Protein AF-0000000086678248 (afdb_homodimer)

Foldseek 3Di:
DKEKEAEFFAFPCVVVPADAFPDQTARDPRRLVLLLLLLVLLLPVQAPAAEEEPRHRGCSSCVSNCVSNVHDYHYDNLQTGWFQAPRGSHDLVPDPPVLSVVCLQFVQVSRHPPIDRLVSSLVSVQVVVLVVCVVCVPGYYYYYHHWLSVLQLVCQLVVNPSRCSCVVVVTAHHRFIWIKRDHRGSNPDIDTPDGRFGSHPPRHD/DKEKEAEFFAFPCVVVPADAFPDQTARDPRRLVLLLLLLVLLLPVQAPAAEEEPRHRGCSSCVSNCVSNVHDYHYDNLQTGWFQAPRGSHDLVPDPPVLSVVCLQFVQVSRHPPIDRLVSSLVSVQVVVLVVCVVCVPGYYYYYHHWLSVLQLVCQLVVNPSRCSCVVVVTAHHRFIWIKRDHRGSNPDIDTPDGNFGSDPPSHD

pLDDT: mean 95.47, std 6.14, range [60.5, 98.94]

Sequence (410 aa):
MIVHLARHGQTVWHRPNRYAGRSDIDLDDVGRAQAGQLARWAATARLDALVSSDLRRAVDTAAPAARATGLTAVVDARLREVDFGTAEGRTLAELGTDVAERFVADPVTHHFPGGEPPGAAAARARAALDDLAATYPDGRVLVVAHSTLIRLVVCAALGVPLSDYRRRLPALAPASRTVLRLEGDLTGDAALLAYNVGVDPGCDAMIVHLARHGQTVWHRPNRYAGRSDIDLDDVGRAQAGQLARWAATARLDALVSSDLRRAVDTAAPAARATGLTAVVDARLREVDFGTAEGRTLAELGTDVAERFVADPVTHHFPGGEPPGAAAARARAALDDLAATYPDGRVLVVAHSTLIRLVVCAALGVPLSDYRRRLPALAPASRTVLRLEGDLTGDAALLAYNVGVDPGCDA

Structure (mmCIF, N/CA/C/O backbone):
data_AF-0000000086678248-model_v1
#
loop_
_entity.id
_entity.type
_entity.pdbx_description
1 polymer 'Phosphoglycerate mutase'
#
loop_
_atom_site.group_PDB
_atom_site.id
_atom_site.type_symbol
_atom_site.label_atom_id
_atom_site.label_alt_id
_atom_site.label_comp_id
_atom_site.label_asym_id
_atom_site.label_entity_id
_atom_site.label_seq_id
_atom_site.pdbx_PDB_ins_code
_atom_site.Cartn_x
_atom_site.Cartn_y
_atom_site.Cartn_z
_atom_site.occupancy
_atom_site.B_iso_or_equiv
_atom_site.auth_seq_id
_atom_site.auth_comp_id
_atom_site.auth_asym_id
_atom_site.auth_atom_id
_atom_site.pdbx_PDB_model_num
ATOM 1 N N . MET A 1 1 ? 17.344 5.215 -0.787 1 96.12 1 MET A N 1
ATOM 2 C CA . MET A 1 1 ? 16.766 5.465 0.532 1 96.12 1 MET A CA 1
ATOM 3 C C . MET A 1 1 ? 15.469 4.695 0.712 1 96.12 1 MET A C 1
ATOM 5 O O . MET A 1 1 ? 14.648 4.621 -0.209 1 96.12 1 MET A O 1
ATOM 9 N N . ILE A 1 2 ? 15.344 4.055 1.847 1 97.19 2 ILE A N 1
ATOM 10 C CA . ILE A 1 2 ? 14.031 3.596 2.287 1 97.19 2 ILE A CA 1
ATOM 11 C C . ILE A 1 2 ? 13.422 4.621 3.238 1 97.19 2 ILE A C 1
ATOM 13 O O . ILE A 1 2 ? 14.023 4.973 4.254 1 97.19 2 ILE A O 1
ATOM 17 N N . VAL A 1 3 ? 12.281 5.125 2.91 1 97.88 3 VAL A N 1
ATOM 18 C CA . VAL A 1 3 ? 11.625 6.105 3.775 1 97.88 3 VAL A CA 1
ATOM 19 C C . VAL A 1 3 ? 10.297 5.547 4.277 1 97.88 3 VAL A C 1
ATOM 21 O O . VAL A 1 3 ? 9.5 5.02 3.494 1 97.88 3 VAL A O 1
ATOM 24 N N . HIS A 1 4 ? 10.172 5.547 5.57 1 98.06 4 HIS A N 1
ATOM 25 C CA . HIS A 1 4 ? 8.906 5.277 6.238 1 98.06 4 HIS A CA 1
ATOM 26 C C . HIS A 1 4 ? 8.133 6.57 6.5 1 98.06 4 HIS A C 1
ATOM 28 O O . HIS A 1 4 ? 8.523 7.359 7.363 1 98.06 4 HIS A O 1
ATOM 34 N N . LEU A 1 5 ? 7.086 6.793 5.723 1 98.69 5 LEU A N 1
ATOM 35 C CA . LEU A 1 5 ? 6.184 7.914 5.957 1 98.69 5 LEU A CA 1
ATOM 36 C C . LEU A 1 5 ? 5.078 7.527 6.938 1 98.69 5 LEU A C 1
ATOM 38 O O . LEU A 1 5 ? 4.188 6.75 6.598 1 98.69 5 LEU A O 1
ATOM 42 N N . ALA A 1 6 ? 5.148 8.102 8.125 1 98.62 6 ALA A N 1
ATOM 43 C CA . ALA A 1 6 ? 4.133 7.816 9.133 1 98.62 6 ALA A CA 1
ATOM 44 C C . ALA A 1 6 ? 3.156 8.977 9.273 1 98.62 6 ALA A C 1
ATOM 46 O O . ALA A 1 6 ? 3.57 10.133 9.375 1 98.62 6 ALA A O 1
ATOM 47 N N . ARG A 1 7 ? 1.884 8.664 9.242 1 98.75 7 ARG A N 1
ATOM 48 C CA . ARG A 1 7 ? 0.922 9.672 9.672 1 98.75 7 ARG A CA 1
ATOM 49 C C . ARG A 1 7 ? 1.041 9.945 11.172 1 98.75 7 ARG A C 1
ATOM 51 O O . ARG A 1 7 ? 1.264 9.023 11.953 1 98.75 7 ARG A O 1
ATOM 58 N N . HIS A 1 8 ? 0.866 11.117 11.508 1 98.69 8 HIS A N 1
ATOM 59 C CA . HIS A 1 8 ? 0.84 11.43 12.938 1 98.69 8 HIS A CA 1
ATOM 60 C C . HIS A 1 8 ? -0.25 10.641 13.656 1 98.69 8 HIS A C 1
ATOM 62 O O . HIS A 1 8 ? -1.141 10.078 13.016 1 98.69 8 HIS A O 1
ATOM 68 N N . GLY A 1 9 ? -0.118 10.633 15.023 1 98.19 9 GLY A N 1
ATOM 69 C CA . GLY A 1 9 ? -1.13 9.984 15.836 1 98.19 9 GLY A CA 1
ATOM 70 C C . GLY A 1 9 ? -2.465 10.703 15.82 1 98.19 9 GLY A C 1
ATOM 71 O O . GLY A 1 9 ? -2.566 11.82 15.312 1 98.19 9 GLY A O 1
ATOM 72 N N . GLN A 1 10 ? -3.43 10.055 16.391 1 98 10 GLN A N 1
ATOM 73 C CA . GLN A 1 10 ? -4.781 10.594 16.453 1 98 10 GLN A CA 1
ATOM 74 C C . GLN A 1 10 ? -4.812 11.914 17.219 1 98 10 GLN A C 1
ATOM 76 O O . GLN A 1 10 ? -4.145 12.062 18.234 1 98 10 GLN A O 1
ATOM 81 N N . THR A 1 11 ? -5.633 12.82 16.672 1 98 11 THR A N 1
ATOM 82 C CA . THR A 1 11 ? -5.742 14.133 17.281 1 98 11 THR A CA 1
ATOM 83 C C . THR A 1 11 ? -7.125 14.328 17.906 1 98 11 THR A C 1
ATOM 85 O O . THR A 1 11 ? -8.016 13.5 17.703 1 98 11 THR A O 1
ATOM 88 N N . VAL A 1 12 ? -7.316 15.422 18.562 1 96.62 12 VAL A N 1
ATOM 89 C CA . VAL A 1 12 ? -8.578 15.758 19.219 1 96.62 12 VAL A CA 1
ATOM 90 C C . VAL A 1 12 ? -9.633 16.094 18.156 1 96.62 12 VAL A C 1
ATOM 92 O O . VAL A 1 12 ? -10.828 16.172 18.469 1 96.62 12 VAL A O 1
ATOM 95 N N . TRP A 1 13 ? -9.273 16.234 16.875 1 94.62 13 TRP A N 1
ATOM 96 C CA . TRP A 1 13 ? -10.211 16.531 15.789 1 94.62 13 TRP A CA 1
ATOM 97 C C . TRP A 1 13 ? -10.547 15.289 14.984 1 94.62 13 TRP A C 1
ATOM 99 O O . TRP A 1 13 ? -11.164 15.375 13.93 1 94.62 13 TRP A O 1
ATOM 109 N N . HIS A 1 14 ? -10.125 14.102 15.484 1 91.06 14 HIS A N 1
ATOM 110 C CA . HIS A 1 14 ? -10.25 12.859 14.727 1 91.06 14 HIS A CA 1
ATOM 111 C C . HIS A 1 14 ? -11.695 12.391 14.688 1 91.06 14 HIS A C 1
ATOM 113 O O . HIS A 1 14 ? -12.117 11.758 13.711 1 91.06 14 HIS A O 1
ATOM 119 N N . ARG A 1 15 ? -12.438 12.695 15.789 1 87.06 15 ARG A N 1
ATOM 120 C CA . ARG A 1 15 ? -13.836 12.289 15.852 1 87.06 15 ARG A CA 1
ATOM 121 C C . ARG A 1 15 ? -14.711 13.422 16.391 1 87.06 15 ARG A C 1
ATOM 123 O O . ARG A 1 15 ? -14.664 13.734 17.578 1 87.06 15 ARG A O 1
ATOM 130 N N . PRO A 1 16 ? -15.547 14 15.516 1 87.88 16 PRO A N 1
ATOM 131 C CA . PRO A 1 16 ? -15.625 13.719 14.086 1 87.88 16 PRO A CA 1
ATOM 132 C C . PRO A 1 16 ? -14.359 14.141 13.328 1 87.88 16 PRO A C 1
ATOM 134 O O . PRO A 1 16 ? -13.555 14.914 13.852 1 87.88 16 PRO A O 1
ATOM 137 N N . ASN A 1 17 ? -14.211 13.555 12.133 1 88.88 17 ASN A N 1
ATOM 138 C CA . ASN A 1 17 ? -13.039 13.859 11.312 1 88.88 17 ASN A CA 1
ATOM 139 C C . ASN A 1 17 ? -13.094 15.281 10.758 1 88.88 17 ASN A C 1
ATOM 141 O O . ASN A 1 17 ? -13.883 15.562 9.852 1 88.88 17 ASN A O 1
ATOM 145 N N . ARG A 1 18 ? -12.352 16.109 11.367 1 95.12 18 ARG A N 1
ATOM 146 C CA . ARG A 1 18 ? -12.25 17.5 10.914 1 95.12 18 ARG A CA 1
ATOM 147 C C . ARG A 1 18 ? -10.969 17.734 10.125 1 95.12 18 ARG A C 1
ATOM 149 O O . ARG A 1 18 ? -9.922 17.156 10.445 1 95.12 18 ARG A O 1
ATOM 156 N N . TYR A 1 19 ? -11.148 18.562 9.109 1 96.06 19 TYR A N 1
ATOM 157 C CA . TYR A 1 19 ? -9.961 18.938 8.352 1 96.06 19 TYR A CA 1
ATOM 158 C C . TYR A 1 19 ? -8.977 19.719 9.211 1 96.06 19 TYR A C 1
ATOM 160 O O . TYR A 1 19 ? -9.32 20.75 9.781 1 96.06 19 TYR A O 1
ATOM 168 N N . ALA A 1 20 ? -7.832 19.141 9.336 1 95.44 20 ALA A N 1
ATOM 169 C CA . ALA A 1 20 ? -6.727 19.766 10.062 1 95.44 20 ALA A CA 1
ATOM 170 C C . ALA A 1 20 ? -5.504 19.938 9.164 1 95.44 20 ALA A C 1
ATOM 172 O O . ALA A 1 20 ? -4.672 19.031 9.055 1 95.44 20 ALA A O 1
ATOM 173 N N . GLY A 1 21 ? -5.43 21.078 8.539 1 96.5 21 GLY A N 1
ATOM 174 C CA . GLY A 1 21 ? -4.289 21.391 7.695 1 96.5 21 GLY A CA 1
ATOM 175 C C . GLY A 1 21 ? -3.166 22.094 8.445 1 96.5 21 GLY A C 1
ATOM 176 O O . GLY A 1 21 ? -2.279 21.438 8.992 1 96.5 21 GLY A O 1
ATOM 177 N N . ARG A 1 22 ? -3.354 23.344 8.688 1 95 22 ARG A N 1
ATOM 178 C CA . ARG A 1 22 ? -2.299 24.125 9.312 1 95 22 ARG A CA 1
ATOM 179 C C . ARG A 1 22 ? -2.604 24.375 10.789 1 95 22 ARG A C 1
ATOM 181 O O . ARG A 1 22 ? -1.745 24.844 11.539 1 95 22 ARG A O 1
ATOM 188 N N . SER A 1 23 ? -3.822 24.047 11.18 1 94.94 23 SER A N 1
ATOM 189 C CA . SER A 1 23 ? -4.152 24.203 12.594 1 94.94 23 SER A CA 1
ATOM 190 C C . SER A 1 23 ? -3.25 23.344 13.469 1 94.94 23 SER A C 1
ATOM 192 O O . SER A 1 23 ? -3.01 22.172 13.156 1 94.94 23 SER A O 1
ATOM 194 N N . ASP A 1 24 ? -2.795 23.953 14.484 1 96.06 24 ASP A N 1
ATOM 195 C CA . ASP A 1 24 ? -1.855 23.25 15.359 1 96.06 24 ASP A CA 1
ATOM 196 C C . ASP A 1 24 ? -2.584 22.578 16.516 1 96.06 24 ASP A C 1
ATOM 198 O O . ASP A 1 24 ? -2.533 23.062 17.656 1 96.06 24 ASP A O 1
ATOM 202 N N . ILE A 1 25 ? -3.141 21.5 16.281 1 96.25 25 ILE A N 1
ATOM 203 C CA . ILE A 1 25 ? -3.998 20.781 17.219 1 96.25 25 ILE A CA 1
ATOM 204 C C . ILE A 1 25 ? -3.205 19.656 17.891 1 96.25 25 ILE A C 1
ATOM 206 O O . ILE A 1 25 ? -2.219 19.172 17.344 1 96.25 25 ILE A O 1
ATOM 210 N N . ASP A 1 26 ? -3.686 19.219 19.047 1 97.5 26 ASP A N 1
ATOM 211 C CA . ASP A 1 26 ? -2.959 18.266 19.875 1 97.5 26 ASP A CA 1
ATOM 212 C C . ASP A 1 26 ? -3.373 16.828 19.547 1 97.5 26 ASP A C 1
ATOM 214 O O . ASP A 1 26 ? -4.492 16.594 19.078 1 97.5 26 ASP A O 1
ATOM 218 N N . LEU A 1 27 ? -2.395 15.914 19.828 1 98.38 27 LEU A N 1
ATOM 219 C CA . LEU A 1 27 ? -2.775 14.508 19.922 1 98.38 27 LEU A CA 1
ATOM 220 C C . LEU A 1 27 ? -3.773 14.289 21.062 1 98.38 27 LEU A C 1
ATOM 222 O O . LEU A 1 27 ? -3.734 14.992 22.078 1 98.38 27 LEU A O 1
ATOM 226 N N . ASP A 1 28 ? -4.613 13.375 20.906 1 98.19 28 ASP A N 1
ATOM 227 C CA . ASP A 1 28 ? -5.379 12.906 22.062 1 98.19 28 ASP A CA 1
ATOM 228 C C . ASP A 1 28 ? -4.684 11.727 22.734 1 98.19 28 ASP A C 1
ATOM 230 O O . ASP A 1 28 ? -3.533 11.414 22.422 1 98.19 28 ASP A O 1
ATOM 234 N N . ASP A 1 29 ? -5.328 11.102 23.688 1 98.12 29 ASP A N 1
ATOM 235 C CA . ASP A 1 29 ? -4.688 10.031 24.453 1 98.12 29 ASP A CA 1
ATOM 236 C C . ASP A 1 29 ? -4.371 8.836 23.547 1 98.12 29 ASP A C 1
ATOM 238 O O . ASP A 1 29 ? -3.324 8.203 23.703 1 98.12 29 ASP A O 1
ATOM 242 N N . VAL A 1 30 ? -5.203 8.57 22.703 1 97.69 30 VAL A N 1
ATOM 243 C CA . VAL A 1 30 ? -4.984 7.48 21.75 1 97.69 30 VAL A CA 1
ATOM 244 C C . VAL A 1 30 ? -3.762 7.785 20.891 1 97.69 30 VAL A C 1
ATOM 246 O O . VAL A 1 30 ? -2.908 6.922 20.672 1 97.69 30 VAL A O 1
ATOM 249 N N . GLY A 1 31 ? -3.699 9 20.391 1 98.12 31 GLY A N 1
ATOM 250 C CA . GLY A 1 31 ? -2.572 9.43 19.578 1 98.12 31 GLY A CA 1
ATOM 251 C C . GLY A 1 31 ? -1.243 9.336 20.297 1 98.12 31 GLY A C 1
ATOM 252 O O . GLY A 1 31 ? -0.232 8.953 19.703 1 98.12 31 GLY A O 1
ATOM 253 N N . ARG A 1 32 ? -1.258 9.68 21.547 1 98.5 32 ARG A N 1
ATOM 254 C CA . ARG A 1 32 ? -0.034 9.578 22.328 1 98.5 32 ARG A CA 1
ATOM 255 C C . ARG A 1 32 ? 0.384 8.125 22.516 1 98.5 32 ARG A C 1
ATOM 257 O O . ARG A 1 32 ? 1.575 7.809 22.484 1 98.5 32 ARG A O 1
ATOM 264 N N . ALA A 1 33 ? -0.592 7.309 22.734 1 97.56 33 ALA A N 1
ATOM 265 C CA . ALA A 1 33 ? -0.293 5.883 22.828 1 97.56 33 ALA A CA 1
ATOM 266 C C . ALA A 1 33 ? 0.265 5.355 21.516 1 97.56 33 ALA A C 1
ATOM 268 O O . ALA A 1 33 ? 1.21 4.562 21.5 1 97.56 33 ALA A O 1
ATOM 269 N N . GLN A 1 34 ? -0.265 5.781 20.438 1 96.75 34 GLN A N 1
ATOM 270 C CA . GLN A 1 34 ? 0.194 5.398 19.109 1 96.75 34 GLN A CA 1
ATOM 271 C C . GLN A 1 34 ? 1.629 5.859 18.859 1 96.75 34 GLN A C 1
ATOM 273 O O . GLN A 1 34 ? 2.43 5.133 18.281 1 96.75 34 GLN A O 1
ATOM 278 N N . ALA A 1 35 ? 1.905 7.027 19.312 1 98.12 35 ALA A N 1
ATOM 279 C CA . ALA A 1 35 ? 3.271 7.535 19.219 1 98.12 35 ALA A CA 1
ATOM 280 C C . ALA A 1 35 ? 4.246 6.617 19.953 1 98.12 35 ALA A C 1
ATOM 282 O O . ALA A 1 35 ? 5.363 6.387 19.484 1 98.12 35 ALA A O 1
ATOM 283 N N . GLY A 1 36 ? 3.787 6.191 21.078 1 97.62 36 GLY A N 1
ATOM 284 C CA . GLY A 1 36 ? 4.598 5.234 21.812 1 97.62 36 GLY A CA 1
ATOM 285 C C . GLY A 1 36 ? 4.832 3.941 21.062 1 97.62 36 GLY A C 1
ATOM 286 O O . GLY A 1 36 ? 5.934 3.391 21.078 1 97.62 36 GLY A O 1
ATOM 287 N N . GLN A 1 37 ? 3.82 3.434 20.422 1 95.56 37 GLN A N 1
ATOM 288 C CA . GLN A 1 37 ? 3.953 2.232 19.609 1 95.56 37 GLN A CA 1
ATOM 289 C C . GLN A 1 37 ? 4.93 2.455 18.453 1 95.56 37 GLN A C 1
ATOM 291 O O . GLN A 1 37 ? 5.746 1.586 18.141 1 95.56 37 GLN A O 1
ATOM 296 N N . LEU A 1 38 ? 4.824 3.598 17.828 1 96.56 38 LEU A N 1
ATOM 297 C CA . LEU A 1 38 ? 5.758 3.949 16.766 1 96.56 38 LEU A CA 1
ATOM 298 C C . LEU A 1 38 ? 7.191 3.963 17.281 1 96.56 38 LEU A C 1
ATOM 300 O O . LEU A 1 38 ? 8.117 3.535 16.578 1 96.56 38 LEU A O 1
ATOM 304 N N . ALA A 1 39 ? 7.355 4.449 18.469 1 97.88 39 ALA A N 1
ATOM 305 C CA . ALA A 1 39 ? 8.672 4.496 19.094 1 97.88 39 ALA A CA 1
ATOM 306 C C . ALA A 1 39 ? 9.242 3.094 19.281 1 97.88 39 ALA A C 1
ATOM 308 O O . ALA A 1 39 ? 10.43 2.859 19.047 1 97.88 39 ALA A O 1
ATOM 309 N N . ARG A 1 40 ? 8.438 2.201 19.734 1 96.25 40 ARG A N 1
ATOM 310 C CA . ARG A 1 40 ? 8.875 0.821 19.922 1 96.25 40 ARG A CA 1
ATOM 311 C C . ARG A 1 40 ? 9.336 0.218 18.594 1 96.25 40 ARG A C 1
ATOM 313 O O . ARG A 1 40 ? 10.367 -0.457 18.531 1 96.25 40 ARG A O 1
ATOM 320 N N . TRP A 1 41 ? 8.57 0.432 17.562 1 95.56 41 TRP A N 1
ATOM 321 C CA . TRP A 1 41 ? 8.977 -0.015 16.234 1 95.56 41 TRP A CA 1
ATOM 322 C C . TRP A 1 41 ? 10.297 0.636 15.82 1 95.56 41 TRP A C 1
ATOM 324 O O . TRP A 1 41 ? 11.211 -0.045 15.352 1 95.56 41 TRP A O 1
ATOM 334 N N . ALA A 1 42 ? 10.398 1.93 16 1 97.12 42 ALA A N 1
ATOM 335 C CA . ALA A 1 42 ? 11.562 2.703 15.57 1 97.12 42 ALA A CA 1
ATOM 336 C C . ALA A 1 42 ? 12.836 2.203 16.25 1 97.12 42 ALA A C 1
ATOM 338 O O . ALA A 1 42 ? 13.906 2.199 15.641 1 97.12 42 ALA A O 1
ATOM 339 N N . ALA A 1 43 ? 12.695 1.794 17.469 1 96.69 43 ALA A N 1
ATOM 340 C CA . ALA A 1 43 ? 13.844 1.36 18.25 1 96.69 43 ALA A CA 1
ATOM 341 C C . ALA A 1 43 ? 14.547 0.179 17.594 1 96.69 43 ALA A C 1
ATOM 343 O O . ALA A 1 43 ? 15.742 -0.036 17.812 1 96.69 43 ALA A O 1
ATOM 344 N N . THR A 1 44 ? 13.836 -0.548 16.797 1 94.81 44 THR A N 1
ATOM 345 C CA . THR A 1 44 ? 14.422 -1.743 16.203 1 94.81 44 THR A CA 1
ATOM 346 C C . THR A 1 44 ? 14.539 -1.584 14.688 1 94.81 44 THR A C 1
ATOM 348 O O . THR A 1 44 ? 14.977 -2.506 13.992 1 94.81 44 THR A O 1
ATOM 351 N N . ALA A 1 45 ? 14.203 -0.429 14.117 1 95.69 45 ALA A N 1
ATOM 352 C CA . ALA A 1 45 ? 14.086 -0.237 12.68 1 95.69 45 ALA A CA 1
ATOM 353 C C . ALA A 1 45 ? 15.43 0.169 12.07 1 95.69 45 ALA A C 1
ATOM 355 O O . ALA A 1 45 ? 15.562 0.247 10.844 1 95.69 45 ALA A O 1
ATOM 356 N N . ARG A 1 46 ? 16.5 0.388 12.844 1 96.69 46 ARG A N 1
ATOM 357 C CA . ARG A 1 46 ? 17.828 0.774 12.383 1 96.69 46 ARG A CA 1
ATOM 358 C C . ARG A 1 46 ? 17.766 2.027 11.516 1 96.69 46 ARG A C 1
ATOM 360 O O . ARG A 1 46 ? 18.297 2.047 10.406 1 96.69 46 ARG A O 1
ATOM 367 N N . LEU A 1 47 ? 17.125 3.061 12.047 1 98.5 47 LEU A N 1
ATOM 368 C CA . LEU A 1 47 ? 16.938 4.32 11.336 1 98.5 47 LEU A CA 1
ATOM 369 C C . LEU A 1 47 ? 18.219 5.125 11.297 1 98.5 47 LEU A C 1
ATOM 371 O O . LEU A 1 47 ? 18.969 5.164 12.273 1 98.5 47 LEU A O 1
ATOM 375 N N . ASP A 1 48 ? 18.422 5.762 10.148 1 98.69 48 ASP A N 1
ATOM 376 C CA . ASP A 1 48 ? 19.547 6.668 9.992 1 98.69 48 ASP A CA 1
ATOM 377 C C . ASP A 1 48 ? 19.141 8.117 10.266 1 98.69 48 ASP A C 1
ATOM 379 O O . ASP A 1 48 ? 19.984 8.961 10.562 1 98.69 48 ASP A O 1
ATOM 383 N N . ALA A 1 49 ? 17.875 8.414 10.148 1 98.81 49 ALA A N 1
ATOM 384 C CA . ALA A 1 49 ? 17.359 9.766 10.383 1 98.81 49 ALA A CA 1
ATOM 385 C C . ALA A 1 49 ? 15.883 9.742 10.75 1 98.81 49 ALA A C 1
ATOM 387 O O . ALA A 1 49 ? 15.172 8.789 10.43 1 98.81 49 ALA A O 1
ATOM 388 N N . LEU A 1 50 ? 15.516 10.711 11.445 1 98.88 50 LEU A N 1
ATOM 389 C CA . LEU A 1 50 ? 14.148 10.969 11.867 1 98.88 50 LEU A CA 1
ATOM 390 C C . LEU A 1 50 ? 13.75 12.414 11.562 1 98.88 50 LEU A C 1
ATOM 392 O O . LEU A 1 50 ? 14.438 13.352 11.977 1 98.88 50 LEU A O 1
ATOM 396 N N . VAL A 1 51 ? 12.68 12.555 10.766 1 98.94 51 VAL A N 1
ATOM 397 C CA . VAL A 1 51 ? 12.211 13.875 10.344 1 98.94 51 VAL A CA 1
ATOM 398 C C . VAL A 1 51 ? 10.719 14.008 10.641 1 98.94 51 VAL A C 1
ATOM 400 O O . VAL A 1 51 ? 9.984 13.023 10.602 1 98.94 51 VAL A O 1
ATOM 403 N N . SER A 1 52 ? 10.289 15.188 10.977 1 98.81 52 SER A N 1
ATOM 404 C CA . SER A 1 52 ? 8.875 15.43 11.219 1 98.81 52 SER A CA 1
ATOM 405 C C . SER A 1 52 ? 8.422 16.734 10.578 1 98.81 52 SER A C 1
ATOM 407 O O . SER A 1 52 ? 9.227 17.641 10.352 1 98.81 52 SER A O 1
ATOM 409 N N . SER A 1 53 ? 7.133 16.75 10.211 1 98.69 53 SER A N 1
ATOM 410 C CA . SER A 1 53 ? 6.5 18.047 9.969 1 98.69 53 SER A CA 1
ATOM 411 C C . SER A 1 53 ? 6.617 18.953 11.188 1 98.69 53 SER A C 1
ATOM 413 O O . SER A 1 53 ? 6.883 18.484 12.297 1 98.69 53 SER A O 1
ATOM 415 N N . ASP A 1 54 ? 6.379 20.266 10.961 1 98.38 54 ASP A N 1
ATOM 416 C CA . ASP A 1 54 ? 6.578 21.188 12.062 1 98.38 54 ASP A CA 1
ATOM 417 C C . ASP A 1 54 ? 5.293 21.375 12.867 1 98.38 54 ASP A C 1
ATOM 419 O O . ASP A 1 54 ? 5.266 22.125 13.844 1 98.38 54 ASP A O 1
ATOM 423 N N . LEU A 1 55 ? 4.234 20.781 12.539 1 98.56 55 LEU A N 1
ATOM 424 C CA . LEU A 1 55 ? 3.006 20.875 13.32 1 98.56 55 LEU A CA 1
ATOM 425 C C . LEU A 1 55 ? 3.096 20.031 14.586 1 98.56 55 LEU A C 1
ATOM 427 O O . LEU A 1 55 ? 3.645 18.922 14.555 1 98.56 55 LEU A O 1
ATOM 431 N N . ARG A 1 56 ? 2.49 20.438 15.625 1 98.19 56 ARG A N 1
ATOM 432 C CA . ARG A 1 56 ? 2.635 19.844 16.953 1 98.19 56 ARG A CA 1
ATOM 433 C C . ARG A 1 56 ? 2.24 18.375 16.953 1 98.19 56 ARG A C 1
ATOM 435 O O . ARG A 1 56 ? 2.885 17.547 17.594 1 98.19 56 ARG A O 1
ATOM 442 N N . ARG A 1 57 ? 1.202 18.047 16.281 1 98.44 57 ARG A N 1
ATOM 443 C CA . ARG A 1 57 ? 0.74 16.656 16.266 1 98.44 57 ARG A CA 1
ATOM 444 C C . ARG A 1 57 ? 1.803 15.734 15.68 1 98.44 57 ARG A C 1
ATOM 446 O O . ARG A 1 57 ? 1.957 14.594 16.125 1 98.44 57 ARG A O 1
ATOM 453 N N . ALA A 1 58 ? 2.557 16.172 14.664 1 98.75 58 ALA A N 1
ATOM 454 C CA . ALA A 1 58 ? 3.627 15.367 14.07 1 98.75 58 ALA A CA 1
ATOM 455 C C . ALA A 1 58 ? 4.863 15.359 14.961 1 98.75 58 ALA A C 1
ATOM 457 O O . ALA A 1 58 ? 5.469 14.305 15.18 1 98.75 58 ALA A O 1
ATOM 458 N N . VAL A 1 59 ? 5.219 16.531 15.531 1 98.81 59 VAL A N 1
ATOM 459 C CA . VAL A 1 59 ? 6.371 16.641 16.422 1 98.81 59 VAL A CA 1
ATOM 460 C C . VAL A 1 59 ? 6.172 15.742 17.641 1 98.81 59 VAL A C 1
ATOM 462 O O . VAL A 1 59 ? 7.07 14.984 18.016 1 98.81 59 VAL A O 1
ATOM 465 N N . ASP A 1 60 ? 4.996 15.828 18.203 1 98.81 60 ASP A N 1
ATOM 466 C CA . ASP A 1 60 ? 4.688 15.047 19.391 1 98.81 60 ASP A CA 1
ATOM 467 C C . ASP A 1 60 ? 4.664 13.555 19.078 1 98.81 60 ASP A C 1
ATOM 469 O O . ASP A 1 60 ? 4.977 12.727 19.938 1 98.81 60 ASP A O 1
ATOM 473 N N . THR A 1 61 ? 4.277 13.211 17.875 1 98.81 61 THR A N 1
ATOM 474 C CA . THR A 1 61 ? 4.289 11.812 17.469 1 98.81 61 THR A CA 1
ATOM 475 C C . THR A 1 61 ? 5.723 11.312 17.297 1 98.81 61 THR A C 1
ATOM 477 O O . THR A 1 61 ? 6.016 10.156 17.594 1 98.81 61 THR A O 1
ATOM 480 N N . ALA A 1 62 ? 6.613 12.164 16.859 1 98.81 62 ALA A N 1
ATOM 481 C CA . ALA A 1 62 ? 7.992 11.781 16.562 1 98.81 62 ALA A CA 1
ATOM 482 C C . ALA A 1 62 ? 8.828 11.734 17.844 1 98.81 62 ALA A C 1
ATOM 484 O O . ALA A 1 62 ? 9.852 11.047 17.891 1 98.81 62 ALA A O 1
ATOM 485 N N . ALA A 1 63 ? 8.414 12.422 18.828 1 98.81 63 ALA A N 1
ATOM 486 C CA . ALA A 1 63 ? 9.242 12.68 20 1 98.81 63 ALA A CA 1
ATOM 487 C C . ALA A 1 63 ? 9.617 11.383 20.703 1 98.81 63 ALA A C 1
ATOM 489 O O . ALA A 1 63 ? 10.789 11.148 21.016 1 98.81 63 ALA A O 1
ATOM 490 N N . PRO A 1 64 ? 8.617 10.453 21.016 1 98.75 64 PRO A N 1
ATOM 491 C CA . PRO A 1 64 ? 9.008 9.203 21.656 1 98.75 64 PRO A CA 1
ATOM 492 C C . PRO A 1 64 ? 9.984 8.391 20.812 1 98.75 64 PRO A C 1
ATOM 494 O O . PRO A 1 64 ? 10.867 7.715 21.344 1 98.75 64 PRO A O 1
ATOM 497 N N . ALA A 1 65 ? 9.852 8.406 19.484 1 98.56 65 ALA A N 1
ATOM 498 C CA . ALA A 1 65 ? 10.766 7.695 18.594 1 98.56 65 ALA A CA 1
ATOM 499 C C . ALA A 1 65 ? 12.18 8.281 18.672 1 98.56 65 ALA A C 1
ATOM 501 O O . ALA A 1 65 ? 13.164 7.543 18.625 1 98.56 65 ALA A O 1
ATOM 502 N N . ALA A 1 66 ? 12.203 9.609 18.75 1 98.81 66 ALA A N 1
ATOM 503 C CA . ALA A 1 66 ? 13.5 10.258 18.906 1 98.81 66 ALA A CA 1
ATOM 504 C C . ALA A 1 66 ? 14.203 9.773 20.172 1 98.81 66 ALA A C 1
ATOM 506 O O . ALA A 1 66 ? 15.383 9.43 20.141 1 98.81 66 ALA A O 1
ATOM 507 N N . ARG A 1 67 ? 13.484 9.742 21.234 1 98.56 67 ARG A N 1
ATOM 508 C CA . ARG A 1 67 ? 14.047 9.289 22.5 1 98.56 67 ARG A CA 1
ATOM 509 C C . ARG A 1 67 ? 14.484 7.828 22.406 1 98.56 67 ARG A C 1
ATOM 511 O O . ARG A 1 67 ? 15.578 7.477 22.859 1 98.56 67 ARG A O 1
ATOM 518 N N . ALA A 1 68 ? 13.695 7 21.844 1 98.31 68 ALA A N 1
ATOM 519 C CA . ALA A 1 68 ? 13.953 5.566 21.766 1 98.31 68 ALA A CA 1
ATOM 520 C C . ALA A 1 68 ? 15.164 5.262 20.891 1 98.31 68 ALA A C 1
ATOM 522 O O . ALA A 1 68 ? 15.898 4.305 21.156 1 98.31 68 ALA A O 1
ATOM 523 N N . THR A 1 69 ? 15.398 6.035 19.844 1 98.25 69 THR A N 1
ATOM 524 C CA . THR A 1 69 ? 16.453 5.762 18.875 1 98.25 69 THR A CA 1
ATOM 525 C C . THR A 1 69 ? 17.719 6.539 19.219 1 98.25 69 THR A C 1
ATOM 527 O O . THR A 1 69 ? 18.812 6.223 18.734 1 98.25 69 THR A O 1
ATOM 530 N N . GLY A 1 70 ? 17.531 7.637 19.969 1 98.44 70 GLY A N 1
ATOM 531 C CA . GLY A 1 70 ? 18.625 8.547 20.25 1 98.44 70 GLY A CA 1
ATOM 532 C C . GLY A 1 70 ? 18.891 9.523 19.125 1 98.44 70 GLY A C 1
ATOM 533 O O . GLY A 1 70 ? 19.844 10.297 19.172 1 98.44 70 GLY A O 1
ATOM 534 N N . LEU A 1 71 ? 18.078 9.5 18.125 1 98.44 71 LEU A N 1
ATOM 535 C CA . LEU A 1 71 ? 18.188 10.43 17.016 1 98.44 71 LEU A CA 1
ATOM 536 C C . LEU A 1 71 ? 17.531 11.766 17.359 1 98.44 71 LEU A C 1
ATOM 538 O O . LEU A 1 71 ? 16.578 11.805 18.141 1 98.44 71 LEU A O 1
ATOM 542 N N . THR A 1 72 ? 18.062 12.836 16.75 1 98 72 THR A N 1
ATOM 543 C CA . THR A 1 72 ? 17.375 14.117 16.781 1 98 72 THR A CA 1
ATOM 544 C C . THR A 1 72 ? 16.312 14.195 15.688 1 98 72 THR A C 1
ATOM 546 O O . THR A 1 72 ? 16.609 13.977 14.516 1 98 72 THR A O 1
ATOM 549 N N . ALA A 1 73 ? 15.125 14.43 16.109 1 97.81 73 ALA A N 1
ATOM 550 C CA . ALA A 1 73 ? 14.078 14.641 15.117 1 97.81 73 ALA A CA 1
ATOM 551 C C . ALA A 1 73 ? 14.227 16 14.453 1 97.81 73 ALA A C 1
ATOM 553 O O . ALA A 1 73 ? 14.07 17.047 15.102 1 97.81 73 ALA A O 1
ATOM 554 N N . VAL A 1 74 ? 14.516 16.031 13.211 1 98.44 74 VAL A N 1
ATOM 555 C CA . VAL A 1 74 ? 14.641 17.266 12.461 1 98.44 74 VAL A CA 1
ATOM 556 C C . VAL A 1 74 ? 13.273 17.719 11.961 1 98.44 74 VAL A C 1
ATOM 558 O O . VAL A 1 74 ? 12.516 16.906 11.406 1 98.44 74 VAL A O 1
ATOM 561 N N . VAL A 1 75 ? 12.977 18.969 12.156 1 98.62 75 VAL A N 1
ATOM 562 C CA . VAL A 1 75 ? 11.695 19.484 11.711 1 98.62 75 VAL A CA 1
ATOM 563 C C . VAL A 1 75 ? 11.852 20.109 10.32 1 98.62 75 VAL A C 1
ATOM 565 O O . VAL A 1 75 ? 12.805 20.844 10.07 1 98.62 75 VAL A O 1
ATOM 568 N N . ASP A 1 76 ? 10.938 19.812 9.43 1 98.81 76 ASP A N 1
ATOM 569 C CA . ASP A 1 76 ? 10.938 20.344 8.062 1 98.81 76 ASP A CA 1
ATOM 570 C C . ASP A 1 76 ? 9.547 20.828 7.66 1 98.81 76 ASP A C 1
ATOM 572 O O . ASP A 1 76 ? 8.641 20.016 7.461 1 98.81 76 ASP A O 1
ATOM 576 N N . ALA A 1 77 ? 9.344 22.109 7.449 1 98.56 77 ALA A N 1
ATOM 577 C CA . ALA A 1 77 ? 8.047 22.719 7.176 1 98.56 77 ALA A CA 1
ATOM 578 C C . ALA A 1 77 ? 7.508 22.281 5.82 1 98.56 77 ALA A C 1
ATOM 580 O 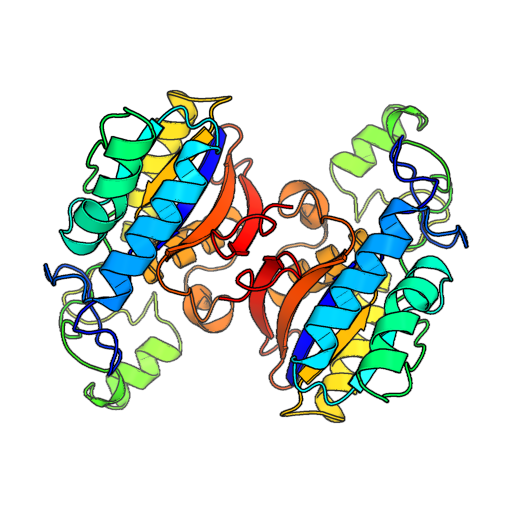O . ALA A 1 77 ? 6.309 22.406 5.551 1 98.56 77 ALA A O 1
ATOM 581 N N . ARG A 1 78 ? 8.344 21.766 4.93 1 98.75 78 ARG A N 1
ATOM 582 C CA . ARG A 1 78 ? 7.906 21.281 3.627 1 98.75 78 ARG A CA 1
ATOM 583 C C . ARG A 1 78 ? 7.031 20.047 3.773 1 98.75 78 ARG A C 1
ATOM 585 O O . ARG A 1 78 ? 6.34 19.641 2.832 1 98.75 78 ARG A O 1
ATOM 592 N N . LEU A 1 79 ? 6.996 19.438 5.012 1 98.75 79 LEU A N 1
ATOM 593 C CA . LEU A 1 79 ? 6.266 18.188 5.262 1 98.75 79 LEU A CA 1
ATOM 594 C C . LEU A 1 79 ? 4.957 18.469 5.992 1 98.75 79 LEU A C 1
ATOM 596 O O . LEU A 1 79 ? 4.258 17.547 6.402 1 98.75 79 LEU A O 1
ATOM 600 N N . ARG A 1 80 ? 4.582 19.719 6.035 1 98.31 80 ARG A N 1
ATOM 601 C CA . ARG A 1 80 ? 3.318 20.125 6.645 1 98.31 80 ARG A CA 1
ATOM 602 C C . ARG A 1 80 ? 2.133 19.562 5.863 1 98.31 80 ARG A C 1
ATOM 604 O O . ARG A 1 80 ? 2.223 19.375 4.648 1 98.31 80 ARG A O 1
ATOM 611 N N . GLU A 1 81 ? 1.048 19.391 6.617 1 98.69 81 GLU A N 1
ATOM 612 C CA . GLU A 1 81 ? -0.195 19.031 5.941 1 98.69 81 GLU A CA 1
ATOM 613 C C . GLU A 1 81 ? -0.638 20.125 4.977 1 98.69 81 GLU A C 1
ATOM 615 O O . GLU A 1 81 ? -0.239 21.281 5.117 1 98.69 81 GLU A O 1
ATOM 620 N N . VAL A 1 82 ? -1.436 19.719 4.023 1 98.5 82 VAL A N 1
ATOM 621 C CA . VAL A 1 82 ? -2.031 20.641 3.066 1 98.5 82 VAL A CA 1
ATOM 622 C C . VAL A 1 82 ? -2.863 21.688 3.811 1 98.5 82 VAL A C 1
ATOM 624 O O . VAL A 1 82 ? -3.602 21.359 4.738 1 98.5 82 VAL A O 1
ATOM 627 N N . ASP A 1 83 ? -2.682 22.953 3.422 1 98.19 83 ASP A N 1
ATOM 628 C CA . ASP A 1 83 ? -3.578 23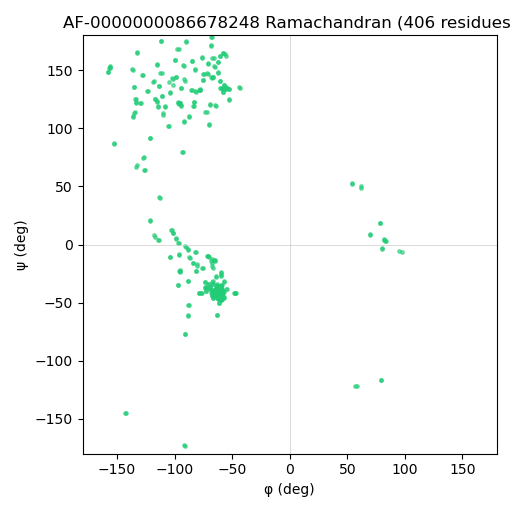.984 3.934 1 98.19 83 ASP A CA 1
ATOM 629 C C . ASP A 1 83 ? -4.988 23.828 3.371 1 98.19 83 ASP A C 1
ATOM 631 O O . ASP A 1 83 ? -5.195 23.922 2.162 1 98.19 83 ASP A O 1
ATOM 635 N N . PHE A 1 84 ? -5.977 23.641 4.25 1 97.88 84 PHE A N 1
ATOM 636 C CA . PHE A 1 84 ? -7.32 23.328 3.771 1 97.88 84 PHE A CA 1
ATOM 637 C C . PHE A 1 84 ? -8.172 24.594 3.699 1 97.88 84 PHE A C 1
ATOM 639 O O . PHE A 1 84 ? -9.375 24.516 3.43 1 97.88 84 PHE A O 1
ATOM 646 N N . GLY A 1 85 ? -7.559 25.75 4.039 1 97 85 GLY A N 1
ATOM 647 C CA . GLY A 1 85 ? -8.258 27.016 3.889 1 97 85 GLY A CA 1
ATOM 648 C C . GLY A 1 85 ? -9.57 27.062 4.648 1 97 85 GLY A C 1
ATOM 649 O O . GLY A 1 85 ? -9.609 26.797 5.848 1 97 85 GLY A O 1
ATOM 650 N N . THR A 1 86 ? -10.641 27.297 3.973 1 95.94 86 THR A N 1
ATOM 651 C CA . THR A 1 86 ? -11.953 27.531 4.57 1 95.94 86 THR A CA 1
ATOM 652 C C . THR A 1 86 ? -12.477 26.25 5.211 1 95.94 86 THR A C 1
ATOM 654 O O . THR A 1 86 ? -13.43 26.281 5.992 1 95.94 86 THR A O 1
ATOM 657 N N . ALA A 1 87 ? -11.898 25.125 4.914 1 97.06 87 ALA A N 1
ATOM 658 C CA . ALA A 1 87 ? -12.383 23.859 5.445 1 97.06 87 ALA A CA 1
ATOM 659 C C . ALA A 1 87 ? -11.766 23.562 6.809 1 97.06 87 ALA A C 1
ATOM 661 O O . ALA A 1 87 ? -12.203 22.641 7.512 1 97.06 87 ALA A O 1
ATOM 662 N N . GLU A 1 88 ? -10.742 24.359 7.164 1 96.31 88 GLU A N 1
ATOM 663 C CA . GLU A 1 88 ? -10.031 24.109 8.414 1 96.31 88 GLU A CA 1
ATOM 664 C C . GLU A 1 88 ? -11 24.031 9.594 1 96.31 88 GLU A C 1
ATOM 666 O O . GLU A 1 88 ? -11.82 24.938 9.781 1 96.31 88 GLU A O 1
ATOM 671 N N . GLY A 1 89 ? -10.914 22.891 10.305 1 96.56 89 GLY A N 1
ATOM 672 C CA . GLY A 1 89 ? -11.695 22.734 11.523 1 96.56 89 GLY A CA 1
ATOM 673 C C . GLY A 1 89 ? -13.117 22.281 11.258 1 96.56 89 GLY A C 1
ATOM 674 O O . GLY A 1 89 ? -13.906 22.125 12.195 1 96.56 89 GLY A O 1
ATOM 675 N N . ARG A 1 90 ? -13.391 22.047 10.008 1 96.25 90 ARG A N 1
ATOM 676 C CA . ARG A 1 90 ? -14.75 21.656 9.633 1 96.25 90 ARG A CA 1
ATOM 677 C C . ARG A 1 90 ? -14.781 20.234 9.078 1 96.25 90 ARG A C 1
ATOM 679 O O . ARG A 1 90 ? -13.758 19.719 8.633 1 96.25 90 ARG A O 1
ATOM 686 N N . THR A 1 91 ? -15.969 19.625 9.211 1 95.06 91 THR A N 1
ATOM 687 C CA . THR A 1 91 ? -16.219 18.375 8.484 1 95.06 91 THR A CA 1
ATOM 688 C C . THR A 1 91 ? -16.688 18.672 7.066 1 95.06 91 THR A C 1
ATOM 690 O O . THR A 1 91 ? -17.156 19.781 6.777 1 95.06 91 THR A O 1
ATOM 693 N N . LEU A 1 92 ? -16.5 17.688 6.262 1 93.38 92 LEU A N 1
ATOM 694 C CA . LEU A 1 92 ? -16.969 17.844 4.891 1 93.38 92 LEU A CA 1
ATOM 695 C C . LEU A 1 92 ? -18.453 18.203 4.863 1 93.38 92 LEU A C 1
ATOM 697 O O . LEU A 1 92 ? -18.891 19.031 4.059 1 93.38 92 LEU A O 1
ATOM 701 N N . ALA A 1 93 ? -19.203 17.609 5.738 1 91.62 93 ALA A N 1
ATOM 702 C CA . ALA A 1 93 ? -20.656 17.828 5.82 1 91.62 93 ALA A CA 1
ATOM 703 C C . ALA A 1 93 ? -20.969 19.281 6.195 1 91.62 93 ALA A C 1
ATOM 705 O O . ALA A 1 93 ? -22.031 19.797 5.871 1 91.62 93 ALA A O 1
ATOM 706 N N . GLU A 1 94 ? -20.078 19.875 6.887 1 94.44 94 GLU A N 1
ATOM 707 C CA . GLU A 1 94 ? -20.266 21.25 7.344 1 94.44 94 GLU A CA 1
ATOM 708 C C . GLU A 1 94 ? -19.922 22.25 6.242 1 94.44 94 GLU A C 1
ATOM 710 O O . GLU A 1 94 ? -20.203 23.438 6.367 1 94.44 94 GLU A O 1
ATOM 715 N N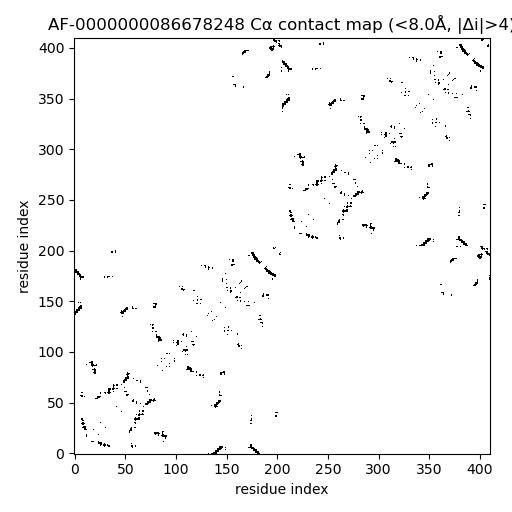 . LEU A 1 95 ? -19.406 21.531 5.219 1 92 95 LEU A N 1
ATOM 716 C CA . LEU A 1 95 ? -19.094 22.391 4.082 1 92 95 LEU A CA 1
ATOM 717 C C . LEU A 1 95 ? -20.281 22.484 3.125 1 92 95 LEU A C 1
ATOM 719 O O . LEU A 1 95 ? -21.156 21.625 3.133 1 92 95 LEU A O 1
ATOM 723 N N . GLY A 1 96 ? -20.609 23.656 2.521 1 91.44 96 GLY A N 1
ATOM 724 C CA . GLY A 1 96 ? -21.688 23.75 1.54 1 91.44 96 GLY A CA 1
ATOM 725 C C . GLY A 1 96 ? -21.688 22.609 0.546 1 91.44 96 GLY A C 1
ATOM 726 O O . GLY A 1 96 ? -20.625 22.125 0.147 1 91.44 96 GLY A O 1
ATOM 727 N N . THR A 1 97 ? -22.828 22.016 0.251 1 92.62 97 THR A N 1
ATOM 728 C CA . THR A 1 97 ? -23 20.859 -0.611 1 92.62 97 THR A CA 1
ATOM 729 C C . THR A 1 97 ? -22.234 21.047 -1.922 1 92.62 97 THR A C 1
ATOM 731 O O . THR A 1 97 ? -21.531 20.125 -2.369 1 92.62 97 THR A O 1
ATOM 734 N N . ASP A 1 98 ? -22.281 22.188 -2.457 1 93.56 98 ASP A N 1
ATOM 735 C CA . ASP A 1 98 ? -21.625 22.453 -3.73 1 93.56 98 ASP A CA 1
ATOM 736 C C . ASP A 1 98 ? -20.109 22.359 -3.594 1 93.56 98 ASP A C 1
ATOM 738 O O . ASP A 1 98 ? -19.453 21.703 -4.402 1 93.56 98 ASP A O 1
ATOM 742 N N . VAL A 1 99 ? -19.625 22.969 -2.566 1 93.69 99 VAL A N 1
ATOM 743 C CA . VAL A 1 99 ? -18.188 22.953 -2.309 1 93.69 99 VAL A CA 1
ATOM 744 C C . VAL A 1 99 ? -17.719 21.531 -2.068 1 93.69 99 VAL A C 1
ATOM 746 O O . VAL A 1 99 ? -16.75 21.078 -2.668 1 93.69 99 VAL A O 1
ATOM 749 N N . ALA A 1 100 ? -18.453 20.812 -1.25 1 94.19 100 ALA A N 1
ATOM 750 C CA . ALA A 1 100 ? -18.109 19.438 -0.902 1 94.19 100 ALA A CA 1
ATOM 751 C C . ALA A 1 100 ? -18.125 18.547 -2.135 1 94.19 100 ALA A C 1
ATOM 753 O O . ALA A 1 100 ? -17.203 17.75 -2.35 1 94.19 100 ALA A O 1
ATOM 754 N N . GLU A 1 101 ? -19.125 18.703 -2.932 1 94.88 101 GLU A N 1
ATOM 755 C CA . GLU A 1 101 ? -19.281 17.859 -4.113 1 94.88 101 GLU A CA 1
ATOM 756 C C . GLU A 1 101 ? -18.172 18.125 -5.133 1 94.88 101 GLU A C 1
ATOM 758 O O . GLU A 1 101 ? -17.625 17.188 -5.727 1 94.88 101 GLU A O 1
ATOM 763 N N . ARG A 1 102 ? -17.859 19.359 -5.371 1 95.06 102 ARG A N 1
ATOM 764 C CA . ARG A 1 102 ? -16.797 19.719 -6.312 1 95.06 102 ARG A CA 1
ATOM 765 C C . ARG A 1 102 ? -15.453 19.203 -5.84 1 95.06 102 ARG A C 1
ATOM 767 O O . ARG A 1 102 ? -14.656 18.703 -6.633 1 95.06 102 ARG A O 1
ATOM 774 N N . PHE A 1 103 ? -15.273 19.391 -4.559 1 96.5 103 PHE A N 1
ATOM 775 C CA . PHE A 1 103 ? -14.031 18.922 -3.965 1 96.5 103 PHE A CA 1
ATOM 776 C C . PHE A 1 103 ? -13.906 17.406 -4.109 1 96.5 103 PHE A C 1
ATOM 778 O O . PHE A 1 103 ? -12.852 16.906 -4.492 1 96.5 103 PHE A O 1
ATOM 785 N N . VAL A 1 104 ? -14.945 16.688 -3.807 1 94.62 104 VAL A N 1
ATOM 786 C CA . VAL A 1 104 ? -14.938 15.234 -3.873 1 94.62 104 VAL A CA 1
ATOM 787 C C . VAL A 1 104 ? -14.688 14.781 -5.312 1 94.62 104 VAL A C 1
ATOM 789 O O . VAL A 1 104 ? -13.938 13.836 -5.551 1 94.62 104 VAL A O 1
ATOM 792 N N . ALA A 1 105 ? -15.211 15.484 -6.234 1 94.06 105 ALA A N 1
ATOM 793 C CA . ALA A 1 105 ? -15.094 15.125 -7.645 1 94.06 105 ALA A CA 1
ATOM 794 C C . ALA A 1 105 ? -13.672 15.383 -8.156 1 94.06 105 ALA A C 1
ATOM 796 O O . ALA A 1 105 ? -13.141 14.594 -8.938 1 94.06 105 ALA A O 1
ATOM 797 N N . ASP A 1 106 ? -13.078 16.422 -7.77 1 97.19 106 ASP A N 1
ATOM 798 C CA . ASP A 1 106 ? -11.727 16.812 -8.18 1 97.19 106 ASP A CA 1
ATOM 799 C C . ASP A 1 106 ? -11.055 17.672 -7.109 1 97.19 106 ASP A C 1
ATOM 801 O O . ASP A 1 106 ? -11.062 18.906 -7.195 1 97.19 106 ASP A O 1
ATOM 805 N N . PRO A 1 107 ? -10.422 17 -6.188 1 97.19 107 PRO A N 1
ATOM 806 C CA . PRO A 1 107 ? -9.883 17.719 -5.031 1 97.19 107 PRO A CA 1
ATOM 807 C C . PRO A 1 107 ? -8.68 18.594 -5.387 1 97.19 107 PRO A C 1
ATOM 809 O O . PRO A 1 107 ? -8.211 19.375 -4.555 1 97.19 107 PRO A O 1
ATOM 812 N N . VAL A 1 108 ? -8.148 18.453 -6.613 1 97.81 108 VAL A N 1
ATOM 813 C CA . VAL A 1 108 ? -7.023 19.281 -7.023 1 97.81 108 VAL A CA 1
ATOM 814 C C . VAL A 1 108 ? -7.531 20.594 -7.645 1 97.81 108 VAL A C 1
ATOM 816 O O . VAL A 1 108 ? -7.191 21.672 -7.184 1 97.81 108 VAL A O 1
ATOM 819 N N . THR A 1 109 ? -8.422 20.484 -8.617 1 97.06 109 THR A N 1
ATOM 820 C CA . THR A 1 109 ? -8.977 21.656 -9.281 1 97.06 109 THR A CA 1
ATOM 821 C C . THR A 1 109 ? -9.891 22.438 -8.336 1 97.06 109 THR A C 1
ATOM 823 O O . THR A 1 109 ? -9.938 23.672 -8.375 1 97.06 109 THR A O 1
ATOM 826 N N . HIS A 1 110 ? -10.617 21.703 -7.512 1 97.19 110 HIS A N 1
ATOM 827 C CA . HIS A 1 110 ? -11.602 22.312 -6.617 1 97.19 110 HIS A CA 1
ATOM 828 C C . HIS A 1 110 ? -11.18 22.172 -5.16 1 97.19 110 HIS A C 1
ATOM 830 O O . HIS A 1 110 ? -11.992 21.781 -4.312 1 97.19 110 HIS A O 1
ATOM 836 N N . HIS A 1 111 ? -9.852 22.359 -4.988 1 97.12 111 HIS A N 1
ATOM 837 C CA . HIS A 1 111 ? -9.422 22.406 -3.596 1 97.12 111 HIS A CA 1
ATOM 838 C C . HIS A 1 111 ? -10.094 23.562 -2.852 1 97.12 111 HIS A C 1
ATOM 840 O O . HIS A 1 111 ? -10.617 24.484 -3.473 1 97.12 111 HIS A O 1
ATOM 846 N N . PHE A 1 112 ? -10.094 23.516 -1.541 1 96.88 112 PHE A N 1
ATOM 847 C CA . PHE A 1 112 ? -10.891 24.453 -0.744 1 96.88 112 PHE A CA 1
ATOM 848 C C . PHE A 1 112 ? -10.375 25.875 -0.885 1 96.88 112 PHE A C 1
ATOM 850 O O . PHE A 1 112 ? -9.164 26.094 -0.911 1 96.88 112 PHE A O 1
ATOM 857 N N . PRO A 1 113 ? -11.305 26.891 -0.897 1 94.69 113 PRO A N 1
ATOM 858 C CA . PRO A 1 113 ? -10.883 28.281 -0.982 1 94.69 113 PRO A CA 1
ATOM 859 C C . PRO A 1 113 ? -9.93 28.688 0.145 1 94.69 113 PRO A C 1
ATOM 861 O O . PRO A 1 113 ? -10.109 28.25 1.288 1 94.69 113 PRO A O 1
ATOM 864 N N . GLY A 1 114 ? -8.922 29.438 -0.301 1 96.06 114 GLY A N 1
ATOM 865 C CA . GLY A 1 114 ? -7.953 29.891 0.683 1 96.06 114 GLY A CA 1
ATOM 866 C C . GLY A 1 114 ? -6.93 28.828 1.053 1 96.06 114 GLY A C 1
ATOM 867 O O . GLY A 1 114 ? -6.027 29.094 1.854 1 96.06 114 GLY A O 1
ATOM 868 N N . GLY A 1 115 ? -7.121 27.625 0.475 1 97.38 115 GLY A N 1
ATOM 869 C CA . GLY A 1 115 ? -6.203 26.531 0.756 1 97.38 115 GLY A CA 1
ATOM 870 C C . GLY A 1 115 ? -5.031 26.484 -0.204 1 97.38 115 GLY A C 1
ATOM 871 O O . GLY A 1 115 ? -4.953 27.281 -1.144 1 97.38 115 GLY A O 1
ATOM 872 N N . GLU A 1 116 ? -4.18 25.594 0.1 1 98 116 GLU A N 1
ATOM 873 C CA . GLU A 1 116 ? -3.016 25.328 -0.741 1 98 116 GLU A CA 1
ATOM 874 C C . GLU A 1 116 ? -3.371 24.406 -1.9 1 98 116 GLU A C 1
ATOM 876 O O . GLU A 1 116 ? -4.09 23.422 -1.717 1 98 116 GLU A O 1
ATOM 881 N N . PRO A 1 117 ? -2.938 24.797 -3.098 1 98.25 117 PRO A N 1
ATOM 882 C CA . PRO A 1 117 ? -3.111 23.812 -4.172 1 98.25 117 PRO A CA 1
ATOM 883 C C . PRO A 1 117 ? -2.41 22.5 -3.883 1 98.25 117 PRO A C 1
ATOM 885 O O . PRO A 1 117 ? -1.219 22.484 -3.559 1 98.25 117 PRO A O 1
ATOM 888 N N . PRO A 1 118 ? -3.078 21.391 -4.047 1 98.5 118 PRO A N 1
ATOM 889 C CA . PRO A 1 118 ? -2.469 20.109 -3.711 1 98.5 118 PRO A CA 1
ATOM 890 C C . PRO A 1 118 ? -1.198 19.828 -4.508 1 98.5 118 PRO A C 1
ATOM 892 O O . PRO A 1 118 ? -0.271 19.188 -4 1 98.5 118 PRO A O 1
ATOM 895 N N . GLY A 1 119 ? -1.166 20.266 -5.738 1 98.44 119 GLY A N 1
ATOM 896 C CA . GLY A 1 119 ? 0.053 20.125 -6.52 1 98.44 119 GLY A CA 1
ATOM 897 C C . GLY A 1 119 ? 1.257 20.781 -5.867 1 98.44 119 GLY A C 1
ATOM 898 O O . GLY A 1 119 ? 2.367 20.25 -5.922 1 98.44 119 GLY A O 1
ATOM 899 N N . ALA A 1 120 ? 1.065 21.938 -5.309 1 98.5 120 ALA A N 1
ATOM 900 C CA . ALA A 1 120 ? 2.137 22.656 -4.609 1 98.5 120 ALA A CA 1
ATOM 901 C C . ALA A 1 120 ? 2.57 21.891 -3.359 1 98.5 120 ALA A C 1
ATOM 903 O O . ALA A 1 120 ? 3.764 21.828 -3.053 1 98.5 120 ALA A O 1
ATOM 904 N N . ALA A 1 121 ? 1.607 21.359 -2.664 1 98.5 121 ALA A N 1
ATOM 905 C CA . ALA A 1 121 ? 1.907 20.562 -1.485 1 98.5 121 ALA A CA 1
ATOM 906 C C . ALA A 1 121 ? 2.744 19.344 -1.856 1 98.5 121 ALA A C 1
ATOM 908 O O . ALA A 1 121 ? 3.736 19.031 -1.192 1 98.5 121 ALA A O 1
ATOM 909 N N . ALA A 1 122 ? 2.332 18.688 -2.9 1 97.94 122 ALA A N 1
ATOM 910 C CA . ALA A 1 122 ? 3.074 17.531 -3.375 1 97.94 122 ALA A CA 1
ATOM 911 C C . ALA A 1 122 ? 4.496 17.906 -3.775 1 97.94 122 ALA A C 1
ATOM 913 O O . ALA A 1 122 ? 5.445 17.172 -3.49 1 97.94 122 ALA A O 1
ATOM 914 N N . ALA A 1 123 ? 4.609 19.047 -4.367 1 97.62 123 ALA A N 1
ATOM 915 C CA . ALA A 1 123 ? 5.91 19.5 -4.848 1 97.62 123 ALA A CA 1
ATOM 916 C C . ALA A 1 123 ? 6.855 19.797 -3.684 1 97.62 123 ALA A C 1
ATOM 918 O O . ALA A 1 123 ? 8.031 19.438 -3.729 1 97.62 123 ALA A O 1
ATOM 919 N N . ARG A 1 124 ? 6.379 20.453 -2.686 1 98.12 124 ARG A N 1
ATOM 920 C CA . ARG A 1 124 ? 7.258 20.75 -1.56 1 98.12 124 ARG A CA 1
ATOM 921 C C . ARG A 1 124 ? 7.633 19.469 -0.806 1 98.12 124 ARG A C 1
ATOM 923 O O . ARG A 1 124 ? 8.766 19.328 -0.342 1 98.12 124 ARG A O 1
ATOM 930 N N . ALA A 1 125 ? 6.688 18.594 -0.617 1 98 125 ALA A N 1
ATOM 931 C CA . ALA A 1 125 ? 7.004 17.312 0.017 1 98 125 ALA A CA 1
ATOM 932 C C . ALA A 1 125 ? 8.047 16.547 -0.79 1 98 125 ALA A C 1
ATOM 934 O O . ALA A 1 125 ? 8.977 15.961 -0.222 1 98 125 ALA A O 1
ATOM 935 N N . ARG A 1 126 ? 7.844 16.547 -2.107 1 96.94 126 ARG A N 1
ATOM 936 C CA . ARG A 1 126 ? 8.797 15.883 -2.994 1 96.94 126 ARG A CA 1
ATOM 937 C C . ARG A 1 126 ? 10.195 16.469 -2.83 1 96.94 126 ARG A C 1
ATOM 939 O O . ARG A 1 126 ? 11.18 15.727 -2.744 1 96.94 126 ARG A O 1
ATOM 946 N N . ALA A 1 127 ? 10.25 17.75 -2.77 1 97.19 127 ALA A N 1
ATOM 947 C CA . ALA A 1 127 ? 11.539 18.406 -2.604 1 97.19 127 ALA A CA 1
ATOM 948 C C . ALA A 1 127 ? 12.211 17.984 -1.301 1 97.19 127 ALA A C 1
ATOM 950 O O . ALA A 1 127 ? 13.414 17.719 -1.275 1 97.19 127 ALA A O 1
ATOM 951 N N . ALA A 1 128 ? 11.469 17.891 -0.252 1 97.75 128 ALA A N 1
ATOM 952 C CA . ALA A 1 128 ? 11.992 17.453 1.038 1 97.75 128 ALA A CA 1
ATOM 953 C C . ALA A 1 128 ? 12.508 16.031 0.963 1 97.75 128 ALA A C 1
ATOM 955 O O . ALA A 1 128 ? 13.609 15.727 1.44 1 97.75 128 ALA A O 1
ATOM 956 N N . LEU A 1 129 ? 11.766 15.188 0.343 1 97.56 129 LEU A N 1
ATOM 957 C CA . LEU A 1 129 ? 12.125 13.781 0.247 1 97.56 129 LEU A CA 1
ATOM 958 C C . LEU A 1 129 ? 13.336 13.586 -0.66 1 97.56 129 LEU A C 1
ATOM 960 O O . LEU A 1 129 ? 14.188 12.734 -0.396 1 97.56 129 LEU A O 1
ATOM 964 N N . ASP A 1 130 ? 13.383 14.367 -1.741 1 96.62 130 ASP A N 1
ATOM 965 C CA . ASP A 1 130 ? 14.539 14.312 -2.625 1 96.62 130 ASP A CA 1
ATOM 966 C C . ASP A 1 130 ? 15.82 14.711 -1.883 1 96.62 130 ASP A C 1
ATOM 968 O O . ASP A 1 130 ? 16.859 14.086 -2.059 1 96.62 130 ASP A O 1
ATOM 972 N N . ASP A 1 131 ? 15.695 15.742 -1.075 1 96.94 131 ASP A N 1
ATOM 973 C CA . ASP A 1 131 ? 16.844 16.156 -0.273 1 96.94 131 ASP A CA 1
ATOM 974 C C . ASP A 1 131 ? 17.266 15.062 0.693 1 96.94 131 ASP A C 1
ATOM 976 O O . ASP A 1 131 ? 18.469 14.82 0.871 1 96.94 131 ASP A O 1
ATOM 980 N N . LEU A 1 132 ? 16.312 14.43 1.333 1 96.88 132 LEU A N 1
ATOM 981 C CA . LEU A 1 132 ? 16.609 13.328 2.242 1 96.88 132 LEU A CA 1
ATOM 982 C C . LEU A 1 132 ? 17.281 12.18 1.499 1 96.88 132 LEU A C 1
ATOM 984 O O . LEU A 1 132 ? 18.25 11.594 1.996 1 96.88 132 LEU A O 1
ATOM 988 N N . ALA A 1 133 ? 16.812 11.867 0.329 1 96.25 133 ALA A N 1
ATOM 989 C CA . ALA A 1 133 ? 17.375 10.781 -0.466 1 96.25 133 ALA A CA 1
ATOM 990 C C . ALA A 1 133 ? 18.812 11.086 -0.862 1 96.25 133 ALA A C 1
ATOM 992 O O . ALA A 1 133 ? 19.641 10.18 -0.944 1 96.25 133 ALA A O 1
ATOM 993 N N . ALA A 1 134 ? 19.062 12.336 -1.151 1 95.31 134 ALA A N 1
ATOM 994 C CA . ALA A 1 134 ? 20.422 12.75 -1.484 1 95.31 134 ALA A CA 1
ATOM 995 C C . ALA A 1 134 ? 21.344 12.625 -0.275 1 95.31 134 ALA A C 1
ATOM 997 O O . ALA A 1 134 ? 22.5 12.234 -0.411 1 95.31 134 ALA A O 1
ATOM 998 N N . THR A 1 135 ? 20.844 12.969 0.858 1 96.12 135 THR A N 1
ATOM 999 C CA . THR A 1 135 ? 21.625 12.945 2.09 1 96.12 135 THR A CA 1
ATOM 1000 C C . THR A 1 135 ? 21.844 11.508 2.568 1 96.12 135 THR A C 1
ATOM 1002 O O . THR A 1 135 ? 22.906 11.18 3.096 1 96.12 135 THR A O 1
ATOM 1005 N N . TYR A 1 136 ? 20.828 10.641 2.4 1 95.88 136 TYR A N 1
ATOM 1006 C CA . TYR A 1 136 ? 20.859 9.266 2.873 1 95.88 136 TYR A CA 1
ATOM 1007 C C . TYR A 1 136 ? 20.547 8.289 1.738 1 95.88 136 TYR A C 1
ATOM 1009 O O . TYR A 1 136 ? 19.594 7.52 1.814 1 95.88 136 TYR A O 1
ATOM 1017 N N . PRO A 1 137 ? 21.344 8.18 0.706 1 93.5 137 PRO A N 1
ATOM 1018 C CA . PRO A 1 137 ? 21.016 7.387 -0.478 1 93.5 137 PRO A 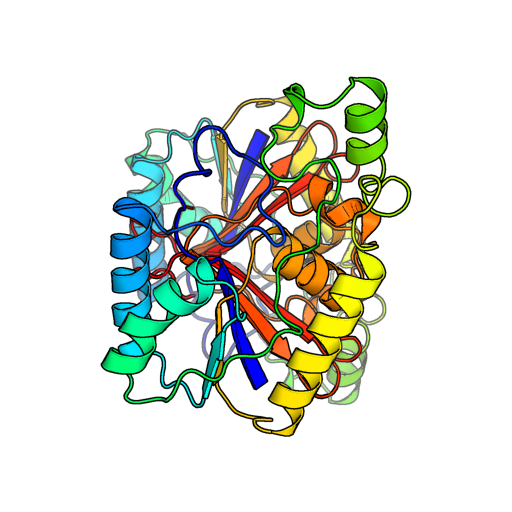CA 1
ATOM 1019 C C . PRO A 1 137 ? 20.797 5.91 -0.153 1 93.5 137 PRO A C 1
ATOM 1021 O O . PRO A 1 137 ? 20 5.242 -0.807 1 93.5 137 PRO A O 1
ATOM 1024 N N . ASP A 1 138 ? 21.391 5.344 0.92 1 94.31 138 ASP A N 1
ATOM 1025 C CA . ASP A 1 138 ? 21.203 3.943 1.295 1 94.31 138 ASP A CA 1
ATOM 1026 C C . ASP A 1 138 ? 20.641 3.824 2.707 1 94.31 138 ASP A C 1
ATOM 1028 O O . ASP A 1 138 ? 20.75 2.77 3.338 1 94.31 138 ASP A O 1
ATOM 1032 N N . GLY A 1 139 ? 20.047 4.938 3.111 1 97.12 139 GLY A N 1
ATOM 1033 C CA . GLY A 1 139 ? 19.641 4.98 4.504 1 97.12 139 GLY A CA 1
ATOM 1034 C C . GLY A 1 139 ? 18.172 4.633 4.695 1 97.12 139 GLY A C 1
ATOM 1035 O O . GLY A 1 139 ? 17.438 4.453 3.719 1 97.12 139 GLY A O 1
ATOM 1036 N N . ARG A 1 140 ? 17.812 4.426 5.941 1 98.25 140 ARG A N 1
ATOM 1037 C CA . ARG A 1 140 ? 16.453 4.25 6.414 1 98.25 140 ARG A CA 1
ATOM 1038 C C . ARG A 1 140 ? 15.984 5.469 7.207 1 98.25 140 ARG A C 1
ATOM 1040 O O . ARG A 1 140 ? 16.594 5.832 8.211 1 98.25 140 ARG A O 1
ATOM 1047 N N . VAL A 1 141 ? 14.93 6.109 6.715 1 98.62 141 VAL A N 1
ATOM 1048 C CA . VAL A 1 141 ? 14.484 7.367 7.301 1 98.62 141 VAL A CA 1
ATOM 1049 C C . VAL A 1 141 ? 13.023 7.254 7.723 1 98.62 141 VAL A C 1
ATOM 1051 O O . VAL A 1 141 ? 12.203 6.703 6.992 1 98.62 141 VAL A O 1
ATOM 1054 N N . LEU A 1 142 ? 12.742 7.676 8.938 1 98.81 142 LEU A N 1
ATOM 1055 C CA . LEU A 1 142 ? 11.367 7.852 9.375 1 98.81 142 LEU A CA 1
ATOM 1056 C C . LEU A 1 142 ? 10.93 9.305 9.234 1 98.81 142 LEU A C 1
ATOM 1058 O O . LEU A 1 142 ? 11.609 10.211 9.734 1 98.81 142 LEU A O 1
ATOM 1062 N N . VAL A 1 143 ? 9.883 9.523 8.492 1 98.94 143 VAL A N 1
ATOM 1063 C CA . VAL A 1 143 ? 9.258 10.844 8.344 1 98.94 143 VAL A CA 1
ATOM 1064 C C . VAL A 1 143 ? 7.852 10.82 8.938 1 98.94 143 VAL A C 1
ATOM 1066 O O . VAL A 1 143 ? 7.008 10.023 8.516 1 98.94 143 VAL A O 1
ATOM 1069 N N . VAL A 1 144 ? 7.613 11.633 9.945 1 98.94 144 VAL A N 1
ATOM 1070 C CA . VAL A 1 144 ? 6.266 11.773 10.484 1 98.94 144 VAL A CA 1
ATOM 1071 C C . VAL A 1 144 ? 5.562 12.953 9.828 1 98.94 144 VAL A C 1
ATOM 1073 O O . VAL A 1 144 ? 6.039 14.094 9.906 1 98.94 144 VAL A O 1
ATOM 1076 N N . ALA A 1 145 ? 4.465 12.656 9.188 1 98.88 145 ALA A N 1
ATOM 1077 C CA . ALA A 1 145 ? 3.74 13.656 8.406 1 98.88 145 ALA A CA 1
ATOM 1078 C C . ALA A 1 145 ? 2.232 13.453 8.523 1 98.88 145 ALA A C 1
ATOM 1080 O O . ALA A 1 145 ? 1.715 13.18 9.609 1 98.88 145 ALA A O 1
ATOM 1081 N N . HIS A 1 146 ? 1.541 13.734 7.422 1 98.75 146 HIS A N 1
ATOM 1082 C CA . HIS A 1 146 ? 0.091 13.859 7.527 1 98.75 146 HIS A CA 1
ATOM 1083 C C . HIS A 1 146 ? -0.607 13.078 6.418 1 98.75 146 HIS A C 1
ATOM 1085 O O . HIS A 1 146 ? 0.027 12.68 5.438 1 98.75 146 HIS A O 1
ATOM 1091 N N . SER A 1 147 ? -1.919 12.883 6.633 1 98.19 147 SER A N 1
ATOM 1092 C CA . SER A 1 147 ? -2.707 11.961 5.82 1 98.19 147 SER A CA 1
ATOM 1093 C C . SER A 1 147 ? -2.746 12.406 4.363 1 98.19 147 SER A C 1
ATOM 1095 O O . SER A 1 147 ? -2.27 11.688 3.479 1 98.19 147 SER A O 1
ATOM 1097 N N . THR A 1 148 ? -3.281 13.617 4.086 1 98.38 148 THR A N 1
ATOM 1098 C CA . THR A 1 148 ? -3.439 14.055 2.701 1 98.38 148 THR A CA 1
ATOM 1099 C C . THR A 1 148 ? -2.082 14.195 2.02 1 98.38 148 THR A C 1
ATOM 1101 O O . THR A 1 148 ? -1.906 13.773 0.876 1 98.38 148 THR A O 1
ATOM 1104 N N . LEU A 1 149 ? -1.098 14.742 2.693 1 98.75 149 LEU A N 1
ATOM 1105 C CA . LEU A 1 149 ? 0.23 14.945 2.125 1 98.75 149 LEU A CA 1
ATOM 1106 C C . LEU A 1 149 ? 0.845 13.617 1.697 1 98.75 149 LEU A C 1
ATOM 1108 O O . LEU A 1 149 ? 1.367 13.5 0.586 1 98.75 149 LEU A O 1
ATOM 1112 N N . ILE A 1 150 ? 0.802 12.602 2.539 1 98.88 150 ILE A N 1
ATOM 1113 C CA . ILE A 1 150 ? 1.396 11.297 2.248 1 98.88 150 ILE A CA 1
ATOM 1114 C C . ILE A 1 150 ? 0.69 10.664 1.052 1 98.88 150 ILE A C 1
ATOM 1116 O O . ILE A 1 150 ? 1.338 10.094 0.172 1 98.88 150 ILE A O 1
ATOM 1120 N N . ARG A 1 151 ? -0.621 10.789 1.013 1 98.81 151 ARG A N 1
ATOM 1121 C CA . ARG A 1 151 ? -1.383 10.227 -0.098 1 98.81 151 ARG A CA 1
ATOM 1122 C C . ARG A 1 151 ? -1.006 10.898 -1.415 1 98.81 151 ARG A C 1
ATOM 1124 O O . ARG A 1 151 ? -0.89 10.234 -2.445 1 98.81 151 ARG A O 1
ATOM 1131 N N . LEU A 1 152 ? -0.791 12.219 -1.399 1 98.62 152 LEU A N 1
ATOM 1132 C CA . LEU A 1 152 ? -0.342 12.938 -2.586 1 98.62 152 LEU A CA 1
ATOM 1133 C C . LEU A 1 152 ? 1.051 12.477 -3.006 1 98.62 152 LEU A C 1
ATOM 1135 O O . LEU A 1 152 ? 1.319 12.305 -4.195 1 98.62 152 LEU A O 1
ATOM 1139 N N . VAL A 1 153 ? 1.909 12.281 -2.057 1 98.19 153 VAL A N 1
ATOM 1140 C CA . VAL A 1 153 ? 3.268 11.82 -2.32 1 98.19 153 VAL A CA 1
ATOM 1141 C C . VAL A 1 153 ? 3.229 10.438 -2.977 1 98.19 153 VAL A C 1
ATOM 1143 O O . VAL A 1 153 ? 3.949 10.188 -3.945 1 98.19 153 VAL A O 1
ATOM 1146 N N . VAL A 1 154 ? 2.402 9.555 -2.463 1 98.31 154 VAL A N 1
ATOM 1147 C CA . VAL A 1 154 ? 2.285 8.211 -3.012 1 98.31 154 VAL A CA 1
ATOM 1148 C C . VAL A 1 154 ? 1.759 8.273 -4.441 1 98.31 154 VAL A C 1
ATOM 1150 O O . VAL A 1 154 ? 2.268 7.59 -5.332 1 98.31 154 VAL A O 1
ATOM 1153 N N . CYS A 1 155 ? 0.73 9.133 -4.68 1 97.88 155 CYS A N 1
ATOM 1154 C CA . CYS A 1 155 ? 0.23 9.312 -6.039 1 97.88 155 CYS A CA 1
ATOM 1155 C C . CYS A 1 155 ? 1.347 9.766 -6.973 1 97.88 155 CYS A C 1
ATOM 1157 O O . CYS A 1 155 ? 1.507 9.219 -8.062 1 97.88 155 CYS A O 1
ATOM 1159 N N . ALA A 1 156 ? 2.109 10.719 -6.52 1 96.62 156 ALA A N 1
ATOM 1160 C CA . ALA A 1 156 ? 3.211 11.234 -7.328 1 96.62 156 ALA A CA 1
ATOM 1161 C C . ALA A 1 156 ? 4.238 10.141 -7.613 1 96.62 156 ALA A C 1
ATOM 1163 O O . ALA A 1 156 ? 4.703 9.992 -8.742 1 96.62 156 ALA A O 1
ATOM 1164 N N . ALA A 1 157 ? 4.566 9.391 -6.633 1 95.94 157 ALA A N 1
ATOM 1165 C CA . ALA A 1 157 ? 5.57 8.336 -6.746 1 95.94 157 ALA A CA 1
ATOM 1166 C C . ALA A 1 157 ? 5.133 7.262 -7.742 1 95.94 157 ALA A C 1
ATOM 1168 O O . ALA A 1 157 ? 5.961 6.699 -8.461 1 95.94 157 ALA A O 1
ATOM 1169 N N . LEU A 1 158 ? 3.836 7.008 -7.789 1 96.5 158 LEU A N 1
ATOM 1170 C CA . LEU A 1 158 ? 3.32 5.906 -8.586 1 96.5 158 LEU A CA 1
ATOM 1171 C C . LEU A 1 158 ? 2.852 6.395 -9.953 1 96.5 158 LEU A C 1
ATOM 1173 O O . LEU A 1 158 ? 2.484 5.594 -10.812 1 96.5 158 LEU A O 1
ATOM 1177 N N . GLY A 1 159 ? 2.797 7.668 -10.164 1 95.25 159 GLY A N 1
ATOM 1178 C CA . GLY A 1 159 ? 2.297 8.242 -11.406 1 95.25 159 GLY A CA 1
ATOM 1179 C C . GLY A 1 159 ? 0.783 8.258 -11.484 1 95.25 159 GLY A C 1
ATOM 1180 O O . GLY A 1 159 ? 0.215 8.266 -12.586 1 95.25 159 GLY A O 1
ATOM 1181 N N . VAL A 1 160 ? 0.145 8.141 -10.383 1 96.69 160 VAL A N 1
ATOM 1182 C CA . VAL A 1 160 ? -1.304 8.289 -10.281 1 96.69 160 VAL A CA 1
ATOM 1183 C C . VAL A 1 160 ? -1.666 9.773 -10.297 1 96.69 160 VAL A C 1
ATOM 1185 O O . VAL A 1 160 ? -1.021 10.586 -9.617 1 96.69 160 VAL A O 1
ATOM 1188 N N . PRO A 1 161 ? -2.699 10.172 -11.148 1 97.38 161 PRO A N 1
ATOM 1189 C CA . PRO A 1 161 ? -3.094 11.586 -11.094 1 97.38 161 PRO A CA 1
ATOM 1190 C C . PRO A 1 161 ? -3.416 12.055 -9.68 1 97.38 161 PRO A C 1
ATOM 1192 O O . PRO A 1 161 ? -4.129 11.375 -8.945 1 97.38 161 PRO A O 1
ATOM 1195 N N . LEU A 1 162 ? -2.895 13.211 -9.297 1 98.12 162 LEU A N 1
ATOM 1196 C CA . LEU A 1 162 ? -3.111 13.742 -7.957 1 98.12 162 LEU A CA 1
ATOM 1197 C C . LEU A 1 162 ? -4.602 13.898 -7.668 1 98.12 162 LEU A C 1
ATOM 1199 O O . LEU A 1 162 ? -5.039 13.734 -6.527 1 98.12 162 LEU A O 1
ATOM 1203 N N . SER A 1 163 ? -5.359 14.18 -8.688 1 97.81 163 SER A N 1
ATOM 1204 C CA . SER A 1 163 ? -6.793 14.391 -8.523 1 97.81 163 SER A CA 1
ATOM 1205 C C . SER A 1 163 ? -7.496 13.117 -8.055 1 97.81 163 SER A C 1
ATOM 1207 O O . SER A 1 163 ? -8.648 13.164 -7.617 1 97.81 163 SER A O 1
ATOM 1209 N N . ASP A 1 164 ? -6.82 11.992 -8.133 1 96.69 164 ASP A N 1
ATOM 1210 C CA . ASP A 1 164 ? -7.43 10.719 -7.789 1 96.69 164 ASP A CA 1
ATOM 1211 C C . ASP A 1 164 ? -7.051 10.297 -6.371 1 96.69 164 ASP A C 1
ATOM 1213 O O . ASP A 1 164 ? -7.445 9.219 -5.91 1 96.69 164 ASP A O 1
ATOM 1217 N N . TYR A 1 165 ? -6.332 11.125 -5.59 1 97.62 165 TYR A N 1
ATOM 1218 C CA . TYR A 1 165 ? -5.773 10.656 -4.328 1 97.62 165 TYR A CA 1
ATOM 1219 C C . TYR A 1 165 ? -6.875 10.25 -3.359 1 97.62 165 TYR A C 1
ATOM 1221 O O . TYR A 1 165 ? -6.73 9.266 -2.621 1 97.62 165 TYR A O 1
ATOM 1229 N N . ARG A 1 166 ? -8.008 10.961 -3.379 1 96.19 166 ARG A N 1
ATOM 1230 C CA . ARG A 1 166 ? -9.086 10.625 -2.451 1 96.19 166 ARG A CA 1
ATOM 1231 C C . ARG A 1 166 ? -9.789 9.336 -2.863 1 96.19 166 ARG A C 1
ATOM 1233 O O . ARG A 1 166 ? -10.172 8.531 -2.01 1 96.19 166 ARG A O 1
ATOM 1240 N N . ARG A 1 167 ? -9.914 9.172 -4.141 1 94.81 167 ARG A N 1
ATOM 1241 C CA . ARG A 1 167 ? -10.648 8.023 -4.648 1 94.81 167 ARG A CA 1
ATOM 1242 C C . ARG A 1 167 ? -9.797 6.758 -4.594 1 94.81 167 ARG A C 1
ATOM 1244 O O . ARG A 1 167 ? -10.289 5.688 -4.238 1 94.81 167 ARG A O 1
ATOM 1251 N N . ARG A 1 168 ? -8.516 6.844 -4.945 1 96.81 168 ARG A N 1
ATOM 1252 C CA . ARG A 1 168 ? -7.648 5.68 -5.09 1 96.81 168 ARG A CA 1
ATOM 1253 C C . ARG A 1 168 ? -6.984 5.324 -3.766 1 96.81 168 ARG A C 1
ATOM 1255 O O . ARG A 1 168 ? -6.648 4.16 -3.523 1 96.81 168 ARG A O 1
ATOM 1262 N N . LEU A 1 169 ? -6.727 6.289 -2.945 1 97.81 169 LEU A N 1
ATOM 1263 C CA . LEU A 1 169 ? -6.133 6.148 -1.62 1 97.81 169 LEU A CA 1
ATOM 1264 C C . LEU A 1 169 ? -6.988 6.836 -0.563 1 97.81 169 LEU A C 1
ATOM 1266 O O . LEU A 1 169 ? -6.594 7.867 -0.014 1 97.81 169 LEU A O 1
ATOM 1270 N N . PRO A 1 170 ? -8.102 6.27 -0.188 1 95.62 170 PRO A N 1
ATOM 1271 C CA . PRO A 1 170 ? -9.164 7.012 0.501 1 95.62 170 PRO A CA 1
ATOM 1272 C C . PRO A 1 170 ? -8.828 7.289 1.966 1 95.62 170 PRO A C 1
ATOM 1274 O O . PRO A 1 170 ? -9.438 8.164 2.584 1 95.62 170 PRO A O 1
ATOM 1277 N N . ALA A 1 171 ? -7.918 6.523 2.502 1 92.44 171 ALA A N 1
ATOM 1278 C CA . ALA A 1 171 ? -7.68 6.742 3.926 1 92.44 171 ALA A CA 1
ATOM 1279 C C . ALA A 1 171 ? -6.285 6.266 4.328 1 92.44 171 ALA A C 1
ATOM 1281 O O . ALA A 1 171 ? -5.711 5.395 3.672 1 92.44 171 ALA A O 1
ATOM 1282 N N . LEU A 1 172 ? -5.797 6.863 5.293 1 96.62 172 LEU A N 1
ATOM 1283 C CA . LEU A 1 172 ? -4.566 6.496 5.988 1 96.62 172 LEU A CA 1
ATOM 1284 C C . LEU A 1 172 ? -4.766 6.531 7.5 1 96.62 172 LEU A C 1
ATOM 1286 O O . LEU A 1 172 ? -5.168 7.559 8.055 1 96.62 172 LEU A O 1
ATOM 1290 N N . ALA A 1 173 ? -4.516 5.402 8.148 1 96.31 173 ALA A N 1
ATOM 1291 C CA . ALA A 1 173 ? -4.773 5.312 9.578 1 96.31 173 ALA A CA 1
ATOM 1292 C C . ALA A 1 173 ? -3.748 6.117 10.375 1 96.31 173 ALA A C 1
ATOM 1294 O O . ALA A 1 173 ? -2.59 6.23 9.969 1 96.31 173 ALA A O 1
ATOM 1295 N N . PRO A 1 174 ? -4.172 6.703 11.539 1 96.62 174 PRO A N 1
ATOM 1296 C CA . PRO A 1 174 ? -3.189 7.363 12.406 1 96.62 174 PRO A CA 1
ATOM 1297 C C . PRO A 1 174 ? -2.047 6.434 12.82 1 96.62 174 PRO A C 1
ATOM 1299 O O . PRO A 1 174 ? -2.273 5.25 13.078 1 96.62 174 PRO A O 1
ATOM 1302 N N . ALA A 1 175 ? -0.836 6.93 12.727 1 96.19 175 ALA A N 1
ATOM 1303 C CA . ALA A 1 175 ? 0.399 6.273 13.148 1 96.19 175 ALA A CA 1
ATOM 1304 C C . ALA A 1 175 ? 0.727 5.09 12.242 1 96.19 175 ALA A C 1
ATOM 1306 O O . ALA A 1 175 ? 1.597 4.277 12.562 1 96.19 175 ALA A O 1
ATOM 1307 N N . SER A 1 176 ? -0.003 4.918 11.133 1 96.44 176 SER A N 1
ATOM 1308 C CA . SER A 1 176 ? 0.363 3.9 10.156 1 96.44 176 SER A CA 1
ATOM 1309 C C . SER A 1 176 ? 1.56 4.34 9.32 1 96.44 176 SER A C 1
ATOM 1311 O O . SER A 1 176 ? 1.883 5.527 9.266 1 96.44 176 SER A O 1
ATOM 1313 N N . ARG A 1 177 ? 2.207 3.359 8.695 1 96.62 177 ARG A N 1
ATOM 1314 C CA . ARG A 1 177 ? 3.391 3.635 7.891 1 96.62 177 ARG A CA 1
ATOM 1315 C C . ARG A 1 177 ? 3.127 3.346 6.418 1 96.62 177 ARG A C 1
ATOM 1317 O O . ARG A 1 177 ? 2.449 2.371 6.082 1 96.62 177 ARG A O 1
ATOM 1324 N N . THR A 1 178 ? 3.543 4.188 5.602 1 97.62 178 THR A N 1
ATOM 1325 C CA . THR A 1 178 ? 3.727 3.984 4.168 1 97.62 178 THR A CA 1
ATOM 1326 C C . THR A 1 178 ? 5.207 3.975 3.807 1 97.62 178 THR A C 1
ATOM 1328 O O . THR A 1 178 ? 5.949 4.887 4.176 1 97.62 178 THR A O 1
ATOM 1331 N N . VAL A 1 179 ? 5.664 2.945 3.094 1 97.31 179 VAL A N 1
ATOM 1332 C CA . VAL A 1 179 ? 7.094 2.754 2.881 1 97.31 179 VAL A CA 1
ATOM 1333 C C . VAL A 1 179 ? 7.422 2.896 1.396 1 97.31 179 VAL A C 1
ATOM 1335 O O . VAL A 1 179 ? 6.852 2.189 0.56 1 97.31 179 VAL A O 1
ATOM 1338 N N . LEU A 1 180 ? 8.312 3.811 1.109 1 97.62 180 LEU A N 1
ATOM 1339 C CA . LEU A 1 180 ? 8.789 4.023 -0.253 1 97.62 180 LEU A CA 1
ATOM 1340 C C . LEU A 1 180 ? 10.289 3.76 -0.352 1 97.62 180 LEU A C 1
ATOM 1342 O O . LEU A 1 180 ? 11.031 4.047 0.585 1 97.62 180 LEU A O 1
ATOM 1346 N N . ARG A 1 181 ? 10.719 3.162 -1.406 1 97.38 181 ARG A N 1
ATOM 1347 C CA . ARG A 1 181 ? 12.117 3.186 -1.815 1 97.38 181 ARG A CA 1
ATOM 1348 C C . ARG A 1 181 ? 12.367 4.281 -2.848 1 97.38 181 ARG A C 1
ATOM 1350 O O . ARG A 1 181 ? 11.672 4.355 -3.859 1 97.38 181 ARG A O 1
ATOM 1357 N N . LEU A 1 182 ? 13.203 5.137 -2.549 1 95.62 182 LEU A N 1
ATOM 1358 C CA . LEU A 1 182 ? 13.578 6.219 -3.457 1 95.62 182 LEU A CA 1
ATOM 1359 C C . LEU A 1 182 ? 15 6.023 -3.977 1 95.62 182 LEU A C 1
ATOM 1361 O O . LEU A 1 182 ? 15.945 5.926 -3.189 1 95.62 182 LEU A O 1
ATOM 1365 N N . GLU A 1 183 ? 15.109 5.762 -5.262 1 88.69 183 GLU A N 1
ATOM 1366 C CA . GLU A 1 183 ? 16.406 5.727 -5.93 1 88.69 183 GLU A CA 1
ATOM 1367 C C . GLU A 1 183 ? 16.609 6.961 -6.801 1 88.69 183 GLU A C 1
ATOM 1369 O O . GLU A 1 183 ? 16.078 7.047 -7.906 1 88.69 183 GLU A O 1
ATOM 1374 N N . GLY A 1 184 ? 17.344 7.941 -6.41 1 74.38 184 GLY A N 1
ATOM 1375 C CA . GLY A 1 184 ? 17.453 9.234 -7.066 1 74.38 184 GLY A CA 1
ATOM 1376 C C . GLY A 1 184 ? 16.297 10.156 -6.766 1 74.38 184 GLY A C 1
ATOM 1377 O O . GLY A 1 184 ? 16.016 10.453 -5.598 1 74.38 184 GLY A O 1
ATOM 1378 N N . ASP A 1 185 ? 15.555 10.477 -7.902 1 68.81 185 ASP A N 1
ATOM 1379 C CA . ASP A 1 185 ? 14.453 11.406 -7.68 1 68.81 185 ASP A CA 1
ATOM 1380 C C . ASP A 1 185 ? 13.125 10.656 -7.543 1 68.81 185 ASP A C 1
ATOM 1382 O O . ASP A 1 185 ? 13 9.516 -7.984 1 68.81 185 ASP A O 1
ATOM 1386 N N . LEU A 1 186 ? 12.219 11.172 -6.656 1 67.69 186 LEU A N 1
ATOM 1387 C CA . LEU A 1 186 ? 10.922 10.57 -6.363 1 67.69 186 LEU A CA 1
ATOM 1388 C C . LEU A 1 186 ? 10.195 10.195 -7.648 1 67.69 186 LEU A C 1
ATOM 1390 O O . LEU A 1 186 ? 9.555 9.148 -7.719 1 67.69 186 LEU A O 1
ATOM 1394 N N . THR A 1 187 ? 10.25 11.055 -8.641 1 64.19 187 THR A N 1
ATOM 1395 C CA . THR A 1 187 ? 9.445 10.812 -9.836 1 64.19 187 THR A CA 1
ATOM 1396 C C . THR A 1 187 ? 10.172 9.867 -10.789 1 64.19 187 THR A C 1
ATOM 1398 O O . THR A 1 187 ? 9.562 9.312 -11.711 1 64.19 187 THR A O 1
ATOM 1401 N N . GLY A 1 188 ? 11.375 9.727 -10.555 1 66.38 188 GLY A N 1
ATOM 1402 C CA . GLY A 1 188 ? 12.109 8.844 -11.445 1 66.38 188 GLY A CA 1
ATOM 1403 C C . GLY A 1 188 ? 12.086 7.391 -11 1 66.38 188 GLY A C 1
ATOM 1404 O O . GLY A 1 188 ? 11.461 6.547 -11.641 1 66.38 188 GLY A O 1
ATOM 1405 N N . ASP A 1 189 ? 12.586 7.16 -9.914 1 85.44 189 ASP A N 1
ATOM 1406 C CA . ASP A 1 189 ? 12.797 5.773 -9.508 1 85.44 189 ASP A CA 1
ATOM 1407 C C . ASP A 1 189 ? 12.305 5.539 -8.078 1 85.44 189 ASP A C 1
ATOM 1409 O O . ASP A 1 189 ? 13.102 5.363 -7.16 1 85.44 189 ASP A O 1
ATOM 1413 N N . ALA A 1 190 ? 10.906 5.625 -7.941 1 95.25 190 ALA A N 1
ATOM 1414 C CA . ALA A 1 190 ? 10.305 5.336 -6.645 1 95.25 190 ALA A CA 1
ATOM 1415 C C . ALA A 1 190 ? 9.477 4.055 -6.699 1 95.25 190 ALA A C 1
ATOM 1417 O O . ALA A 1 190 ? 8.938 3.697 -7.75 1 95.25 190 ALA A O 1
ATOM 1418 N N . ALA A 1 191 ? 9.484 3.42 -5.586 1 97 191 ALA A N 1
ATOM 1419 C CA . ALA A 1 191 ? 8.695 2.195 -5.457 1 97 191 ALA A CA 1
ATOM 1420 C C . ALA A 1 191 ? 7.93 2.174 -4.141 1 97 191 ALA A C 1
ATOM 1422 O O . ALA A 1 191 ? 8.438 2.619 -3.109 1 97 191 ALA A O 1
ATOM 1423 N N . LEU A 1 192 ? 6.691 1.78 -4.246 1 97.81 192 LEU A N 1
ATOM 1424 C CA . LEU A 1 192 ? 5.902 1.541 -3.041 1 97.81 192 LEU A CA 1
ATOM 1425 C C . LEU A 1 192 ? 6.16 0.142 -2.492 1 97.81 192 LEU A C 1
ATOM 1427 O O . LEU A 1 192 ? 5.895 -0.854 -3.17 1 97.81 192 LEU A O 1
ATOM 1431 N N . LEU A 1 193 ? 6.668 0.075 -1.258 1 97.38 193 LEU A N 1
ATOM 1432 C CA . LEU A 1 193 ? 6.977 -1.203 -0.625 1 97.38 193 LEU A CA 1
ATOM 1433 C C . LEU A 1 193 ? 5.836 -1.649 0.282 1 97.38 193 LEU A C 1
ATOM 1435 O O . LEU A 1 193 ? 5.594 -2.848 0.44 1 97.38 193 LEU A O 1
ATOM 1439 N N . ALA A 1 194 ? 5.199 -0.793 0.902 1 96.94 194 ALA A N 1
ATOM 1440 C CA . ALA A 1 194 ? 4.062 -1.025 1.786 1 96.94 194 ALA A CA 1
ATOM 1441 C C . ALA A 1 194 ? 3.211 0.235 1.929 1 96.94 194 ALA A C 1
ATOM 1443 O O . ALA A 1 194 ? 3.721 1.352 1.807 1 96.94 194 ALA A O 1
ATOM 1444 N N . TYR A 1 195 ? 1.919 0.108 2.121 1 97.44 195 TYR A N 1
ATOM 1445 C CA . TYR A 1 195 ? 0.972 1.207 2.279 1 97.44 195 TYR A CA 1
ATOM 1446 C C . TYR A 1 195 ? 0.029 0.95 3.449 1 97.44 195 TYR A C 1
ATOM 1448 O O . TYR A 1 195 ? -0.628 -0.091 3.508 1 97.44 195 TYR A O 1
ATOM 1456 N N . ASN A 1 196 ? -0.037 1.932 4.422 1 97.12 196 ASN A N 1
ATOM 1457 C CA . ASN A 1 196 ? -0.996 1.882 5.52 1 97.12 196 ASN A CA 1
ATOM 1458 C C . ASN A 1 196 ? -0.78 0.652 6.398 1 97.12 196 ASN A C 1
ATOM 1460 O O . ASN A 1 196 ? -1.729 -0.076 6.695 1 97.12 196 ASN A O 1
ATOM 1464 N N . VAL A 1 197 ? 0.519 0.469 6.812 1 95.31 197 VAL A N 1
ATOM 1465 C CA . VAL A 1 197 ? 0.884 -0.693 7.617 1 95.31 197 VAL A CA 1
ATOM 1466 C C . VAL A 1 197 ? 1.09 -0.273 9.07 1 95.31 197 VAL A C 1
ATOM 1468 O O . VAL A 1 197 ? 1.646 0.794 9.344 1 95.31 197 VAL A O 1
ATOM 1471 N N . GLY A 1 198 ? 0.645 -1.057 9.945 1 92.75 198 GLY A N 1
ATOM 1472 C CA . GLY A 1 198 ? 0.81 -0.778 11.367 1 92.75 198 GLY A CA 1
ATOM 1473 C C . GLY A 1 198 ? 2.252 -0.865 11.828 1 92.75 198 GLY A C 1
ATOM 1474 O O . GLY A 1 198 ? 3.148 -1.144 11.031 1 92.75 198 GLY A O 1
ATOM 1475 N N . VAL A 1 199 ? 2.432 -0.598 13.07 1 90.06 199 VAL A N 1
ATOM 1476 C CA . VAL A 1 199 ? 3.799 -0.484 13.57 1 90.06 199 VAL A CA 1
ATOM 1477 C C . VAL A 1 199 ? 4.055 -1.562 14.625 1 90.06 199 VAL A C 1
ATOM 1479 O O . VAL A 1 199 ? 5.117 -1.585 15.25 1 90.06 199 VAL A O 1
ATOM 1482 N N . ASP A 1 200 ? 3.139 -2.457 14.773 1 85.19 200 ASP A N 1
ATOM 1483 C CA . ASP A 1 200 ? 3.379 -3.574 15.688 1 85.19 200 ASP A CA 1
ATOM 1484 C C . ASP A 1 200 ? 4.414 -4.535 15.109 1 85.19 200 ASP A C 1
ATOM 1486 O O . ASP A 1 200 ? 4.629 -4.574 13.898 1 85.19 200 ASP A O 1
ATOM 1490 N N . PRO A 1 201 ? 5.059 -5.273 16.016 1 76 201 PRO A N 1
ATOM 1491 C CA . PRO A 1 201 ? 6.004 -6.273 15.516 1 76 201 PRO A CA 1
ATOM 1492 C C . PRO A 1 201 ? 5.359 -7.25 14.531 1 76 201 PRO A C 1
ATOM 1494 O O . PRO A 1 201 ? 4.211 -7.656 14.727 1 76 201 PRO A O 1
ATOM 1497 N N . GLY A 1 202 ? 5.988 -7.504 13.523 1 74.19 202 GLY A N 1
ATOM 1498 C CA . GLY A 1 202 ? 5.492 -8.484 12.562 1 74.19 202 GLY A CA 1
ATOM 1499 C C . GLY A 1 202 ? 4.766 -7.852 11.391 1 74.19 202 GLY A C 1
ATOM 1500 O O . GLY A 1 202 ? 4.352 -8.547 10.461 1 74.19 202 GLY A O 1
ATOM 1501 N N . CYS A 1 203 ? 4.59 -6.508 11.516 1 81.88 203 CYS A N 1
ATOM 1502 C CA . CYS A 1 203 ? 3.852 -5.859 10.438 1 81.88 203 CYS A CA 1
ATOM 1503 C C . CYS A 1 203 ? 4.75 -5.609 9.234 1 81.88 203 CYS A C 1
ATOM 1505 O O . CYS A 1 203 ? 4.266 -5.371 8.125 1 81.88 203 CYS A O 1
ATOM 1507 N N . ASP A 1 204 ? 6.066 -5.684 9.461 1 72.44 204 ASP A N 1
ATOM 1508 C CA . ASP A 1 204 ? 6.996 -5.496 8.344 1 72.44 204 ASP A CA 1
ATOM 1509 C C . ASP A 1 204 ? 7.098 -6.766 7.5 1 72.44 204 ASP A C 1
ATOM 1511 O O . ASP A 1 204 ? 7.043 -7.875 8.031 1 72.44 204 ASP A O 1
ATOM 1515 N N . ALA A 1 205 ? 6.996 -6.457 6.152 1 60.5 205 ALA A N 1
ATOM 1516 C CA . ALA A 1 205 ? 7.199 -7.598 5.262 1 60.5 205 ALA A CA 1
ATOM 1517 C C . ALA A 1 205 ? 8.625 -8.125 5.363 1 60.5 205 ALA A C 1
ATOM 1519 O O . ALA A 1 205 ? 9.547 -7.375 5.695 1 60.5 205 ALA A O 1
ATOM 1520 N N . MET B 1 1 ? -17.375 -4.117 -2.121 1 96.06 1 MET B N 1
ATOM 1521 C CA . MET B 1 1 ? -16.625 -5.254 -1.589 1 96.06 1 MET B CA 1
ATOM 1522 C C . MET B 1 1 ? -15.258 -4.816 -1.075 1 96.06 1 MET B C 1
ATOM 1524 O O . MET B 1 1 ? -14.586 -4 -1.707 1 96.06 1 MET B O 1
ATOM 1528 N N . ILE B 1 2 ? -14.922 -5.293 0.103 1 97.19 2 ILE B N 1
ATOM 1529 C CA . ILE B 1 2 ? -13.531 -5.25 0.533 1 97.19 2 ILE B CA 1
ATOM 1530 C C . ILE B 1 2 ? -12.859 -6.586 0.236 1 97.19 2 ILE B C 1
ATOM 1532 O O . ILE B 1 2 ? -13.328 -7.637 0.686 1 97.19 2 ILE B O 1
ATOM 1536 N N . VAL B 1 3 ? -11.812 -6.566 -0.524 1 97.81 3 VAL B N 1
ATOM 1537 C CA . VAL B 1 3 ? -11.109 -7.805 -0.846 1 97.81 3 VAL B CA 1
ATOM 1538 C C . VAL B 1 3 ? -9.688 -7.75 -0.3 1 97.81 3 VAL B C 1
ATOM 1540 O O . VAL B 1 3 ? -8.984 -6.75 -0.481 1 97.81 3 VAL B O 1
ATOM 1543 N N . HIS B 1 4 ? -9.375 -8.75 0.475 1 98.06 4 HIS B N 1
ATOM 1544 C CA . HIS B 1 4 ? -8 -9.008 0.902 1 98.06 4 HIS B CA 1
ATOM 1545 C C . HIS B 1 4 ? -7.301 -9.969 -0.047 1 98.06 4 HIS B C 1
ATOM 1547 O O . HIS B 1 4 ? -7.609 -11.164 -0.069 1 98.06 4 HIS B O 1
ATOM 1553 N N . LEU B 1 5 ? -6.398 -9.438 -0.863 1 98.69 5 LEU B N 1
ATOM 1554 C CA . LEU B 1 5 ? -5.555 -10.258 -1.721 1 98.69 5 LEU B CA 1
ATOM 1555 C C . LEU B 1 5 ? -4.293 -10.695 -0.983 1 98.69 5 LEU B C 1
ATOM 1557 O O . LEU B 1 5 ? -3.404 -9.883 -0.729 1 98.69 5 LEU B O 1
ATOM 1561 N N . ALA B 1 6 ? -4.223 -11.977 -0.672 1 98.56 6 ALA B N 1
ATOM 1562 C CA . ALA B 1 6 ? -3.053 -12.508 0.023 1 98.56 6 ALA B CA 1
ATOM 1563 C C . ALA B 1 6 ? -2.15 -13.281 -0.935 1 98.56 6 ALA B C 1
ATOM 1565 O O . ALA B 1 6 ? -2.623 -14.117 -1.703 1 98.56 6 ALA B O 1
ATOM 1566 N N . ARG B 1 7 ? -0.878 -12.961 -0.891 1 98.69 7 ARG B N 1
ATOM 1567 C CA . ARG B 1 7 ? 0.065 -13.859 -1.549 1 98.69 7 ARG B CA 1
ATOM 1568 C C . ARG B 1 7 ? 0.151 -15.195 -0.817 1 98.69 7 ARG B C 1
ATOM 1570 O O . ARG B 1 7 ? 0.109 -15.234 0.414 1 98.69 7 ARG B O 1
ATOM 1577 N N . HIS B 1 8 ? 0.298 -16.188 -1.534 1 98.69 8 HIS B N 1
ATOM 1578 C CA . HIS B 1 8 ? 0.515 -17.484 -0.905 1 98.69 8 HIS B CA 1
ATOM 1579 C C . HIS B 1 8 ? 1.749 -17.469 -0.01 1 98.69 8 HIS B C 1
ATOM 1581 O O . HIS B 1 8 ? 2.57 -16.547 -0.099 1 98.69 8 HIS B O 1
ATOM 1587 N N . GLY B 1 9 ? 1.827 -18.531 0.856 1 98.19 9 GLY B N 1
ATOM 1588 C CA . GLY B 1 9 ? 2.99 -18.688 1.715 1 98.19 9 GLY B CA 1
ATOM 1589 C C . GLY B 1 9 ? 4.258 -19.031 0.952 1 98.19 9 GLY B C 1
ATOM 1590 O O . GLY B 1 9 ? 4.203 -19.328 -0.24 1 98.19 9 GLY B O 1
ATOM 1591 N N . GLN B 1 10 ? 5.34 -18.984 1.665 1 98 10 GLN B N 1
ATOM 1592 C CA . GLN B 1 10 ? 6.645 -19.266 1.079 1 98 10 GLN B CA 1
ATOM 1593 C C . GLN B 1 10 ? 6.695 -20.688 0.516 1 98 10 GLN B C 1
ATOM 1595 O O . GLN B 1 10 ? 6.176 -21.625 1.128 1 98 10 GLN B O 1
ATOM 1600 N N . THR B 1 11 ? 7.352 -20.781 -0.637 1 98 11 THR B N 1
ATOM 1601 C CA . THR B 1 11 ? 7.461 -22.078 -1.291 1 98 11 THR B CA 1
ATOM 1602 C C . THR B 1 11 ? 8.898 -22.578 -1.271 1 98 11 THR B C 1
ATOM 1604 O O . THR B 1 11 ? 9.812 -21.844 -0.873 1 98 11 THR B O 1
ATOM 1607 N N . VAL B 1 12 ? 9.117 -23.75 -1.728 1 96.69 12 VAL B N 1
ATOM 1608 C CA . VAL B 1 12 ? 10.438 -24.375 -1.771 1 96.69 12 VAL B CA 1
ATOM 1609 C C . VAL B 1 12 ? 11.297 -23.688 -2.828 1 96.69 12 VAL B C 1
ATOM 1611 O O . VAL B 1 12 ? 12.516 -23.891 -2.875 1 96.69 12 VAL B O 1
ATOM 1614 N N . TRP B 1 13 ? 10.734 -22.812 -3.684 1 94.69 13 TRP B N 1
ATOM 1615 C CA . TRP B 1 13 ? 11.477 -22.094 -4.723 1 94.69 13 TRP B CA 1
ATOM 1616 C C . TRP B 1 13 ? 11.773 -20.672 -4.293 1 94.69 13 TRP B C 1
ATOM 1618 O O . TRP B 1 13 ? 12.227 -19.844 -5.102 1 94.69 13 TRP B O 1
ATOM 1628 N N . HIS B 1 14 ? 11.523 -20.344 -3 1 91.31 14 HIS B N 1
ATOM 1629 C CA . HIS B 1 14 ? 11.625 -18.969 -2.52 1 91.31 14 HIS B CA 1
ATOM 1630 C C . HIS B 1 14 ? 13.078 -18.547 -2.402 1 91.31 14 HIS B C 1
ATOM 1632 O O . HIS B 1 14 ? 13.398 -17.359 -2.574 1 91.31 14 HIS B O 1
ATOM 1638 N N . ARG B 1 15 ? 13.969 -19.516 -2.07 1 87.56 15 ARG B N 1
ATOM 1639 C CA . ARG B 1 15 ? 15.391 -19.203 -1.93 1 87.56 15 ARG B CA 1
ATOM 1640 C C . ARG B 1 15 ? 16.25 -20.281 -2.602 1 87.56 15 ARG B C 1
ATOM 1642 O O . ARG B 1 15 ? 16.344 -21.406 -2.104 1 87.56 15 ARG B O 1
ATOM 1649 N N . PRO B 1 16 ? 16.891 -19.922 -3.713 1 88.19 16 PRO B N 1
ATOM 1650 C CA . PRO B 1 16 ? 16.766 -18.625 -4.395 1 88.19 16 PRO B CA 1
ATOM 1651 C C . PRO B 1 16 ? 15.391 -18.406 -5.004 1 88.19 16 PRO B C 1
ATOM 1653 O O . PRO B 1 16 ? 14.609 -19.344 -5.145 1 88.19 16 PRO B O 1
ATOM 1656 N N . ASN B 1 17 ? 15.102 -17.125 -5.266 1 89.31 17 ASN B N 1
ATOM 1657 C CA . ASN B 1 17 ? 13.805 -16.766 -5.836 1 89.31 17 ASN B CA 1
ATOM 1658 C C . ASN B 1 17 ? 13.68 -17.234 -7.281 1 89.31 17 ASN B C 1
ATOM 1660 O O . ASN B 1 17 ? 14.32 -16.672 -8.18 1 89.31 17 ASN B O 1
ATOM 1664 N N . ARG B 1 18 ? 12.961 -18.266 -7.457 1 95.12 18 ARG B N 1
ATOM 1665 C CA . ARG B 1 18 ? 12.695 -18.797 -8.789 1 95.12 18 ARG B CA 1
ATOM 1666 C C . ARG B 1 18 ? 11.297 -18.422 -9.266 1 95.12 18 ARG B C 1
ATOM 1668 O O . ARG B 1 18 ? 10.352 -18.391 -8.477 1 95.12 18 ARG B O 1
ATOM 1675 N N . TYR B 1 19 ? 11.258 -18.156 -10.57 1 96.06 19 TYR B N 1
ATOM 1676 C CA . TYR B 1 19 ? 9.945 -17.875 -11.141 1 96.06 19 TYR B CA 1
ATOM 1677 C C . TYR B 1 19 ? 9.047 -19.109 -11.07 1 96.06 19 TYR B C 1
ATOM 1679 O O . TYR B 1 19 ? 9.398 -20.172 -11.578 1 96.06 19 TYR B O 1
ATOM 1687 N N . ALA B 1 20 ? 7.984 -18.922 -10.383 1 95.44 20 ALA B N 1
ATOM 1688 C CA . ALA B 1 20 ? 6.957 -19.953 -10.25 1 95.44 20 ALA B CA 1
ATOM 1689 C C . ALA B 1 20 ? 5.609 -19.453 -10.758 1 95.44 20 ALA B C 1
ATOM 1691 O O . ALA B 1 20 ? 4.832 -18.859 -10.008 1 95.44 20 ALA B O 1
A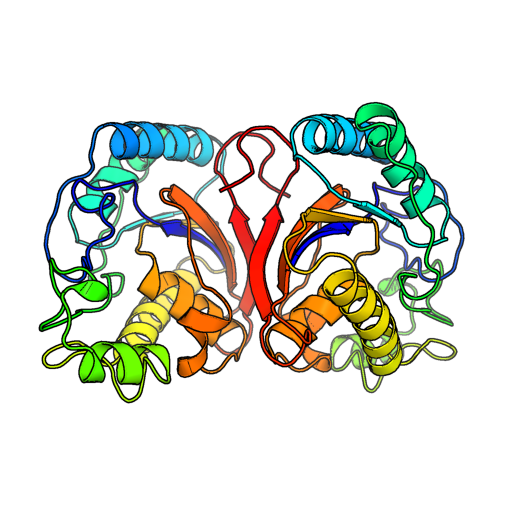TOM 1692 N N . GLY B 1 21 ? 5.367 -19.703 -12.008 1 96.44 21 GLY B N 1
ATOM 1693 C CA . GLY B 1 21 ? 4.098 -19.312 -12.609 1 96.44 21 GLY B CA 1
ATOM 1694 C C . GLY B 1 21 ? 3.045 -20.406 -12.516 1 96.44 21 GLY B C 1
ATOM 1695 O O . GLY B 1 21 ? 2.279 -20.453 -11.547 1 96.44 21 GLY B O 1
ATOM 1696 N N . ARG B 1 22 ? 3.184 -21.375 -13.352 1 94.94 22 ARG B N 1
ATOM 1697 C CA . ARG B 1 22 ? 2.176 -22.438 -13.414 1 94.94 22 ARG B CA 1
ATOM 1698 C C . ARG B 1 22 ? 2.68 -23.719 -12.742 1 94.94 22 ARG B C 1
ATOM 1700 O O . ARG B 1 22 ? 1.911 -24.656 -12.531 1 94.94 22 ARG B O 1
ATOM 1707 N N . SER B 1 23 ? 3.959 -23.734 -12.43 1 94.94 23 SER B N 1
ATOM 1708 C CA . SER B 1 23 ? 4.484 -24.906 -11.727 1 94.94 23 SER B CA 1
ATOM 1709 C C . SER B 1 23 ? 3.783 -25.109 -10.391 1 94.94 23 SER B C 1
ATOM 1711 O O . SER B 1 23 ? 3.578 -24.141 -9.633 1 94.94 23 SER B O 1
ATOM 1713 N N . ASP B 1 24 ? 3.441 -26.312 -10.172 1 96.06 24 ASP B N 1
ATOM 1714 C CA . ASP B 1 24 ? 2.695 -26.625 -8.961 1 96.06 24 ASP B CA 1
ATOM 1715 C C . ASP B 1 24 ? 3.637 -27.031 -7.828 1 96.06 24 ASP B C 1
ATOM 1717 O O . ASP B 1 24 ? 3.73 -28.219 -7.496 1 96.06 24 ASP B O 1
ATOM 1721 N N . ILE B 1 25 ? 4.227 -26.141 -7.211 1 96.19 25 ILE B N 1
ATOM 1722 C CA . ILE B 1 25 ? 5.262 -26.344 -6.211 1 96.19 25 ILE B CA 1
ATOM 1723 C C . ILE B 1 25 ? 4.664 -26.219 -4.812 1 96.19 25 ILE B C 1
ATOM 1725 O O . ILE B 1 25 ? 3.641 -25.562 -4.625 1 96.19 25 ILE B O 1
ATOM 1729 N N . ASP B 1 26 ? 5.344 -26.797 -3.834 1 97.44 26 ASP B N 1
ATOM 1730 C CA . ASP B 1 26 ? 4.82 -26.891 -2.475 1 97.44 26 ASP B CA 1
ATOM 1731 C C . ASP B 1 26 ? 5.281 -25.703 -1.629 1 97.44 26 ASP B C 1
ATOM 1733 O O . ASP B 1 26 ? 6.324 -25.109 -1.9 1 97.44 26 ASP B O 1
ATOM 1737 N N . LEU B 1 27 ? 4.422 -25.422 -0.594 1 98.38 27 LEU B N 1
ATOM 1738 C CA . LEU B 1 27 ? 4.906 -24.578 0.493 1 98.38 27 LEU B CA 1
ATOM 1739 C C . LEU B 1 27 ? 6.078 -25.234 1.211 1 98.38 27 LEU B C 1
ATOM 1741 O O . LEU B 1 27 ? 6.145 -26.469 1.302 1 98.38 27 LEU B O 1
ATOM 1745 N N . ASP B 1 28 ? 6.957 -24.484 1.696 1 98.19 28 ASP B N 1
ATOM 1746 C CA . ASP B 1 28 ? 7.918 -25.016 2.66 1 98.19 28 ASP B CA 1
ATOM 1747 C C . ASP B 1 28 ? 7.41 -24.844 4.09 1 98.19 28 ASP B C 1
ATOM 1749 O O . ASP B 1 28 ? 6.25 -24.484 4.305 1 98.19 28 ASP B O 1
ATOM 1753 N N . ASP B 1 29 ? 8.227 -25.156 5.062 1 98.12 29 ASP B N 1
ATOM 1754 C CA . ASP B 1 29 ? 7.781 -25.125 6.453 1 98.12 29 ASP B CA 1
ATOM 1755 C C . ASP B 1 29 ? 7.414 -23.703 6.871 1 98.12 29 ASP B C 1
ATOM 1757 O O . ASP B 1 29 ? 6.449 -23.484 7.609 1 98.12 29 ASP B O 1
ATOM 1761 N N . VAL B 1 30 ? 8.125 -22.812 6.434 1 97.56 30 VAL B N 1
ATOM 1762 C CA . VAL B 1 30 ? 7.84 -21.406 6.727 1 97.56 30 VAL B CA 1
ATOM 1763 C C . VAL B 1 30 ? 6.484 -21.016 6.137 1 97.56 30 VAL B C 1
ATOM 1765 O O . VAL B 1 30 ? 5.672 -20.375 6.809 1 97.56 30 VAL B O 1
ATOM 1768 N N . GLY B 1 31 ? 6.273 -21.406 4.898 1 98.06 31 GLY B N 1
ATOM 1769 C CA . GLY B 1 31 ? 5.012 -21.125 4.23 1 98.06 31 GLY B CA 1
ATOM 1770 C C . GLY B 1 31 ? 3.812 -21.719 4.945 1 98.06 31 GLY B C 1
ATOM 1771 O O . GLY B 1 31 ? 2.752 -21.094 5.016 1 98.06 31 GLY B O 1
ATOM 1772 N N . ARG B 1 32 ? 3.99 -22.891 5.438 1 98.5 32 ARG B N 1
ATOM 1773 C CA . ARG B 1 32 ? 2.906 -23.531 6.18 1 98.5 32 ARG B CA 1
ATOM 1774 C C . ARG B 1 32 ? 2.621 -22.797 7.48 1 98.5 32 ARG B C 1
ATOM 1776 O O . ARG B 1 32 ? 1.464 -22.656 7.883 1 98.5 32 ARG B O 1
ATOM 1783 N N . ALA B 1 33 ? 3.664 -22.391 8.109 1 97.44 33 ALA B N 1
ATOM 1784 C CA . ALA B 1 33 ? 3.48 -21.578 9.312 1 97.44 33 ALA B CA 1
ATOM 1785 C C . ALA B 1 33 ? 2.771 -20.266 8.992 1 97.44 33 ALA B C 1
ATOM 1787 O O . ALA B 1 33 ? 1.894 -19.828 9.742 1 97.44 33 ALA B O 1
ATOM 1788 N N . GLN B 1 34 ? 3.105 -19.656 7.918 1 96.62 34 GLN B N 1
ATOM 1789 C CA . GLN B 1 34 ? 2.482 -18.422 7.461 1 96.62 34 GLN B CA 1
ATOM 1790 C C . GLN B 1 34 ? 1 -18.641 7.164 1 96.62 34 GLN B C 1
ATOM 1792 O O . GLN B 1 34 ? 0.173 -17.781 7.48 1 96.62 34 GLN B O 1
ATOM 1797 N N . ALA B 1 35 ? 0.711 -19.734 6.582 1 98.06 35 ALA B N 1
ATOM 1798 C CA . ALA B 1 35 ? -0.686 -20.078 6.336 1 98.06 35 ALA B CA 1
ATOM 1799 C C . ALA B 1 35 ? -1.476 -20.141 7.641 1 98.06 35 ALA B C 1
ATOM 1801 O O . ALA B 1 35 ? -2.631 -19.719 7.695 1 98.06 35 ALA B O 1
ATOM 1802 N N . GLY B 1 36 ? -0.823 -20.719 8.586 1 97.62 36 GLY B N 1
ATOM 1803 C CA . GLY B 1 36 ? -1.449 -20.75 9.898 1 97.62 36 GLY B CA 1
ATOM 1804 C C . GLY B 1 36 ? -1.701 -19.359 10.469 1 97.62 36 GLY B C 1
ATOM 1805 O O . GLY B 1 36 ? -2.746 -19.109 11.078 1 97.62 36 GLY B O 1
ATOM 1806 N N . GLN B 1 37 ? -0.76 -18.484 10.32 1 95.44 37 GLN B N 1
ATOM 1807 C CA . GLN B 1 37 ? -0.928 -17.094 10.766 1 95.44 37 GLN B CA 1
ATOM 1808 C C . GLN B 1 37 ? -2.074 -16.422 10.023 1 95.44 37 GLN B C 1
ATOM 1810 O O . GLN B 1 37 ? -2.863 -15.688 10.633 1 95.44 37 GLN B O 1
ATOM 1815 N N . LEU B 1 38 ? -2.145 -16.641 8.75 1 96.62 38 LEU B N 1
ATOM 1816 C CA . LEU B 1 38 ? -3.246 -16.109 7.961 1 96.62 38 LEU B CA 1
ATOM 1817 C C . LEU B 1 38 ? -4.586 -16.609 8.477 1 96.62 38 LEU B C 1
ATOM 1819 O O . LEU B 1 38 ? -5.566 -15.867 8.516 1 96.62 38 LEU B O 1
ATOM 1823 N N . ALA B 1 39 ? -4.605 -17.844 8.852 1 98 39 ALA B N 1
ATOM 1824 C CA . ALA B 1 39 ? -5.82 -18.453 9.391 1 98 39 ALA B CA 1
ATOM 1825 C C . ALA B 1 39 ? -6.25 -17.766 10.68 1 98 39 ALA B C 1
ATOM 1827 O O . ALA B 1 39 ? -7.438 -17.516 10.898 1 98 39 ALA B O 1
ATOM 1828 N N . ARG B 1 40 ? -5.324 -17.5 11.531 1 96.38 40 ARG B N 1
ATOM 1829 C CA . ARG B 1 40 ? -5.633 -16.797 12.773 1 96.38 40 ARG B CA 1
ATOM 1830 C C . ARG B 1 40 ? -6.242 -15.422 12.492 1 96.38 40 ARG B C 1
ATOM 1832 O O . ARG B 1 40 ? -7.219 -15.023 13.133 1 96.38 40 ARG B O 1
ATOM 1839 N N . TRP B 1 41 ? -5.648 -14.703 11.578 1 95.62 41 TRP B N 1
ATOM 1840 C CA . TRP B 1 41 ? -6.215 -13.422 11.164 1 95.62 41 TRP B CA 1
ATOM 1841 C C . TRP B 1 41 ? -7.617 -13.609 10.602 1 95.62 41 TRP B C 1
ATOM 1843 O O . TRP B 1 41 ? -8.539 -12.883 10.977 1 95.62 41 TRP B O 1
ATOM 1853 N N . ALA B 1 42 ? -7.793 -14.555 9.734 1 97.25 42 ALA B N 1
ATOM 1854 C CA . ALA B 1 42 ? -9.062 -14.797 9.047 1 97.25 42 ALA B CA 1
ATOM 1855 C C . ALA B 1 42 ? -10.18 -15.094 10.039 1 97.25 42 ALA B C 1
ATOM 1857 O O . ALA B 1 42 ? -11.328 -14.695 9.82 1 97.25 42 ALA B O 1
ATOM 1858 N N . ALA B 1 43 ? -9.828 -15.766 11.078 1 96.94 43 ALA B N 1
ATOM 1859 C CA . ALA B 1 43 ? -10.812 -16.188 12.07 1 96.94 43 ALA B CA 1
ATOM 1860 C C . ALA B 1 43 ? -11.523 -14.977 12.68 1 96.94 43 ALA B C 1
ATOM 1862 O O . ALA B 1 43 ? -12.656 -15.086 13.156 1 96.94 43 ALA B O 1
ATOM 1863 N N . THR B 1 44 ? -10.891 -13.852 12.648 1 95.06 44 THR B N 1
ATOM 1864 C CA . THR B 1 44 ? -11.469 -12.672 13.289 1 95.06 44 THR B CA 1
ATOM 1865 C C . THR B 1 44 ? -11.828 -11.617 12.25 1 95.06 44 THR B C 1
ATOM 1867 O O . THR B 1 44 ? -12.297 -10.531 12.594 1 95.06 44 THR B O 1
ATOM 1870 N N . ALA B 1 45 ? -11.664 -11.883 10.961 1 95.94 45 ALA B N 1
ATOM 1871 C CA . ALA B 1 45 ? -11.773 -10.891 9.898 1 95.94 45 ALA B CA 1
ATOM 1872 C C . ALA B 1 45 ? -13.211 -10.766 9.406 1 95.94 45 ALA B C 1
ATOM 1874 O O . ALA B 1 45 ? -13.531 -9.883 8.609 1 95.94 45 ALA B O 1
ATOM 1875 N N . ARG B 1 46 ? -14.164 -11.578 9.883 1 96.94 46 ARG B N 1
ATOM 1876 C CA . ARG B 1 46 ? -15.578 -11.562 9.492 1 96.94 46 ARG B CA 1
ATOM 1877 C C . ARG B 1 46 ? -15.727 -11.672 7.98 1 96.94 46 ARG B C 1
ATOM 1879 O O . ARG B 1 46 ? -16.422 -10.859 7.363 1 96.94 46 ARG B O 1
ATOM 1886 N N . LEU B 1 47 ? -15.094 -12.695 7.414 1 98.56 47 LEU B N 1
ATOM 1887 C CA . LEU B 1 47 ? -15.094 -12.922 5.973 1 98.56 47 LEU B CA 1
ATOM 1888 C C . LEU B 1 47 ? -16.438 -13.492 5.512 1 98.56 47 LEU B C 1
ATOM 1890 O O . LEU B 1 47 ? -17.031 -14.328 6.195 1 98.56 47 LEU B O 1
ATOM 1894 N N . ASP B 1 48 ? -16.844 -13.016 4.34 1 98.69 48 ASP B N 1
ATOM 1895 C CA . ASP B 1 48 ? -18.047 -13.539 3.707 1 98.69 48 ASP B CA 1
ATOM 1896 C C . ASP B 1 48 ? -17.703 -14.633 2.699 1 98.69 48 ASP B C 1
ATOM 1898 O O . ASP B 1 48 ? -18.562 -15.453 2.35 1 98.69 48 ASP B O 1
ATOM 1902 N N . ALA B 1 49 ? -16.5 -14.648 2.207 1 98.81 49 ALA B N 1
ATOM 1903 C CA . ALA B 1 49 ? -16.062 -15.641 1.23 1 98.81 49 ALA B CA 1
ATOM 1904 C C . ALA B 1 49 ? -14.547 -15.812 1.259 1 98.81 49 ALA B C 1
ATOM 1906 O O . ALA B 1 49 ? -13.82 -14.906 1.69 1 98.81 49 ALA B O 1
ATOM 1907 N N . LEU B 1 50 ? -14.141 -16.938 0.894 1 98.88 50 LEU B N 1
ATOM 1908 C CA . LEU B 1 50 ? -12.742 -17.328 0.746 1 98.88 50 LEU B CA 1
ATOM 1909 C C . LEU B 1 50 ? -12.5 -17.969 -0.615 1 98.88 50 LEU B C 1
ATOM 1911 O O . LEU B 1 50 ? -13.18 -18.938 -0.981 1 98.88 50 LEU B O 1
ATOM 1915 N N . VAL B 1 51 ? -11.578 -17.359 -1.39 1 98.94 51 VAL B N 1
ATOM 1916 C CA . VAL B 1 51 ? -11.273 -17.828 -2.736 1 98.94 51 VAL B CA 1
ATOM 1917 C C . VAL B 1 51 ? -9.766 -18.031 -2.883 1 98.94 51 VAL B C 1
ATOM 1919 O O . VAL B 1 51 ? -8.977 -17.328 -2.254 1 98.94 51 VAL B O 1
ATOM 1922 N N . SER B 1 52 ? -9.375 -19 -3.639 1 98.81 52 SER B N 1
ATOM 1923 C CA . SER B 1 52 ? -7.961 -19.25 -3.887 1 98.81 52 SER B CA 1
ATOM 1924 C C . SER B 1 52 ? -7.699 -19.547 -5.359 1 98.81 52 SER B C 1
ATOM 1926 O O . SER B 1 52 ? -8.594 -20 -6.074 1 98.81 52 SER B O 1
ATOM 1928 N N . SER B 1 53 ? -6.48 -19.172 -5.789 1 98.69 53 SER B N 1
ATOM 1929 C CA . SER B 1 53 ? -5.969 -19.766 -7.023 1 98.69 53 SER B CA 1
ATOM 1930 C C . SER B 1 53 ? -5.973 -21.281 -6.949 1 98.69 53 SER B C 1
ATOM 1932 O O . SER B 1 53 ? -6.031 -21.859 -5.859 1 98.69 53 SER B O 1
ATOM 1934 N N . ASP B 1 54 ? -5.879 -21.922 -8.133 1 98.31 54 ASP B N 1
ATOM 1935 C CA . ASP B 1 54 ? -5.977 -23.375 -8.133 1 98.31 54 ASP B CA 1
ATOM 1936 C C . ASP B 1 54 ? -4.602 -24.016 -7.973 1 98.31 54 ASP B C 1
ATOM 1938 O O . ASP B 1 54 ? -4.484 -25.25 -7.941 1 98.31 54 ASP B O 1
ATOM 1942 N N . LEU B 1 55 ? -3.566 -23.312 -7.898 1 98.5 55 LEU B N 1
ATOM 1943 C CA . LEU B 1 55 ? -2.242 -23.891 -7.676 1 98.5 55 LEU B CA 1
ATOM 1944 C C . LEU B 1 55 ? -2.078 -24.328 -6.227 1 98.5 55 LEU B C 1
ATOM 1946 O O . LEU B 1 55 ? -2.545 -23.656 -5.309 1 98.5 55 LEU B O 1
ATOM 1950 N N . ARG B 1 56 ? -1.354 -25.359 -5.984 1 98.12 56 ARG B N 1
ATOM 1951 C CA . ARG B 1 56 ? -1.255 -26.016 -4.688 1 98.12 56 ARG B CA 1
ATOM 1952 C C . ARG B 1 56 ? -0.762 -25.062 -3.613 1 98.12 56 ARG B C 1
ATOM 1954 O O . ARG B 1 56 ? -1.243 -25.078 -2.479 1 98.12 56 ARG B O 1
ATOM 1961 N N . ARG B 1 57 ? 0.192 -24.266 -3.916 1 98.44 57 ARG B N 1
ATOM 1962 C CA . ARG B 1 57 ? 0.743 -23.344 -2.928 1 98.44 57 ARG B CA 1
ATOM 1963 C C . ARG B 1 57 ? -0.329 -22.391 -2.414 1 98.44 57 ARG B C 1
ATOM 1965 O O . ARG B 1 57 ? -0.332 -22.031 -1.236 1 98.44 57 ARG B O 1
ATOM 1972 N N . ALA B 1 58 ? -1.262 -21.938 -3.27 1 98.75 58 ALA B N 1
ATOM 1973 C CA . ALA B 1 58 ? -2.352 -21.047 -2.859 1 98.75 58 ALA B CA 1
ATOM 1974 C C . ALA B 1 58 ? -3.436 -21.828 -2.117 1 98.75 58 ALA B C 1
ATOM 1976 O O . ALA B 1 58 ? -3.93 -21.375 -1.08 1 98.75 58 ALA B O 1
ATOM 1977 N N . VAL B 1 59 ? -3.779 -23.016 -2.607 1 98.75 59 VAL B N 1
ATOM 1978 C CA . VAL B 1 59 ? -4.793 -23.859 -1.978 1 98.75 59 VAL B CA 1
ATOM 1979 C C . VAL B 1 59 ? -4.355 -24.234 -0.562 1 98.75 59 VAL B C 1
ATOM 1981 O O . VAL B 1 59 ? -5.133 -24.109 0.388 1 98.75 59 VAL B O 1
ATOM 1984 N N . ASP B 1 60 ? -3.115 -24.625 -0.467 1 98.75 60 ASP B N 1
ATOM 1985 C CA . ASP B 1 60 ? -2.578 -25.047 0.826 1 98.75 60 ASP B CA 1
ATOM 1986 C C . ASP B 1 60 ? -2.498 -23.859 1.788 1 98.75 60 ASP B C 1
ATOM 1988 O O . ASP B 1 60 ? -2.621 -24.031 3.002 1 98.75 60 ASP B O 1
ATOM 1992 N N . THR B 1 61 ? -2.266 -22.688 1.264 1 98.81 61 THR B N 1
ATOM 1993 C CA . THR B 1 61 ? -2.244 -21.484 2.096 1 98.81 61 THR B CA 1
ATOM 1994 C C . THR B 1 61 ? -3.646 -21.141 2.59 1 98.81 61 THR B C 1
ATOM 1996 O O . THR B 1 61 ? -3.814 -20.672 3.715 1 98.81 61 THR B O 1
ATOM 1999 N N . ALA B 1 62 ? -4.648 -21.406 1.784 1 98.81 62 ALA B N 1
ATOM 2000 C CA . ALA B 1 62 ? -6.027 -21.031 2.1 1 98.81 62 ALA B CA 1
ATOM 2001 C C . ALA B 1 62 ? -6.664 -22.062 3.045 1 98.81 62 ALA B C 1
ATOM 2003 O O . ALA B 1 62 ? -7.613 -21.73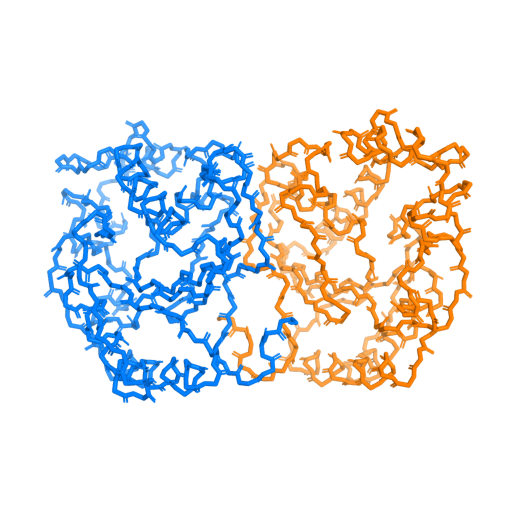4 3.762 1 98.81 62 ALA B O 1
ATOM 2004 N N . ALA B 1 63 ? -6.16 -23.219 3.062 1 98.75 63 ALA B N 1
ATOM 2005 C CA . ALA B 1 63 ? -6.816 -24.359 3.707 1 98.75 63 ALA B CA 1
ATOM 2006 C C . ALA B 1 63 ? -6.992 -24.109 5.203 1 98.75 63 ALA B C 1
ATOM 2008 O O . ALA B 1 63 ? -8.086 -24.281 5.742 1 98.75 63 ALA B O 1
ATOM 2009 N N . PRO B 1 64 ? -5.891 -23.688 5.961 1 98.75 64 PRO B N 1
ATOM 2010 C CA . PRO B 1 64 ? -6.098 -23.422 7.383 1 98.75 64 PRO B CA 1
ATOM 2011 C C . PRO B 1 64 ? -7.129 -22.328 7.637 1 98.75 64 PRO B C 1
ATOM 2013 O O . PRO B 1 64 ? -7.871 -22.391 8.617 1 98.75 64 PRO B O 1
ATOM 2016 N N . ALA B 1 65 ? -7.191 -21.297 6.781 1 98.62 65 ALA B N 1
ATOM 2017 C CA . ALA B 1 65 ? -8.172 -20.234 6.922 1 98.62 65 ALA B CA 1
ATOM 2018 C C . ALA B 1 65 ? -9.594 -20.75 6.73 1 98.62 65 ALA B C 1
ATOM 2020 O O . ALA B 1 65 ? -10.523 -20.328 7.422 1 98.62 65 ALA B O 1
ATOM 2021 N N . ALA B 1 66 ? -9.711 -21.656 5.75 1 98.81 66 ALA B N 1
ATOM 2022 C CA . ALA B 1 66 ? -11.008 -22.281 5.535 1 98.81 66 ALA B CA 1
ATOM 2023 C C . ALA B 1 66 ? -11.484 -23 6.793 1 98.81 66 ALA B C 1
ATOM 2025 O O . ALA B 1 66 ? -12.633 -22.844 7.215 1 98.81 66 ALA B O 1
ATOM 2026 N N . ARG B 1 67 ? -10.617 -23.75 7.371 1 98.62 67 ARG B N 1
ATOM 2027 C CA . ARG B 1 67 ? -10.945 -24.484 8.586 1 98.62 67 ARG B CA 1
ATOM 2028 C C . ARG B 1 67 ? -11.289 -23.531 9.727 1 98.62 67 ARG B C 1
ATOM 2030 O O . ARG B 1 67 ? -12.273 -23.734 10.438 1 98.62 67 ARG B O 1
ATOM 2037 N N . ALA B 1 68 ? -10.539 -22.516 9.891 1 98.38 68 ALA B N 1
ATOM 2038 C CA . ALA B 1 68 ? -10.695 -21.562 11 1 98.38 68 ALA B CA 1
ATOM 2039 C C . ALA B 1 68 ? -12 -20.781 10.875 1 98.38 68 ALA B C 1
ATOM 2041 O O . ALA B 1 68 ? -12.617 -20.422 11.883 1 98.38 68 ALA B O 1
ATOM 2042 N N . THR B 1 69 ? -12.453 -20.484 9.672 1 98.31 69 THR B N 1
ATOM 2043 C CA . THR B 1 69 ? -13.617 -19.625 9.438 1 98.31 69 THR B CA 1
ATOM 2044 C C . THR B 1 69 ? -14.875 -20.484 9.234 1 98.31 69 THR B C 1
ATOM 2046 O O . THR B 1 69 ? -15.992 -19.969 9.344 1 98.31 69 THR B O 1
ATOM 2049 N N . GLY B 1 70 ? -14.641 -21.75 8.828 1 98.44 70 GLY B N 1
ATOM 2050 C CA . GLY B 1 70 ? -15.75 -22.609 8.453 1 98.44 70 GLY B CA 1
ATOM 2051 C C . GLY B 1 70 ? -16.234 -22.375 7.035 1 98.44 70 GLY B C 1
ATOM 2052 O O . GLY B 1 70 ? -17.234 -22.969 6.609 1 98.44 70 GLY B O 1
ATOM 2053 N N . LEU B 1 71 ? -15.586 -21.531 6.32 1 98.44 71 LEU B N 1
ATOM 2054 C CA . LEU B 1 71 ? -15.93 -21.266 4.926 1 98.44 71 LEU B CA 1
ATOM 2055 C C . LEU B 1 71 ? -15.312 -22.312 4.008 1 98.44 71 LEU B C 1
ATOM 2057 O O . LEU B 1 71 ? -14.258 -22.875 4.32 1 98.44 71 LEU B O 1
ATOM 2061 N N . THR B 1 72 ? -16 -22.562 2.896 1 98 72 THR B N 1
ATOM 2062 C CA . THR B 1 72 ? -15.398 -23.344 1.828 1 98 72 THR B CA 1
ATOM 2063 C C . THR B 1 72 ? -14.531 -22.469 0.932 1 98 72 THR B C 1
ATOM 2065 O O . THR B 1 72 ? -14.984 -21.453 0.419 1 98 72 THR B O 1
ATOM 2068 N N . ALA B 1 73 ? -13.32 -22.859 0.843 1 97.88 73 ALA B N 1
ATOM 2069 C CA . ALA B 1 73 ? -12.445 -22.156 -0.092 1 97.88 73 ALA B CA 1
ATOM 2070 C C . ALA B 1 73 ? -12.797 -22.5 -1.537 1 97.88 73 ALA B C 1
ATOM 2072 O O . ALA B 1 73 ? -12.633 -23.641 -1.958 1 97.88 73 ALA B O 1
ATOM 2073 N N . VAL B 1 74 ? -13.266 -21.562 -2.283 1 98.44 74 VAL B N 1
ATOM 2074 C CA . VAL B 1 74 ? -13.586 -21.781 -3.689 1 98.44 74 VAL B CA 1
ATOM 2075 C C . VAL B 1 74 ? -12.344 -21.578 -4.547 1 98.44 74 VAL B C 1
ATOM 2077 O O . VAL B 1 74 ? -11.617 -20.578 -4.375 1 98.44 74 VAL B O 1
ATOM 2080 N N . VAL B 1 75 ? -12.109 -22.484 -5.434 1 98.56 75 VAL B N 1
ATOM 2081 C CA . VAL B 1 75 ? -10.945 -22.375 -6.309 1 98.56 75 VAL B CA 1
ATOM 2082 C C . VAL B 1 75 ? -11.352 -21.703 -7.621 1 98.56 75 VAL B C 1
ATOM 2084 O O . VAL B 1 75 ? -12.383 -22.047 -8.203 1 98.56 75 VAL B O 1
ATOM 2087 N N . ASP B 1 76 ? -10.555 -20.766 -8.078 1 98.81 76 ASP B N 1
ATOM 2088 C CA . ASP B 1 76 ? -10.797 -20.047 -9.328 1 98.81 76 ASP B CA 1
ATOM 2089 C C . ASP B 1 76 ? -9.516 -19.938 -10.148 1 98.81 76 ASP B C 1
ATOM 2091 O O . ASP B 1 76 ? -8.594 -19.219 -9.781 1 98.81 76 ASP B O 1
ATOM 2095 N N . ALA B 1 77 ? -9.438 -20.578 -11.297 1 98.56 77 ALA B N 1
ATOM 2096 C CA . ALA B 1 77 ? -8.242 -20.656 -12.133 1 98.56 77 ALA B CA 1
ATOM 2097 C C . ALA B 1 77 ? -7.875 -19.281 -12.695 1 98.56 77 ALA B C 1
ATOM 2099 O O . ALA B 1 77 ? -6.742 -19.078 -13.133 1 98.56 77 ALA B O 1
ATOM 2100 N N . ARG B 1 78 ? -8.797 -18.344 -12.742 1 98.75 78 ARG B N 1
ATOM 2101 C CA . ARG B 1 78 ? -8.523 -16.984 -13.227 1 98.75 78 ARG B CA 1
ATOM 2102 C C . ARG B 1 78 ? -7.551 -16.266 -12.305 1 98.75 78 ARG B C 1
ATOM 2104 O O . ARG B 1 78 ? -6.984 -15.234 -12.68 1 98.75 78 ARG B O 1
ATOM 2111 N N . LEU B 1 79 ? -7.297 -16.828 -11.078 1 98.75 79 LEU B N 1
ATOM 2112 C CA . LEU B 1 79 ? -6.453 -16.203 -10.078 1 98.75 79 LEU B CA 1
ATOM 2113 C C . LEU B 1 79 ? -5.07 -16.844 -10.039 1 98.75 79 LEU B C 1
ATOM 2115 O O . LEU B 1 79 ? -4.258 -16.531 -9.164 1 98.75 79 LEU B O 1
ATOM 2119 N N . ARG B 1 80 ? -4.781 -17.625 -11.023 1 98.31 80 ARG B N 1
ATOM 2120 C CA . ARG B 1 80 ? -3.469 -18.266 -11.141 1 98.31 80 ARG B CA 1
ATOM 2121 C C . ARG B 1 80 ? -2.379 -17.219 -11.359 1 98.31 80 ARG B C 1
ATOM 2123 O O . ARG B 1 80 ? -2.637 -16.156 -11.938 1 98.31 80 ARG B O 1
ATOM 2130 N N . GLU B 1 81 ? -1.188 -17.609 -10.93 1 98.69 81 GLU B N 1
ATOM 2131 C CA . GLU B 1 81 ? -0.034 -16.781 -11.25 1 98.69 81 GLU B CA 1
ATOM 2132 C C . GLU B 1 81 ? 0.182 -16.688 -12.758 1 98.69 81 GLU B C 1
ATOM 2134 O O . GLU B 1 81 ? -0.271 -17.547 -13.508 1 98.69 81 GLU B O 1
ATOM 2139 N N . VAL B 1 82 ? 0.861 -15.625 -13.148 1 98.5 82 VAL B N 1
ATOM 2140 C CA . VAL B 1 82 ? 1.241 -15.43 -14.547 1 98.5 82 VAL B CA 1
ATOM 2141 C C . VAL B 1 82 ? 2.092 -16.609 -15.023 1 98.5 82 VAL B C 1
ATOM 2143 O O . VAL B 1 82 ? 2.98 -17.062 -14.305 1 98.5 82 VAL B O 1
ATOM 2146 N N . ASP B 1 83 ? 1.762 -17.109 -16.219 1 98.19 83 ASP B N 1
ATOM 2147 C CA . ASP B 1 83 ? 2.646 -18.094 -16.828 1 98.19 83 ASP B CA 1
ATOM 2148 C C . ASP B 1 83 ? 3.967 -17.453 -17.25 1 98.19 83 ASP B C 1
ATOM 2150 O O . ASP B 1 83 ? 3.986 -16.578 -18.109 1 98.19 83 ASP B O 1
ATOM 2154 N N . PHE B 1 84 ? 5.086 -17.953 -16.719 1 97.88 84 PHE B N 1
ATOM 2155 C CA . PHE B 1 84 ? 6.363 -17.281 -16.969 1 97.88 84 PHE B CA 1
ATOM 2156 C C . PHE B 1 84 ? 7.102 -17.953 -18.109 1 97.88 84 PHE B C 1
ATOM 2158 O O . PHE B 1 84 ? 8.25 -17.625 -18.406 1 97.88 84 PHE B O 1
ATOM 2165 N N . GLY B 1 85 ? 6.473 -19 -18.703 1 97.06 85 GLY B N 1
ATOM 2166 C CA . GLY B 1 85 ? 7.051 -19.625 -19.891 1 97.06 85 GLY B CA 1
ATOM 2167 C C . GLY B 1 85 ? 8.453 -20.156 -19.656 1 97.06 85 GLY B C 1
ATOM 2168 O O . GLY B 1 85 ? 8.695 -20.906 -18.703 1 97.06 85 GLY B O 1
ATOM 2169 N N . THR B 1 86 ? 9.391 -19.703 -20.406 1 95.88 86 THR B N 1
ATOM 2170 C CA . THR B 1 86 ? 10.758 -20.203 -20.406 1 95.88 86 THR B CA 1
ATOM 2171 C C . THR B 1 86 ? 11.461 -19.875 -19.094 1 95.88 86 THR B C 1
ATOM 2173 O O . THR B 1 86 ? 12.516 -20.422 -18.797 1 95.88 86 THR B O 1
ATOM 2176 N N . ALA B 1 87 ? 10.93 -18.984 -18.328 1 97.06 87 ALA B N 1
ATOM 2177 C CA . ALA B 1 87 ? 11.578 -18.562 -17.094 1 97.06 87 ALA B CA 1
ATOM 2178 C C . ALA B 1 87 ? 11.188 -19.469 -15.93 1 97.06 87 ALA B C 1
ATOM 2180 O O . ALA B 1 87 ? 11.789 -19.406 -14.852 1 97.06 87 ALA B O 1
ATOM 2181 N N . GLU B 1 88 ? 10.18 -20.312 -16.172 1 96.31 88 GLU B N 1
ATOM 2182 C CA . GLU B 1 88 ? 9.68 -21.172 -15.109 1 96.31 88 GLU B CA 1
ATOM 2183 C C . GLU B 1 88 ? 10.812 -21.969 -14.469 1 96.31 88 GLU B C 1
ATOM 2185 O O . GLU B 1 88 ? 11.578 -22.641 -15.164 1 96.31 88 GLU B O 1
ATOM 2190 N N . GLY B 1 89 ? 10.898 -21.812 -13.133 1 96.62 89 GLY B N 1
ATOM 2191 C CA . GLY B 1 89 ? 11.859 -22.594 -12.375 1 96.62 89 GLY B CA 1
ATOM 2192 C C . GLY B 1 89 ? 13.266 -22 -12.398 1 96.62 89 GLY B C 1
ATOM 2193 O O . GLY B 1 89 ? 14.188 -22.562 -11.805 1 96.62 89 GLY B O 1
ATOM 2194 N N . ARG B 1 90 ? 13.367 -20.859 -13.031 1 96.25 90 ARG B N 1
ATOM 2195 C CA . ARG B 1 90 ? 14.68 -20.234 -13.156 1 96.25 90 ARG B CA 1
ATOM 2196 C C . ARG B 1 90 ? 14.734 -18.906 -12.406 1 96.25 90 ARG B C 1
ATOM 2198 O O . ARG B 1 90 ? 13.695 -18.312 -12.133 1 96.25 90 ARG B O 1
ATOM 2205 N N . THR B 1 91 ? 15.969 -18.547 -12.016 1 95.12 91 THR B N 1
ATOM 2206 C CA . THR B 1 91 ? 16.188 -17.188 -11.539 1 95.12 91 THR B CA 1
ATOM 2207 C C . THR B 1 91 ? 16.438 -16.234 -12.711 1 95.12 91 THR B C 1
ATOM 2209 O O . THR B 1 91 ? 16.781 -16.672 -13.812 1 95.12 91 THR B O 1
ATOM 2212 N N . LEU B 1 92 ? 16.188 -15.008 -12.414 1 93.44 92 LEU B N 1
ATOM 2213 C CA . LEU B 1 92 ? 16.438 -14.016 -13.453 1 93.44 92 LEU B CA 1
ATOM 2214 C C . LEU B 1 92 ? 17.875 -14.117 -13.961 1 93.44 92 LEU B C 1
ATOM 2216 O O . LEU B 1 92 ? 18.125 -13.984 -15.164 1 93.44 92 LEU B O 1
ATOM 2220 N N . ALA B 1 93 ? 18.797 -14.367 -13.07 1 91.75 93 ALA B N 1
ATOM 2221 C CA . ALA B 1 93 ? 20.219 -14.469 -13.398 1 91.75 93 ALA B CA 1
ATOM 2222 C C . ALA B 1 93 ? 20.484 -15.648 -14.328 1 91.75 93 ALA B C 1
ATOM 2224 O O . ALA B 1 93 ? 21.469 -15.648 -15.078 1 91.75 93 ALA B O 1
ATOM 2225 N N . GLU B 1 94 ? 19.672 -16.625 -14.258 1 94.44 94 GLU B N 1
ATOM 2226 C CA . GLU B 1 94 ? 19.828 -17.828 -15.062 1 94.44 94 GLU B CA 1
ATOM 2227 C C . GLU B 1 94 ? 19.266 -17.641 -16.469 1 94.44 94 GLU B C 1
ATOM 2229 O O . GLU B 1 94 ? 19.469 -18.469 -17.344 1 94.44 94 GLU B O 1
ATOM 2234 N N . LEU B 1 95 ? 18.656 -16.438 -16.5 1 92.38 95 LEU B N 1
ATOM 2235 C CA . LEU B 1 95 ? 18.109 -16.125 -17.828 1 92.38 95 LEU B CA 1
ATOM 2236 C C . LEU B 1 95 ? 19.125 -15.367 -18.656 1 92.38 95 LEU B C 1
ATOM 2238 O O . LEU B 1 95 ? 20.078 -14.781 -18.125 1 92.38 95 LEU B O 1
ATOM 2242 N N . GLY B 1 96 ? 19.25 -15.586 -19.984 1 91.56 96 GLY B N 1
ATOM 2243 C CA . GLY B 1 96 ? 20.156 -14.812 -20.828 1 91.56 96 GLY B CA 1
ATOM 2244 C C . GLY B 1 96 ? 20.094 -13.32 -20.547 1 91.56 96 GLY B C 1
ATOM 2245 O O . GLY B 1 96 ? 19.031 -12.781 -20.25 1 91.56 96 GLY B O 1
ATOM 2246 N N . THR B 1 97 ? 21.203 -12.648 -20.453 1 92.75 97 THR B N 1
ATOM 2247 C CA . THR B 1 97 ? 21.344 -11.242 -20.094 1 92.75 97 THR B CA 1
ATOM 2248 C C . THR B 1 97 ? 20.375 -10.383 -20.922 1 92.75 97 THR B C 1
ATOM 2250 O O . THR B 1 97 ? 19.688 -9.516 -20.391 1 92.75 97 THR B O 1
ATOM 2253 N N . ASP B 1 98 ? 20.266 -10.688 -22.172 1 93.62 98 ASP B N 1
ATOM 2254 C CA . ASP B 1 98 ? 19.406 -9.906 -23.047 1 93.62 98 ASP B CA 1
ATOM 2255 C C . ASP B 1 98 ? 17.938 -10.062 -22.656 1 93.62 98 ASP B C 1
ATOM 2257 O O . ASP B 1 98 ? 17.219 -9.062 -22.547 1 93.62 98 ASP B O 1
ATOM 2261 N N . VAL B 1 99 ? 17.578 -11.281 -22.438 1 93.69 99 VAL B N 1
ATOM 2262 C CA . VAL B 1 99 ? 16.203 -11.57 -22.047 1 93.69 99 VAL B CA 1
ATOM 2263 C C . VAL B 1 99 ? 15.883 -10.891 -20.719 1 93.69 99 VAL B C 1
ATOM 2265 O O . VAL B 1 99 ? 14.859 -10.211 -20.594 1 93.69 99 VAL B O 1
ATOM 2268 N N . ALA B 1 100 ? 16.781 -11.031 -19.781 1 94.19 100 ALA B N 1
ATOM 2269 C CA . ALA B 1 100 ? 16.594 -10.461 -18.453 1 94.19 100 ALA B CA 1
ATOM 2270 C C . ALA B 1 100 ? 16.5 -8.945 -18.516 1 94.19 100 ALA B C 1
ATOM 2272 O O . ALA B 1 100 ? 15.617 -8.344 -17.891 1 94.19 100 ALA B O 1
ATOM 2273 N N . GLU B 1 101 ? 17.344 -8.352 -19.266 1 94.81 101 GLU B N 1
ATOM 2274 C CA . GLU B 1 101 ? 17.391 -6.891 -19.359 1 94.81 101 GLU B CA 1
ATOM 2275 C C . GLU B 1 101 ? 16.125 -6.344 -20.031 1 94.81 101 GLU B C 1
ATOM 2277 O O . GLU B 1 101 ? 15.57 -5.336 -19.578 1 94.81 101 GLU B O 1
ATOM 2282 N N . ARG B 1 102 ? 15.688 -6.965 -21.094 1 95 102 ARG B N 1
ATOM 2283 C CA . ARG B 1 102 ? 14.477 -6.531 -21.781 1 95 102 ARG B CA 1
ATOM 2284 C C . ARG B 1 102 ? 13.25 -6.672 -20.891 1 95 102 ARG B C 1
ATOM 2286 O O . ARG B 1 102 ? 12.391 -5.789 -20.859 1 95 102 ARG B O 1
ATOM 2293 N N . PHE B 1 103 ? 13.25 -7.797 -20.219 1 96.44 103 PHE B N 1
ATOM 2294 C CA . PHE B 1 103 ? 12.148 -8.047 -19.297 1 96.44 103 PHE B CA 1
ATOM 2295 C C . PHE B 1 103 ? 12.117 -6.992 -18.188 1 96.44 103 PHE B C 1
ATOM 2297 O O . PHE B 1 103 ? 11.055 -6.445 -17.875 1 96.44 103 PHE B O 1
ATOM 2304 N N . VAL B 1 104 ? 13.242 -6.707 -17.609 1 94.62 104 VAL B N 1
ATOM 2305 C CA . VAL B 1 104 ? 13.328 -5.742 -16.516 1 94.62 104 VAL B CA 1
ATOM 2306 C C . VAL B 1 104 ? 12.906 -4.363 -17.016 1 94.62 104 VAL B C 1
ATOM 2308 O O . VAL B 1 104 ? 12.203 -3.635 -16.312 1 94.62 104 VAL B O 1
ATOM 2311 N N . ALA B 1 105 ? 13.227 -4.047 -18.219 1 94 105 ALA B N 1
ATOM 2312 C CA . ALA B 1 105 ? 12.922 -2.738 -18.781 1 94 105 ALA B CA 1
ATOM 2313 C C . ALA B 1 105 ? 11.43 -2.602 -19.078 1 94 105 ALA B C 1
ATOM 2315 O O . ALA B 1 105 ? 10.844 -1.539 -18.859 1 94 105 ALA B O 1
ATOM 2316 N N . ASP B 1 106 ? 10.82 -3.609 -19.562 1 97.12 106 ASP B N 1
ATOM 2317 C CA . ASP B 1 106 ? 9.406 -3.629 -19.922 1 97.12 106 ASP B CA 1
ATOM 2318 C C . ASP B 1 106 ? 8.836 -5.043 -19.828 1 97.12 106 ASP B C 1
ATOM 2320 O O . ASP B 1 106 ? 8.742 -5.746 -20.844 1 97.12 106 ASP B O 1
ATOM 2324 N N . PRO B 1 107 ? 8.406 -5.387 -18.656 1 97.12 107 PRO B N 1
ATOM 2325 C CA . PRO B 1 107 ? 7.988 -6.77 -18.422 1 97.12 107 PRO B CA 1
ATOM 2326 C C . PRO B 1 107 ? 6.691 -7.125 -19.141 1 97.12 107 PRO B C 1
ATOM 2328 O O . PRO B 1 107 ? 6.305 -8.297 -19.188 1 97.12 107 PRO B O 1
ATOM 2331 N N . VAL B 1 108 ? 5.984 -6.129 -19.703 1 97.75 108 VAL B N 1
ATOM 2332 C CA . VAL B 1 108 ? 4.75 -6.406 -20.438 1 97.75 108 VAL B CA 1
ATOM 2333 C C . VAL B 1 108 ? 5.066 -6.703 -21.891 1 97.75 108 VAL B C 1
ATOM 2335 O O . VAL B 1 108 ? 4.715 -7.77 -22.406 1 97.75 108 VAL B O 1
ATOM 2338 N N . THR B 1 109 ? 5.812 -5.82 -22.531 1 97 109 THR B N 1
ATOM 2339 C CA . THR B 1 109 ? 6.184 -6 -23.938 1 97 109 THR B CA 1
ATOM 2340 C C . THR B 1 109 ? 7.164 -7.156 -24.094 1 97 109 THR B C 1
ATOM 2342 O O . THR B 1 109 ? 7.117 -7.891 -25.078 1 97 109 THR B O 1
ATOM 2345 N N . HIS B 1 110 ? 8.055 -7.293 -23.125 1 97.12 110 HIS B N 1
ATOM 2346 C CA . HIS B 1 110 ? 9.117 -8.297 -23.203 1 97.12 110 HIS B CA 1
ATOM 2347 C C . HIS B 1 110 ? 8.93 -9.367 -22.125 1 97.12 110 HIS B C 1
ATOM 2349 O O . HIS B 1 110 ? 9.883 -9.719 -21.438 1 97.12 110 HIS B O 1
ATOM 2355 N N . HIS B 1 111 ? 7.625 -9.719 -21.984 1 97.12 111 HIS B N 1
ATOM 2356 C CA . HIS B 1 111 ? 7.406 -10.859 -21.109 1 97.12 111 HIS B CA 1
ATOM 2357 C C . HIS B 1 111 ? 8.102 -12.109 -21.625 1 97.12 111 HIS B C 1
ATOM 2359 O O . HIS B 1 111 ? 8.469 -12.172 -22.812 1 97.12 111 HIS B O 1
ATOM 2365 N N . PHE B 1 112 ? 8.305 -13.102 -20.797 1 96.88 112 PHE B N 1
ATOM 2366 C CA . PHE B 1 112 ? 9.141 -14.242 -21.141 1 96.88 112 PHE B CA 1
ATOM 2367 C C . PHE B 1 112 ? 8.508 -15.062 -22.266 1 96.88 112 PHE B C 1
ATOM 2369 O O . PHE B 1 112 ? 7.293 -15.273 -22.266 1 96.88 112 PHE B O 1
ATOM 2376 N N . PRO B 1 113 ? 9.344 -15.625 -23.188 1 94.62 113 PRO B N 1
ATOM 2377 C CA . PRO B 1 113 ? 8.82 -16.469 -24.25 1 94.62 113 PRO B CA 1
ATOM 2378 C C . PRO B 1 113 ? 8.016 -17.656 -23.734 1 94.62 113 PRO B C 1
ATOM 2380 O O . PRO B 1 113 ? 8.398 -18.266 -22.719 1 94.62 113 PRO B O 1
ATOM 2383 N N . GLY B 1 114 ? 6.91 -17.859 -24.438 1 96 114 GLY B N 1
ATOM 2384 C CA . GLY B 1 114 ? 6.07 -18.984 -24.047 1 96 114 GLY B CA 1
ATOM 2385 C C . GLY B 1 114 ? 5.191 -18.672 -22.844 1 96 114 GLY B C 1
ATOM 2386 O O . GLY B 1 114 ? 4.402 -19.516 -22.422 1 96 114 GLY B O 1
ATOM 2387 N N . GLY B 1 115 ? 5.371 -17.453 -22.297 1 97.31 115 GLY B N 1
ATOM 2388 C CA . GLY B 1 115 ? 4.59 -17.047 -21.141 1 97.31 115 GLY B CA 1
ATOM 2389 C C . GLY B 1 115 ? 3.295 -16.359 -21.516 1 97.31 115 GLY B C 1
ATOM 2390 O O . GLY B 1 115 ? 3.023 -16.125 -22.703 1 97.31 115 GLY B O 1
ATOM 2391 N N . GLU B 1 116 ? 2.559 -16.109 -20.531 1 98 116 GLU B N 1
ATOM 2392 C CA . GLU B 1 116 ? 1.305 -15.367 -20.656 1 98 116 GLU B CA 1
ATOM 2393 C C . GLU B 1 116 ? 1.551 -13.859 -20.703 1 98 116 GLU B C 1
ATOM 2395 O O . GLU B 1 116 ? 2.352 -13.336 -19.938 1 98 116 GLU B O 1
ATOM 2400 N N . PRO B 1 117 ? 0.921 -13.203 -21.688 1 98.19 117 PRO B N 1
ATOM 2401 C CA . PRO B 1 117 ? 1.007 -11.742 -21.609 1 98.19 117 PRO B CA 1
ATOM 2402 C C . PRO B 1 117 ? 0.452 -11.18 -20.297 1 98.19 117 PRO B C 1
ATOM 2404 O O . PRO B 1 117 ? -0.673 -11.508 -19.906 1 98.19 117 PRO B O 1
ATOM 2407 N N . PRO B 1 118 ? 1.173 -10.32 -19.641 1 98.44 118 PRO B N 1
ATOM 2408 C CA . PRO B 1 118 ? 0.711 -9.812 -18.344 1 98.44 118 PRO B CA 1
ATOM 2409 C C . PRO B 1 118 ? -0.641 -9.109 -18.438 1 98.44 118 PRO B C 1
ATOM 2411 O O . PRO B 1 118 ? -1.438 -9.172 -17.5 1 98.44 118 PRO B O 1
ATOM 2414 N N . GLY B 1 119 ? -0.883 -8.438 -19.531 1 98.38 119 GLY B N 1
ATOM 2415 C CA . GLY B 1 119 ? -2.191 -7.832 -19.719 1 98.38 119 GLY B CA 1
ATOM 2416 C C . GLY B 1 119 ? -3.328 -8.836 -19.656 1 98.38 119 GLY B C 1
ATOM 2417 O O . GLY B 1 119 ? -4.395 -8.531 -19.109 1 98.38 119 GLY B O 1
ATOM 2418 N N . ALA B 1 120 ? -3.133 -9.984 -20.234 1 98.5 120 ALA B N 1
ATOM 2419 C CA . ALA B 1 120 ? -4.133 -11.039 -20.203 1 98.5 120 ALA B CA 1
ATOM 2420 C C . ALA B 1 120 ? -4.328 -11.57 -18.781 1 98.5 120 ALA B C 1
ATOM 2422 O O . ALA B 1 120 ? -5.457 -11.844 -18.375 1 98.5 120 ALA B O 1
ATOM 2423 N N . ALA B 1 121 ? -3.238 -11.711 -18.094 1 98.5 121 ALA B N 1
ATOM 2424 C CA . ALA B 1 121 ? -3.307 -12.141 -16.688 1 98.5 121 ALA B CA 1
ATOM 2425 C C . ALA B 1 121 ? -4.102 -11.141 -15.852 1 98.5 121 ALA B C 1
ATOM 2427 O O . ALA B 1 121 ? -4.965 -11.539 -15.062 1 98.5 121 ALA B O 1
ATOM 2428 N N . ALA B 1 122 ? -3.809 -9.898 -16.047 1 97.94 122 ALA B N 1
ATOM 2429 C CA . ALA B 1 122 ? -4.531 -8.852 -15.336 1 97.94 122 ALA B CA 1
ATOM 2430 C C . ALA B 1 122 ? -6.02 -8.891 -15.672 1 97.94 122 ALA B C 1
ATOM 2432 O O . ALA B 1 122 ? -6.863 -8.719 -14.789 1 97.94 122 ALA B O 1
ATOM 2433 N N . ALA B 1 123 ? -6.297 -9.148 -16.906 1 97.62 123 ALA B N 1
ATOM 2434 C CA . ALA B 1 123 ? -7.684 -9.156 -17.359 1 97.62 123 ALA B CA 1
ATOM 2435 C C . ALA B 1 123 ? -8.461 -10.305 -16.734 1 97.62 123 ALA B C 1
ATOM 2437 O O . ALA B 1 123 ? -9.609 -10.133 -16.312 1 97.62 123 ALA B O 1
ATOM 2438 N N . ARG B 1 124 ? -7.891 -11.453 -16.703 1 98.12 124 ARG B N 1
ATOM 2439 C CA . ARG B 1 124 ? -8.617 -12.578 -16.109 1 98.12 124 ARG B CA 1
ATOM 2440 C C . ARG B 1 124 ? -8.789 -12.391 -14.602 1 98.12 124 ARG B C 1
ATOM 2442 O O . ARG B 1 124 ? -9.828 -12.742 -14.039 1 98.12 124 ARG B O 1
ATOM 2449 N N . ALA B 1 125 ? -7.766 -11.914 -13.938 1 98 125 ALA B N 1
ATOM 2450 C CA . ALA B 1 125 ? -7.895 -11.625 -12.516 1 98 125 ALA B CA 1
ATOM 2451 C C . ALA B 1 125 ? -8.984 -10.594 -12.258 1 98 125 ALA B C 1
ATOM 2453 O O . ALA B 1 125 ? -9.781 -10.734 -11.328 1 98 125 ALA B O 1
ATOM 2454 N N . ARG B 1 126 ? -8.992 -9.555 -13.102 1 96.94 126 ARG B N 1
ATOM 2455 C CA . ARG B 1 126 ? -10.016 -8.523 -12.992 1 96.94 126 ARG B CA 1
ATOM 2456 C C . ARG B 1 126 ? -11.414 -9.117 -13.141 1 96.94 126 ARG B C 1
ATOM 2458 O O . ARG B 1 126 ? -12.32 -8.789 -12.375 1 96.94 126 ARG B O 1
ATOM 2465 N N . ALA B 1 127 ? -11.539 -9.977 -14.086 1 97.12 127 ALA B N 1
ATOM 2466 C CA . ALA B 1 127 ? -12.836 -10.617 -14.305 1 97.12 127 ALA B CA 1
ATOM 2467 C C . ALA B 1 127 ? -13.273 -11.398 -13.07 1 97.12 127 ALA B C 1
ATOM 2469 O O . ALA B 1 127 ? -14.438 -11.336 -12.672 1 97.12 127 ALA B O 1
ATOM 2470 N N . ALA B 1 128 ? -12.375 -12.102 -12.477 1 97.69 128 ALA B N 1
ATOM 2471 C CA . ALA B 1 128 ? -12.672 -12.859 -11.266 1 97.69 128 ALA B CA 1
ATOM 2472 C C . ALA B 1 128 ? -13.094 -11.938 -10.125 1 97.69 128 ALA B C 1
ATOM 2474 O O . ALA B 1 128 ? -14.086 -12.203 -9.445 1 97.69 128 ALA B O 1
ATOM 2475 N N . LEU B 1 129 ? -12.398 -10.883 -9.969 1 97.56 129 LEU B N 1
ATOM 2476 C CA . LEU B 1 129 ? -12.664 -9.945 -8.883 1 97.56 129 LEU B CA 1
ATOM 2477 C C . LEU B 1 129 ? -13.984 -9.211 -9.117 1 97.56 129 LEU B C 1
ATOM 2479 O O . LEU B 1 129 ? -14.719 -8.938 -8.172 1 97.56 129 LEU B O 1
ATOM 2483 N N . ASP B 1 130 ? -14.25 -8.867 -10.375 1 96.62 130 ASP B N 1
ATOM 2484 C CA . ASP B 1 130 ? -15.523 -8.227 -10.703 1 96.62 130 ASP B CA 1
ATOM 2485 C C . ASP B 1 130 ? -16.688 -9.141 -10.367 1 96.62 130 ASP B C 1
ATOM 2487 O O . ASP B 1 130 ? -17.703 -8.688 -9.828 1 96.62 130 ASP B O 1
ATOM 2491 N N . ASP B 1 131 ? -16.531 -10.406 -10.688 1 96.94 131 ASP B N 1
ATOM 2492 C CA . ASP B 1 131 ? -17.562 -11.375 -10.352 1 96.94 131 ASP B CA 1
ATOM 2493 C C . ASP B 1 131 ? -17.766 -11.461 -8.844 1 96.94 131 ASP B C 1
ATOM 2495 O O . ASP B 1 131 ? -18.906 -11.531 -8.367 1 96.94 131 ASP B O 1
ATOM 2499 N N . LEU B 1 132 ? -16.672 -11.492 -8.102 1 96.81 132 LEU B N 1
ATOM 2500 C CA . LEU B 1 132 ? -16.766 -11.531 -6.645 1 96.81 132 LEU B CA 1
ATOM 2501 C C . LEU B 1 132 ? -17.453 -10.281 -6.113 1 96.81 132 LEU B C 1
ATOM 2503 O O . LEU B 1 132 ? -18.297 -10.359 -5.207 1 96.81 132 LEU B O 1
ATOM 2507 N N . ALA B 1 133 ? -17.141 -9.141 -6.66 1 96.19 133 ALA B N 1
ATOM 2508 C CA . ALA B 1 133 ? -17.734 -7.883 -6.223 1 96.19 133 ALA B CA 1
ATOM 2509 C C . ALA B 1 133 ? -19.234 -7.871 -6.488 1 96.19 133 ALA B C 1
ATOM 2511 O O . ALA B 1 133 ? -20.016 -7.297 -5.715 1 96.19 133 ALA B O 1
ATOM 2512 N N . ALA B 1 134 ? -19.609 -8.445 -7.605 1 95.25 134 ALA B N 1
ATOM 2513 C CA . ALA B 1 134 ? -21.031 -8.547 -7.93 1 95.25 134 ALA B CA 1
ATOM 2514 C C . ALA B 1 134 ? -21.75 -9.469 -6.949 1 95.25 134 ALA B C 1
ATOM 2516 O O . ALA B 1 134 ? -22.891 -9.203 -6.562 1 95.25 134 ALA B O 1
ATOM 2517 N N . THR B 1 135 ? -21.125 -10.531 -6.59 1 96.06 135 THR B N 1
ATOM 2518 C CA . THR B 1 135 ? -21.703 -11.523 -5.695 1 96.06 135 THR B CA 1
ATOM 2519 C C . THR B 1 135 ? -21.75 -11.008 -4.262 1 96.06 135 THR B C 1
ATOM 2521 O O . THR B 1 135 ? -22.688 -11.281 -3.523 1 96.06 135 THR B O 1
ATOM 2524 N N . TYR B 1 136 ? -20.703 -10.258 -3.842 1 95.81 136 TYR B N 1
ATOM 2525 C CA . TYR B 1 136 ? -20.562 -9.758 -2.48 1 95.81 136 TYR B CA 1
ATOM 2526 C C . TYR B 1 136 ? -20.359 -8.25 -2.469 1 95.81 136 TYR B C 1
ATOM 2528 O O . TYR B 1 136 ? -19.359 -7.75 -1.968 1 95.81 136 TYR B O 1
ATOM 2536 N N . PRO B 1 137 ? -21.312 -7.43 -2.912 1 93.44 137 PRO B N 1
ATOM 2537 C CA . PRO B 1 137 ? -21.109 -5.988 -3.068 1 93.44 137 PRO B CA 1
ATOM 2538 C C . PRO B 1 137 ? -20.734 -5.293 -1.758 1 93.44 137 PRO B C 1
ATOM 2540 O O . PRO B 1 137 ? -20 -4.309 -1.763 1 93.44 137 PRO B O 1
ATOM 2543 N N . ASP B 1 138 ? -21.125 -5.812 -0.567 1 94.25 138 ASP B N 1
AT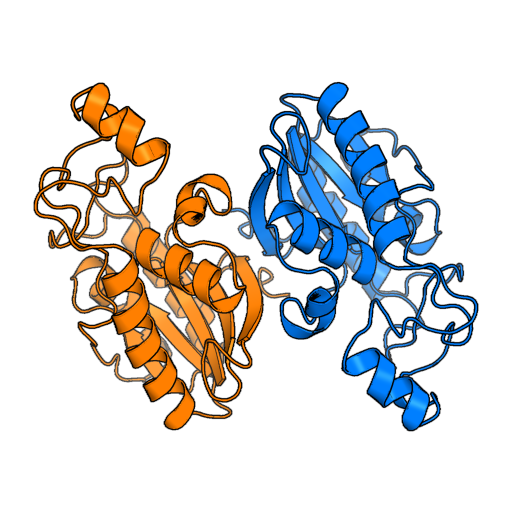OM 2544 C CA . ASP B 1 138 ? -20.781 -5.211 0.718 1 94.25 138 ASP B CA 1
ATOM 2545 C C . ASP B 1 138 ? -20 -6.188 1.595 1 94.25 138 ASP B C 1
ATOM 2547 O O . ASP B 1 138 ? -19.938 -6.016 2.814 1 94.25 138 ASP B O 1
ATOM 2551 N N . GLY B 1 139 ? -19.453 -7.156 0.892 1 97.06 139 GLY B N 1
ATOM 2552 C CA . GLY B 1 139 ? -18.828 -8.234 1.652 1 97.06 139 GLY B CA 1
ATOM 2553 C C . GLY B 1 139 ? -17.328 -8.055 1.825 1 97.06 139 GLY B C 1
ATOM 2554 O O . GLY B 1 139 ? -16.734 -7.137 1.257 1 97.06 139 GLY B O 1
ATOM 2555 N N . ARG B 1 140 ? -16.781 -8.859 2.701 1 98.25 140 ARG B N 1
ATOM 2556 C CA . ARG B 1 140 ? -15.352 -9.023 2.928 1 98.25 140 ARG B CA 1
ATOM 2557 C C . ARG B 1 140 ? -14.859 -10.367 2.404 1 98.25 140 ARG B C 1
ATOM 2559 O O . ARG B 1 140 ? -15.336 -11.422 2.834 1 98.25 140 ARG B O 1
ATOM 2566 N N . VAL B 1 141 ? -13.945 -10.32 1.45 1 98.62 141 VAL B N 1
ATOM 2567 C CA . VAL B 1 141 ? -13.508 -11.531 0.77 1 98.62 141 VAL B CA 1
ATOM 2568 C C . VAL B 1 141 ? -12 -11.688 0.901 1 98.62 141 VAL B C 1
ATOM 2570 O O . VAL B 1 141 ? -11.25 -10.711 0.756 1 98.62 141 VAL B O 1
ATOM 2573 N N . LEU B 1 142 ? -11.562 -12.875 1.278 1 98.81 142 LEU B N 1
ATOM 2574 C CA . LEU B 1 142 ? -10.148 -13.227 1.211 1 98.81 142 LEU B CA 1
ATOM 2575 C C . LEU B 1 142 ? -9.844 -14.008 -0.063 1 98.81 142 LEU B C 1
ATOM 2577 O O . LEU B 1 142 ? -10.5 -15.016 -0.353 1 98.81 142 LEU B O 1
ATOM 2581 N N . VAL B 1 143 ? -8.938 -13.484 -0.848 1 98.94 143 VAL B N 1
ATOM 2582 C CA . VAL B 1 143 ? -8.438 -14.156 -2.047 1 98.94 143 VAL B CA 1
ATOM 2583 C C . VAL B 1 143 ? -6.965 -14.508 -1.871 1 98.94 143 VAL B C 1
ATOM 2585 O O . VAL B 1 143 ? -6.137 -13.617 -1.642 1 98.94 143 VAL B O 1
ATOM 2588 N N . VAL B 1 144 ? -6.633 -15.781 -1.924 1 98.94 144 VAL B N 1
ATOM 2589 C CA . VAL B 1 144 ? -5.234 -16.203 -1.894 1 98.94 144 VAL B CA 1
ATOM 2590 C C . VAL B 1 144 ? -4.719 -16.391 -3.318 1 98.94 144 VAL B C 1
ATOM 2592 O O . VAL B 1 144 ? -5.262 -17.188 -4.082 1 98.94 144 VAL B O 1
ATOM 2595 N N . ALA B 1 145 ? -3.715 -15.617 -3.639 1 98.88 145 ALA B N 1
ATOM 2596 C CA . ALA B 1 145 ? -3.182 -15.594 -5 1 98.88 145 ALA B CA 1
ATOM 2597 C C . ALA B 1 145 ? -1.664 -15.445 -4.992 1 98.88 145 ALA B C 1
ATOM 2599 O O . ALA B 1 145 ? -0.974 -16.078 -4.191 1 98.88 145 ALA B O 1
ATOM 2600 N N . HIS B 1 146 ? -1.163 -14.727 -5.98 1 98.75 146 HIS B N 1
ATOM 2601 C CA . HIS B 1 146 ? 0.275 -14.781 -6.223 1 98.75 146 HIS B CA 1
ATOM 2602 C C . HIS B 1 146 ? 0.857 -13.383 -6.398 1 98.75 146 HIS B C 1
ATOM 2604 O O . HIS B 1 146 ? 0.116 -12.414 -6.59 1 98.75 146 HIS B O 1
ATOM 2610 N N . SER B 1 147 ? 2.197 -13.344 -6.316 1 98.19 147 SER B N 1
ATOM 2611 C CA . SER B 1 147 ? 2.922 -12.078 -6.215 1 98.19 147 SER B CA 1
ATOM 2612 C C . SER B 1 147 ? 2.715 -11.219 -7.461 1 98.19 147 SER B C 1
ATOM 2614 O O . SER B 1 147 ? 2.156 -10.125 -7.379 1 98.19 147 SER B O 1
ATOM 2616 N N . THR B 1 148 ? 3.115 -11.727 -8.656 1 98.44 148 THR B N 1
ATOM 2617 C CA . THR B 1 148 ? 3.039 -10.914 -9.867 1 98.44 148 THR B CA 1
ATOM 2618 C C . THR B 1 148 ? 1.588 -10.578 -10.203 1 98.44 148 THR B C 1
ATOM 2620 O O . THR B 1 148 ? 1.277 -9.43 -10.547 1 98.44 148 THR B O 1
ATOM 2623 N N . LEU B 1 149 ? 0.681 -11.508 -10.062 1 98.75 149 LEU B N 1
ATOM 2624 C CA . LEU B 1 149 ? -0.727 -11.289 -10.375 1 98.75 149 LEU B CA 1
ATOM 2625 C C . LEU B 1 149 ? -1.306 -10.164 -9.516 1 98.75 149 LEU B C 1
ATOM 2627 O O . LEU B 1 149 ? -1.977 -9.266 -10.031 1 98.75 149 LEU B O 1
ATOM 2631 N N . ILE B 1 150 ? -1.067 -10.172 -8.219 1 98.88 150 ILE B N 1
ATOM 2632 C CA . ILE B 1 150 ? -1.604 -9.172 -7.305 1 98.88 150 ILE B CA 1
ATOM 2633 C C . ILE B 1 150 ? -1.043 -7.797 -7.656 1 98.88 150 ILE B C 1
ATOM 2635 O O . ILE B 1 150 ? -1.773 -6.805 -7.66 1 98.88 150 ILE B O 1
ATOM 2639 N N . ARG B 1 151 ? 0.237 -7.75 -7.957 1 98.81 151 ARG B N 1
ATOM 2640 C CA . ARG B 1 151 ? 0.864 -6.484 -8.32 1 98.81 151 ARG B CA 1
ATOM 2641 C C . ARG B 1 151 ? 0.251 -5.91 -9.594 1 98.81 151 ARG B C 1
ATOM 2643 O O . ARG B 1 151 ? 0.031 -4.703 -9.695 1 98.81 151 ARG B O 1
ATOM 2650 N N . LEU B 1 152 ? -0.055 -6.762 -10.578 1 98.62 152 LEU B N 1
ATOM 2651 C CA . LEU B 1 152 ? -0.723 -6.332 -11.797 1 98.62 152 LEU B CA 1
ATOM 2652 C C . LEU B 1 152 ? -2.127 -5.816 -11.5 1 98.62 152 LEU B C 1
ATOM 2654 O O . LEU B 1 152 ? -2.555 -4.805 -12.055 1 98.62 152 LEU B O 1
ATOM 2658 N N . VAL B 1 153 ? -2.822 -6.488 -10.641 1 98.19 153 VAL B N 1
ATOM 2659 C CA . VAL B 1 153 ? -4.168 -6.094 -10.242 1 98.19 153 VAL B CA 1
ATOM 2660 C C . VAL B 1 153 ? -4.133 -4.715 -9.586 1 98.19 153 VAL B C 1
ATOM 2662 O O . VAL B 1 153 ? -4.969 -3.857 -9.883 1 98.19 153 VAL B O 1
ATOM 2665 N N . VAL B 1 154 ? -3.18 -4.504 -8.711 1 98.31 154 VAL B N 1
ATOM 2666 C CA . VAL B 1 154 ? -3.053 -3.225 -8.016 1 98.31 154 VAL B CA 1
ATOM 2667 C C . VAL B 1 154 ? -2.746 -2.119 -9.031 1 98.31 154 VAL B C 1
ATOM 2669 O O . VAL B 1 154 ? -3.332 -1.035 -8.969 1 98.31 154 VAL B O 1
ATOM 2672 N N . CYS B 1 155 ? -1.827 -2.387 -9.984 1 97.88 155 CYS B N 1
ATOM 2673 C CA . CYS B 1 155 ? -1.545 -1.416 -11.031 1 97.88 155 CYS B CA 1
ATOM 2674 C C . CYS B 1 155 ? -2.812 -1.054 -11.797 1 97.88 155 CYS B C 1
ATOM 2676 O O . CYS B 1 155 ? -3.092 0.126 -12.023 1 97.88 155 CYS B O 1
ATOM 2678 N N . ALA B 1 156 ? -3.564 -2.059 -12.141 1 96.56 156 ALA B N 1
ATOM 2679 C CA . ALA B 1 156 ? -4.805 -1.828 -12.875 1 96.56 156 ALA B CA 1
ATOM 2680 C C . ALA B 1 156 ? -5.785 -0.994 -12.055 1 96.56 156 ALA B C 1
ATOM 2682 O O . ALA B 1 156 ? -6.398 -0.058 -12.57 1 96.56 156 ALA B O 1
ATOM 2683 N N . ALA B 1 157 ? -5.91 -1.306 -10.828 1 95.88 157 ALA B N 1
ATOM 2684 C CA . ALA B 1 157 ? -6.844 -0.626 -9.93 1 95.88 157 ALA B CA 1
ATOM 2685 C C . ALA B 1 157 ? -6.484 0.849 -9.773 1 95.88 157 ALA B C 1
ATOM 2687 O O . ALA B 1 157 ? -7.367 1.701 -9.656 1 95.88 157 ALA B O 1
ATOM 2688 N N . LEU B 1 158 ? -5.195 1.138 -9.797 1 96.5 158 LEU B N 1
ATOM 2689 C CA . LEU B 1 158 ? -4.727 2.488 -9.508 1 96.5 158 LEU B CA 1
ATOM 2690 C C . LEU B 1 158 ? -4.496 3.271 -10.797 1 96.5 158 LEU B C 1
ATOM 2692 O O . LEU B 1 158 ? -4.203 4.469 -10.75 1 96.5 158 LEU B O 1
ATOM 2696 N N . GLY B 1 159 ? -4.566 2.645 -11.922 1 95.25 159 GLY B N 1
ATOM 2697 C CA . GLY B 1 159 ? -4.293 3.279 -13.195 1 95.25 159 GLY B CA 1
ATOM 2698 C C . GLY B 1 159 ? -2.812 3.436 -13.484 1 95.25 159 GLY B C 1
ATOM 2699 O O . GLY B 1 159 ? -2.41 4.32 -14.242 1 95.25 159 GLY B O 1
ATOM 2700 N N . VAL B 1 160 ? -2.008 2.703 -12.797 1 96.69 160 VAL B N 1
ATOM 2701 C CA . VAL B 1 160 ? -0.576 2.635 -13.07 1 96.69 160 VAL B CA 1
ATOM 2702 C C . VAL B 1 160 ? -0.322 1.74 -14.281 1 96.69 160 VAL B C 1
ATOM 2704 O O . VAL B 1 160 ? -0.917 0.667 -14.398 1 96.69 160 VAL B O 1
ATOM 2707 N N . PRO B 1 161 ? 0.542 2.209 -15.258 1 97.38 161 PRO B N 1
ATOM 2708 C CA . PRO B 1 161 ? 0.841 1.316 -16.375 1 97.38 161 PRO B CA 1
ATOM 2709 C C . PRO B 1 161 ? 1.332 -0.057 -15.93 1 97.38 161 PRO B C 1
ATOM 2711 O O . PRO B 1 161 ? 2.199 -0.15 -15.055 1 97.38 161 PRO B O 1
ATOM 2714 N N . LEU B 1 162 ? 0.797 -1.108 -16.516 1 98.12 162 LEU B N 1
ATOM 2715 C CA . LEU B 1 162 ? 1.17 -2.467 -16.141 1 98.12 162 LEU B CA 1
ATOM 2716 C C . LEU B 1 162 ? 2.67 -2.686 -16.297 1 98.12 162 LEU B C 1
ATOM 2718 O O . LEU B 1 162 ? 3.279 -3.438 -15.539 1 98.12 162 LEU B O 1
ATOM 2722 N N . SER B 1 163 ? 3.246 -2.018 -17.25 1 97.81 163 SER B N 1
ATOM 2723 C CA . SER B 1 163 ? 4.668 -2.18 -17.531 1 97.81 163 SER B CA 1
ATOM 2724 C C . SER B 1 163 ? 5.52 -1.693 -16.359 1 97.81 163 SER B C 1
ATOM 2726 O O . SER B 1 163 ? 6.719 -1.982 -16.297 1 97.81 163 SER B O 1
ATOM 2728 N N . ASP B 1 164 ? 4.926 -0.967 -15.438 1 96.62 164 ASP B N 1
ATOM 2729 C CA . ASP B 1 164 ? 5.672 -0.393 -14.32 1 96.62 164 ASP B CA 1
ATOM 2730 C C . ASP B 1 164 ? 5.531 -1.255 -13.07 1 96.62 164 ASP B C 1
ATOM 2732 O O . ASP B 1 164 ? 6.062 -0.911 -12.008 1 96.62 164 ASP B O 1
ATOM 2736 N N . TYR B 1 165 ? 4.887 -2.438 -13.125 1 97.56 165 TYR B N 1
ATOM 2737 C CA . TYR B 1 165 ? 4.547 -3.16 -11.906 1 97.56 165 TYR B CA 1
ATOM 2738 C C . TYR B 1 165 ? 5.805 -3.576 -11.148 1 97.56 165 TYR B C 1
ATOM 2740 O O . TYR B 1 165 ? 5.84 -3.539 -9.922 1 97.56 165 TYR B O 1
ATOM 2748 N N . ARG B 1 166 ? 6.875 -3.93 -11.875 1 96.19 166 ARG B N 1
ATOM 2749 C CA . ARG B 1 166 ? 8.102 -4.367 -11.211 1 96.19 166 ARG B CA 1
ATOM 2750 C C . ARG B 1 166 ? 8.82 -3.188 -10.562 1 96.19 166 ARG B C 1
ATOM 2752 O O . ARG B 1 166 ? 9.383 -3.318 -9.477 1 96.19 166 ARG B O 1
ATOM 2759 N N . ARG B 1 167 ? 8.758 -2.084 -11.234 1 94.81 167 ARG B N 1
ATOM 2760 C CA . ARG B 1 167 ? 9.492 -0.912 -10.766 1 94.81 167 ARG B CA 1
ATOM 2761 C C . ARG B 1 167 ? 8.75 -0.223 -9.625 1 94.81 167 ARG B C 1
ATOM 2763 O O . ARG B 1 167 ? 9.359 0.215 -8.656 1 94.81 167 ARG B O 1
ATOM 2770 N N . ARG B 1 168 ? 7.422 -0.094 -9.719 1 96.88 168 ARG B N 1
ATOM 2771 C CA . ARG B 1 168 ? 6.629 0.688 -8.773 1 96.88 168 ARG B CA 1
ATOM 2772 C C . ARG B 1 168 ? 6.191 -0.165 -7.586 1 96.88 168 ARG B C 1
ATOM 2774 O O . ARG B 1 168 ? 5.977 0.353 -6.488 1 96.88 168 ARG B O 1
ATOM 2781 N N . LEU B 1 169 ? 5.984 -1.426 -7.809 1 97.81 169 LEU B N 1
ATOM 2782 C CA . LEU B 1 169 ? 5.605 -2.406 -6.797 1 97.81 169 LEU B CA 1
ATOM 2783 C C . LEU B 1 169 ? 6.559 -3.598 -6.809 1 97.81 169 LEU B C 1
ATOM 2785 O O . LEU B 1 169 ? 6.18 -4.695 -7.219 1 97.81 169 LEU B O 1
ATOM 2789 N N . PRO B 1 170 ? 7.758 -3.451 -6.289 1 95.62 170 PRO B N 1
ATOM 2790 C CA . PRO B 1 170 ? 8.852 -4.375 -6.598 1 95.62 170 PRO B CA 1
ATOM 2791 C C . PRO B 1 170 ? 8.727 -5.707 -5.867 1 95.62 170 PRO B C 1
ATOM 2793 O O . PRO B 1 170 ? 9.359 -6.691 -6.254 1 95.62 170 PRO B O 1
ATOM 2796 N N . ALA B 1 171 ? 7.961 -5.707 -4.805 1 92.44 171 ALA B N 1
ATOM 2797 C CA . ALA B 1 171 ? 7.914 -6.965 -4.062 1 92.44 171 ALA B CA 1
ATOM 2798 C C . ALA B 1 171 ? 6.633 -7.074 -3.244 1 92.44 171 ALA B C 1
ATOM 2800 O O . ALA B 1 171 ? 6.027 -6.059 -2.887 1 92.44 171 ALA B O 1
ATOM 2801 N N . LEU B 1 172 ? 6.25 -8.234 -3.037 1 96.44 172 LEU B N 1
ATOM 2802 C CA . LEU B 1 172 ? 5.164 -8.625 -2.146 1 96.44 172 LEU B CA 1
ATOM 2803 C C . LEU B 1 172 ? 5.578 -9.797 -1.264 1 96.44 172 LEU B C 1
ATOM 2805 O O . LEU B 1 172 ? 5.992 -10.844 -1.768 1 96.44 172 LEU B O 1
ATOM 2809 N N . ALA B 1 173 ? 5.504 -9.586 0.048 1 95.94 173 ALA B N 1
ATOM 2810 C CA . ALA B 1 173 ? 5.965 -10.617 0.975 1 95.94 173 ALA B CA 1
ATOM 2811 C C . ALA B 1 173 ? 5.023 -11.812 0.98 1 95.94 173 ALA B C 1
ATOM 2813 O O . ALA B 1 173 ? 3.811 -11.656 0.815 1 95.94 173 ALA B O 1
ATOM 2814 N N . PRO B 1 174 ? 5.586 -13.07 1.178 1 96.38 174 PRO B N 1
ATOM 2815 C CA . PRO B 1 174 ? 4.703 -14.227 1.334 1 96.38 174 PRO B CA 1
ATOM 2816 C C . PRO B 1 174 ? 3.693 -14.047 2.469 1 96.38 174 PRO B C 1
ATOM 2818 O O . PRO B 1 174 ? 4.031 -13.492 3.518 1 96.38 174 PRO B O 1
ATOM 2821 N N . ALA B 1 175 ? 2.451 -14.375 2.193 1 96 175 ALA B N 1
ATOM 2822 C CA . ALA B 1 175 ? 1.333 -14.375 3.133 1 96 175 ALA B CA 1
ATOM 2823 C C . ALA B 1 175 ? 0.951 -12.961 3.543 1 96 175 ALA B C 1
ATOM 2825 O O . ALA B 1 175 ? 0.182 -12.766 4.488 1 96 175 ALA B O 1
ATOM 2826 N N . SER B 1 176 ? 1.515 -11.938 2.891 1 96.19 176 SER B N 1
ATOM 2827 C CA . SER B 1 176 ? 1.074 -10.57 3.137 1 96.19 176 SER B CA 1
ATOM 2828 C C . SER B 1 176 ? -0.255 -10.281 2.447 1 96.19 176 SER B C 1
ATOM 2830 O O . SER B 1 176 ? -0.659 -11.008 1.54 1 96.19 176 SER B O 1
ATOM 2832 N N . ARG B 1 177 ? -0.915 -9.234 2.928 1 96.5 177 ARG B N 1
ATOM 2833 C CA . ARG B 1 177 ? -2.219 -8.867 2.385 1 96.5 177 ARG B CA 1
ATOM 2834 C C . ARG B 1 177 ? -2.156 -7.523 1.669 1 96.5 177 ARG B C 1
ATOM 2836 O O . ARG B 1 177 ? -1.469 -6.605 2.121 1 96.5 177 ARG B O 1
ATOM 2843 N N . THR B 1 178 ? -2.756 -7.445 0.564 1 97.56 178 THR B N 1
ATOM 2844 C CA . THR B 1 178 ? -3.133 -6.219 -0.128 1 97.56 178 THR B CA 1
ATOM 2845 C C . THR B 1 178 ? -4.648 -6.039 -0.122 1 97.56 178 THR B C 1
ATOM 2847 O O . THR B 1 178 ? -5.391 -6.949 -0.49 1 97.56 178 THR B O 1
ATOM 2850 N N . VAL B 1 179 ? -5.125 -4.875 0.306 1 97.31 179 VAL B N 1
ATOM 2851 C CA . VAL B 1 179 ? -6.551 -4.691 0.537 1 97.31 179 VAL B CA 1
ATOM 2852 C C . VAL B 1 179 ? -7.105 -3.654 -0.439 1 97.31 179 VAL B C 1
ATOM 2854 O O . VAL B 1 179 ? -6.621 -2.521 -0.49 1 97.31 179 VAL B O 1
ATOM 2857 N N . LEU B 1 180 ? -8.094 -4.062 -1.192 1 97.5 180 LEU B N 1
ATOM 2858 C CA . LEU B 1 180 ? -8.773 -3.178 -2.127 1 97.5 180 LEU B CA 1
ATOM 2859 C C . LEU B 1 180 ? -10.25 -3.043 -1.769 1 97.5 180 LEU B C 1
ATOM 2861 O O . LEU B 1 180 ? -10.875 -4.004 -1.309 1 97.5 180 LEU B O 1
ATOM 2865 N N . ARG B 1 181 ? -10.781 -1.875 -1.88 1 97.31 181 ARG B N 1
ATOM 2866 C CA . ARG B 1 181 ? -12.227 -1.674 -1.946 1 97.31 181 ARG B CA 1
ATOM 2867 C C . ARG B 1 181 ? -12.703 -1.582 -3.393 1 97.31 181 ARG B C 1
ATOM 2869 O O . ARG B 1 181 ? -12.164 -0.8 -4.18 1 97.31 181 ARG B O 1
ATOM 2876 N N . LEU B 1 182 ? -13.547 -2.404 -3.748 1 95.56 182 LEU B N 1
ATOM 2877 C CA . LEU B 1 182 ? -14.125 -2.41 -5.09 1 95.56 182 LEU B CA 1
ATOM 2878 C C . LEU B 1 182 ? -15.586 -1.988 -5.051 1 95.56 182 LEU B C 1
ATOM 2880 O O . LEU B 1 182 ? -16.391 -2.602 -4.352 1 95.56 182 LEU B O 1
ATOM 2884 N N . GLU B 1 183 ? -15.859 -0.827 -5.609 1 88.56 183 GLU B N 1
ATOM 2885 C CA . GLU B 1 183 ? -17.234 -0.376 -5.797 1 88.56 183 GLU B CA 1
ATOM 2886 C C . GLU B 1 183 ? -17.656 -0.492 -7.258 1 88.56 183 GLU B C 1
ATOM 2888 O O . GLU B 1 183 ? -17.281 0.344 -8.086 1 88.56 183 GLU B O 1
ATOM 2893 N N . GLY B 1 184 ? -18.406 -1.477 -7.672 1 74.62 184 GLY B N 1
ATOM 2894 C CA . GLY B 1 184 ? -18.703 -1.789 -9.062 1 74.62 184 GLY B CA 1
ATOM 2895 C C . GLY B 1 184 ? -17.578 -2.533 -9.766 1 74.62 184 GLY B C 1
ATOM 2896 O O . GLY B 1 184 ? -17.172 -3.611 -9.32 1 74.62 184 GLY B O 1
ATOM 2897 N N . ASP B 1 185 ? -17.047 -1.783 -10.812 1 68.56 185 ASP B N 1
ATOM 2898 C CA . ASP B 1 185 ? -15.984 -2.469 -11.555 1 68.56 185 ASP B CA 1
ATOM 2899 C C . ASP B 1 185 ? -14.602 -2.016 -11.094 1 68.56 185 ASP B C 1
ATOM 2901 O O . ASP B 1 185 ? -14.461 -0.944 -10.5 1 68.56 185 ASP B O 1
ATOM 2905 N N . LEU B 1 186 ? -13.609 -2.951 -11.07 1 67.75 186 LEU B N 1
ATOM 2906 C CA . LEU B 1 186 ? -12.242 -2.711 -10.617 1 67.75 186 LEU B CA 1
ATOM 2907 C C . LEU B 1 186 ? -11.688 -1.428 -11.227 1 67.75 186 LEU B C 1
ATOM 2909 O O . LEU B 1 186 ? -10.992 -0.667 -10.547 1 67.75 186 LEU B O 1
ATOM 2913 N N . THR B 1 187 ? -11.938 -1.194 -12.484 1 63.94 187 THR B N 1
ATOM 2914 C CA . THR B 1 187 ? -11.305 -0.064 -13.156 1 63.94 187 THR B CA 1
ATOM 2915 C C . THR B 1 187 ? -12.094 1.221 -12.914 1 63.94 187 THR B C 1
ATOM 2917 O O . THR B 1 187 ? -11.586 2.32 -13.141 1 63.94 187 THR B O 1
ATOM 2920 N N . GLY B 1 188 ? -13.227 1.045 -12.492 1 66.38 188 GLY B N 1
ATOM 2921 C CA . GLY B 1 188 ? -14.023 2.242 -12.25 1 66.38 188 GLY B CA 1
ATOM 2922 C C . GLY B 1 188 ? -13.836 2.811 -10.859 1 66.38 188 GLY B C 1
ATOM 2923 O O . GLY B 1 188 ? -13.273 3.893 -10.688 1 66.38 188 GLY B O 1
ATOM 2924 N N . ASP B 1 189 ? -14.141 2.072 -9.922 1 85.5 189 ASP B N 1
ATOM 2925 C CA . ASP B 1 189 ? -14.195 2.611 -8.57 1 85.5 189 ASP B CA 1
ATOM 2926 C C . ASP B 1 189 ? -13.477 1.692 -7.582 1 85.5 189 ASP B C 1
ATOM 2928 O O . ASP B 1 189 ? -14.117 1.057 -6.738 1 85.5 189 ASP B O 1
ATOM 2932 N N . ALA B 1 190 ? -12.094 1.619 -7.785 1 95.25 190 ALA B N 1
ATOM 2933 C CA . ALA B 1 190 ? -11.289 0.838 -6.855 1 95.25 190 ALA B CA 1
ATOM 2934 C C . ALA B 1 190 ? -10.391 1.743 -6.016 1 95.25 190 ALA B C 1
ATOM 2936 O O . ALA B 1 190 ? -9.992 2.82 -6.465 1 95.25 190 ALA B O 1
ATOM 2937 N N . ALA B 1 191 ? -10.195 1.289 -4.832 1 96.94 191 ALA B N 1
ATOM 2938 C CA . ALA B 1 191 ? -9.32 2.014 -3.918 1 96.94 191 ALA B CA 1
ATOM 2939 C C . ALA B 1 191 ? -8.367 1.061 -3.199 1 96.94 191 ALA B C 1
ATOM 2941 O O . ALA B 1 191 ? -8.75 -0.052 -2.832 1 96.94 191 ALA B O 1
ATOM 2942 N N . LEU B 1 192 ? -7.125 1.475 -3.145 1 97.81 192 LEU B N 1
ATOM 2943 C CA . LEU B 1 192 ? -6.156 0.748 -2.334 1 97.81 192 LEU B CA 1
ATOM 2944 C C . LEU B 1 192 ? -6.23 1.184 -0.875 1 97.81 192 LEU B C 1
ATOM 2946 O O . LEU B 1 192 ? -5.988 2.352 -0.56 1 97.81 192 LEU B O 1
ATOM 2950 N N . LEU B 1 193 ? -6.547 0.231 0.008 1 97.44 193 LEU B N 1
ATOM 2951 C CA . LEU B 1 193 ? -6.672 0.525 1.432 1 97.44 193 LEU B CA 1
ATOM 2952 C C . LEU B 1 193 ? -5.383 0.181 2.172 1 97.44 193 LEU B C 1
ATOM 2954 O O . LEU B 1 193 ? -5.047 0.824 3.168 1 97.44 193 LEU B O 1
ATOM 2958 N N . ALA B 1 194 ? -4.723 -0.79 1.792 1 96.94 194 ALA B N 1
ATOM 2959 C CA . ALA B 1 194 ? -3.455 -1.253 2.352 1 96.94 194 ALA B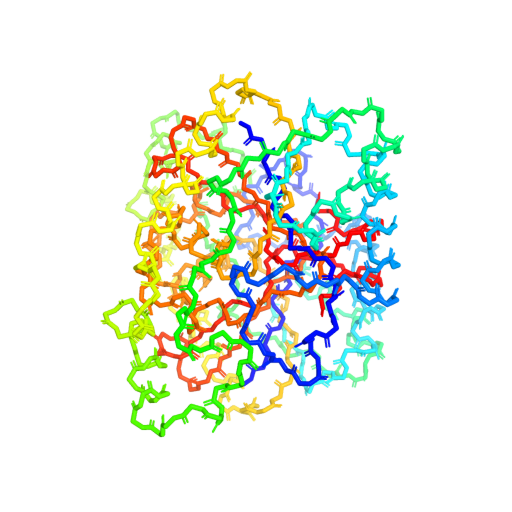 CA 1
ATOM 2960 C C . ALA B 1 194 ? -2.686 -2.098 1.339 1 96.94 194 ALA B C 1
ATOM 2962 O O . ALA B 1 194 ? -3.285 -2.742 0.476 1 96.94 194 ALA B O 1
ATOM 2963 N N . TYR B 1 195 ? -1.368 -2.066 1.374 1 97.38 195 TYR B N 1
ATOM 2964 C CA . TYR B 1 195 ? -0.49 -2.814 0.48 1 97.38 195 TYR B CA 1
ATOM 2965 C C . TYR B 1 195 ? 0.628 -3.496 1.259 1 97.38 195 TYR B C 1
ATOM 2967 O O . TYR B 1 195 ? 1.357 -2.844 2.01 1 97.38 195 TYR B O 1
ATOM 2975 N N . ASN B 1 196 ? 0.757 -4.867 1.076 1 96.94 196 ASN B N 1
ATOM 2976 C CA . ASN B 1 196 ? 1.866 -5.625 1.645 1 96.94 196 ASN B CA 1
ATOM 2977 C C . ASN B 1 196 ? 1.863 -5.562 3.17 1 96.94 196 ASN B C 1
ATOM 2979 O O . ASN B 1 196 ? 2.895 -5.297 3.787 1 96.94 196 ASN B O 1
ATOM 2983 N N . VAL B 1 197 ? 0.635 -5.828 3.744 1 95.06 197 VAL B N 1
ATOM 2984 C CA . VAL B 1 197 ? 0.47 -5.762 5.191 1 95.06 197 VAL B CA 1
ATOM 2985 C C . VAL B 1 197 ? 0.481 -7.172 5.781 1 95.06 197 VAL B C 1
ATOM 2987 O O . VAL B 1 197 ? -0.092 -8.094 5.199 1 95.06 197 VAL B O 1
ATOM 2990 N N . GLY B 1 198 ? 1.145 -7.332 6.855 1 92.19 198 GLY B N 1
ATOM 2991 C CA . GLY B 1 198 ? 1.195 -8.625 7.523 1 92.19 198 GLY B CA 1
ATOM 2992 C C . GLY B 1 198 ? -0.137 -9.039 8.117 1 92.19 198 GLY B C 1
ATOM 2993 O O . GLY B 1 198 ? -1.125 -8.312 8.016 1 92.19 198 GLY B O 1
ATOM 2994 N N . VAL B 1 199 ? -0.127 -10.195 8.68 1 89.38 199 VAL B N 1
ATOM 2995 C CA . VAL B 1 199 ? -1.392 -10.75 9.148 1 89.38 199 VAL B CA 1
ATOM 2996 C C . VAL B 1 199 ? -1.356 -10.922 10.664 1 89.38 199 VAL B C 1
ATOM 2998 O O . VAL B 1 199 ? -2.309 -11.43 11.266 1 89.38 199 VAL B O 1
ATOM 3001 N N . ASP B 1 200 ? -0.297 -10.438 11.258 1 84.94 200 ASP B N 1
ATOM 3002 C CA . ASP B 1 200 ? -0.262 -10.445 12.711 1 84.94 200 ASP B CA 1
ATOM 3003 C C . ASP B 1 200 ? -1.236 -9.422 13.297 1 84.94 200 ASP B C 1
ATOM 3005 O O . ASP B 1 200 ? -1.593 -8.453 12.625 1 84.94 200 ASP B O 1
ATOM 3009 N N . PRO B 1 201 ? -1.652 -9.695 14.523 1 77.69 201 PRO B N 1
ATOM 3010 C CA . PRO B 1 201 ? -2.514 -8.695 15.164 1 77.69 201 PRO B CA 1
ATOM 3011 C C . PRO B 1 201 ? -1.885 -7.301 15.188 1 77.69 201 PRO B C 1
ATOM 3013 O O . PRO B 1 201 ? -0.678 -7.172 15.406 1 77.69 201 PRO B O 1
ATOM 3016 N N . GLY B 1 202 ? -2.613 -6.367 14.875 1 77.81 202 GLY B N 1
ATOM 3017 C CA . GLY B 1 202 ? -2.137 -4.996 14.938 1 77.81 202 GLY B CA 1
ATOM 3018 C C . GLY B 1 202 ? -1.606 -4.48 13.617 1 77.81 202 GLY B C 1
ATOM 3019 O O . GLY B 1 202 ? -1.246 -3.307 13.5 1 77.81 202 GLY B O 1
ATOM 3020 N N . CYS B 1 203 ? -1.546 -5.414 12.641 1 84.44 203 CYS B N 1
ATOM 3021 C CA . CYS B 1 203 ? -1.001 -4.973 11.359 1 84.44 203 CYS B CA 1
ATOM 3022 C C . CYS B 1 203 ? -2.057 -4.242 10.539 1 84.44 203 CYS B C 1
ATOM 3024 O O . CYS B 1 203 ? -1.729 -3.527 9.594 1 84.44 203 CYS B O 1
ATOM 3026 N N . ASP B 1 204 ? -3.352 -4.48 10.953 1 73.88 204 ASP B N 1
ATOM 3027 C CA . ASP B 1 204 ? -4.422 -3.754 10.273 1 73.88 204 ASP B CA 1
ATOM 3028 C C . ASP B 1 204 ? -4.504 -2.311 10.773 1 73.88 204 ASP B C 1
ATOM 3030 O O . ASP B 1 204 ? -4.305 -2.045 11.961 1 73.88 204 ASP B O 1
ATOM 3034 N N . ALA B 1 205 ? -4.609 -1.42 9.727 1 62.88 205 ALA B N 1
ATOM 3035 C CA . ALA B 1 205 ? -4.828 -0.04 10.156 1 62.88 205 ALA B CA 1
ATOM 3036 C C . ALA B 1 205 ? -6.25 0.16 10.664 1 62.88 205 ALA B C 1
ATOM 3038 O O . ALA B 1 205 ? -7.168 -0.565 10.266 1 62.88 205 ALA B O 1
#

Solvent-accessible surface area (backbone atoms only — not comparable to full-atom values): 19295 Å² total; per-residue (Å²): 26,40,36,36,42,22,24,24,27,38,36,69,46,54,77,67,60,33,41,66,22,74,65,74,51,54,51,31,74,66,10,51,53,38,15,47,45,43,10,60,39,44,53,72,60,71,60,73,46,38,34,20,12,64,43,52,30,16,41,60,24,42,46,48,27,20,66,58,59,69,48,70,67,43,70,38,69,50,39,42,39,50,38,35,35,75,41,49,74,32,37,66,84,76,38,58,66,67,58,39,51,44,21,70,71,27,44,44,90,38,42,47,62,86,29,50,54,50,69,58,47,34,49,38,35,47,52,51,50,33,50,49,25,68,75,32,54,88,28,32,32,42,34,24,28,30,56,68,41,51,38,36,43,51,21,49,37,55,63,27,62,63,51,39,28,62,62,33,41,63,61,61,40,62,40,13,30,31,30,35,38,32,54,68,45,49,75,72,40,20,22,50,57,29,30,34,19,25,44,38,82,60,14,69,106,28,40,36,36,42,22,23,24,26,38,35,68,46,54,76,68,61,34,40,66,23,74,66,74,52,54,52,31,73,66,9,51,51,37,15,47,43,43,10,60,39,42,52,73,60,72,60,72,44,39,36,19,11,64,44,51,32,16,41,62,23,43,44,47,28,20,65,56,60,69,46,70,66,42,69,38,71,50,38,40,38,51,37,34,35,75,41,50,75,31,35,67,83,75,37,56,67,67,58,40,51,45,20,73,70,26,43,44,89,36,42,46,61,86,29,49,54,50,68,58,46,33,50,38,33,48,52,50,50,34,51,49,26,70,75,31,53,87,29,33,32,41,34,24,27,28,55,69,41,50,39,36,43,51,21,50,37,55,64,27,62,64,51,40,28,62,61,33,40,64,60,62,42,62,39,13,30,29,30,36,38,31,54,68,43,49,75,71,39,21,22,50,57,27,29,34,18,29,46,42,80,55,9,67,99

Secondary structure (DSSP, 8-state):
-EEEEEEPPPBTTTTTT---SS--PPB-HHHHHHHHHHHHHHHHTT-SEEEE-SSHHHHHHHHHHHHHHT--EEE-GGGPPPP-GGGTT--GGGS-HHHHHHHHH-TTTTPPTTS--HHHHHHHHHHHHHHHHHH-TT-EEEEEE-HHHHHHHHHHHHT--GGGHHHHS----TT-EEEEEESSSTTTSEEEEEEEE--STT---/-EEEEEEPPPBTTTTTT---SS--PPB-HHHHHHHHHHHHHHHHTT-SEEEE-SSHHHHHHHHHHHHHHT--EEE-GGGPPPP-GGGTT--GGGS-HHHHHHHHH-TTTTPPTTS--HHHHHHHHHHHHHHHHHH-TT-EEEEEE-HHHHHHHHHHHHT--GGGHHHHS----TT-EEEEEESSSTTTSEEEEEEEE--STT---

Organism: NCBI:txid175570

Radius of gyration: 21.09 Å; Cα contacts (8 Å, |Δi|>4): 1019; chains: 2; bounding box: 45×57×49 Å

InterPro domains:
  IPR013078 Histidine phosphatase superfamily, clade-1 [PF00300] (4-185)
  IPR013078 Histidine phosphatase superfamily, clade-1 [SM00855] (2-153)
  IPR013078 Histidine phosphatase superfamily, clade-1 [cd07067] (3-188)
  IPR029033 Histidine phosphatase superfamily [G3DSA:3.40.50.1240] (2-197)
  IPR029033 Histidine phosphatase superfamily [SSF53254] (2-186)
  IPR050275 Phosphoglycerate Mutase/Phosphatase [PTHR48100] (3-180)

Nearest PDB structures (foldseek):
  6s2q-assembly1_A  TM=9.060E-01  e=1.044E-18  Mycobacterium tuberculosis H37Rv
  6s2q-assembly2_C  TM=9.130E-01  e=1.971E-18  Mycobacterium tuberculosis H37Rv
  4qih-assembly1_A  TM=9.163E-01  e=3.235E-17  Mycobacterium tuberculosis H37Rv
  6s2q-assembly2_D  TM=8.815E-01  e=1.945E-17  Mycobacterium tuberculosis H37Rv
  6e4b-assembly2_D  TM=8.422E-01  e=7.954E-13  Escherichia coli K-12